Protein 3A35 (pdb70)

Nearest PDB structures (foldseek):
  3a3g-assembly1_A  TM=1.003E+00  e=9.585E-31  Photobacterium kishitanii
  3a35-assembly2_B  TM=9.709E-01  e=2.350E-29  Photobacterium kishitanii
  3a3b-assembly2_A  TM=9.967E-01  e=9.154E-27  Photobacterium kishitanii
  4g6i-assembly1_B  TM=9.218E-01  e=4.914E-13  Brucella abortus
  4fxu-assembly1_A  TM=9.292E-01  e=1.108E-12  Brucella abortus

CATH classification: 2.40.30.20 (+1 more: 2.40.30.20)

B-factor: mean 23.28, std 11.61, range [8.49, 69.64]

Organism: NCBI:txid318456

Solvent-accessible surface area: 18138 Å² total; per-residue (Å²): 118,6,67,2,112,18,85,15,34,0,75,2,109,103,34,52,127,72,124,53,10,10,86,0,0,1,42,4,46,138,111,5,11,123,64,14,120,152,44,23,57,0,2,0,4,1,5,41,12,67,3,52,105,56,47,66,63,8,0,9,0,35,1,47,59,14,6,60,13,7,11,0,102,125,29,110,92,44,54,50,0,2,0,3,18,97,25,144,195,53,66,181,60,71,126,4,6,0,59,4,64,10,56,8,43,1,49,2,40,57,32,44,115,85,153,121,78,2,42,0,49,0,95,16,63,204,122,15,66,136,54,34,84,58,119,38,69,1,1,0,6,4,5,21,38,42,8,80,95,64,65,146,68,30,2,20,0,25,0,41,68,83,39,22,140,69,1,6,1,44,78,21,119,151,47,25,70,0,0,0,3,7,20,133,150,14,78,2,100,14,37,6,25,0,69,1,129,109,30,48,122,123,114,110,37,14,80,0,0,0,42,6,48,80,21,1,17,80,41,15,120,142,46,23,75,0,2,0,4,2,6,42,14,63,2,46,109,56,56,63,68,12,0,25,0,44,0,70,172,14,18,99,75,4,9,0,105,129,32,118,93,47,50,74,0,2,0,6,15,79,30,129,133,48,83,134,104,30,158,4,16,0,71,3,81,17,89,11,50,1,45,1,51,54,36,60,115,69,151,100,90,7,60,0,73,0,104,1,36,162,122,27,32,171,108,9,126,50,141,48,51,2,1,0,6,4,7,20,46,39,2,92,96,48,73,131,16,31,0,14,0,25,0,36,52,104,43,40,140,54,2,6,0,49,77,20,124,146,48,29,60,0,0,0,3,26,24,178

Secondary structure (DSSP, 8-state):
-B-S---EEEEEEEEEE-SS-EEEEEE--HHHHHT--TT-EEEETTEEEEEEEEETTEEEEEESTTTTTSSGGG--TT-EEEEEPPPSS-----SS-B-S---EEEEEEEEEEETTEEEEEEEPPTTS-S---TTSEEEETTEEEE--EEETTEEEEEEETTHHHHSGGGG--TT-EEEEEE--/-B-----EEEEEEEEEE-SS-EEEEEE--HHHHHT--TT-EEEETTEEEEEEEEETTEEEEEESTTTTTSSGGG--TT-EEEEE---S------SS-B-S---EEEEEEEEEE-SSEEEEEEE--HHHHTT--TT-EEEETTEEEE--EEETTEEEEEEEGGGGGTSSGGG--TT-EEEEEE--

InterPro domains:
  IPR001783 Lumazine-binding protein [PTHR21098] (3-174)
  IPR017938 Riboflavin synthase-like beta-barrel [SSF63380] (2-80)
  IPR017938 Riboflavin synthase-like beta-barrel [SSF63380] (89-175)
  IPR023366 ATP synthase subunit alpha, N-terminal domain-like superfamily [G3DSA:2.40.30.20] (1-85)
  IPR023366 ATP synthase subunit alpha, N-terminal domain-like superfamily [G3DSA:2.40.30.20] (86-177)
  IPR026017 Lumazine-binding domain [PF00677] (3-78)
  IPR026017 Lumazine-binding domain [PF00677] (92-175)
  IPR026017 Lumazine-binding domain [PS51177] (1-89)
  IPR026017 Lumazine-binding domain [PS51177] (90-177)

Structure (mmCIF, N/CA/C/O backbone):
data_3A35
#
_entry.id   3A35
#
_cell.length_a   46.288
_cell.length_b   46.582
_cell.length_c   161.053
_cell.angle_alpha   90.00
_cell.angle_beta   90.00
_cell.angle_gamma   90.00
#
_symmetry.space_group_name_H-M   'P 21 21 21'
#
loop_
_entity.id
_entity.type
_entity.pdbx_description
1 polymer 'Lumazine protein'
2 non-polymer RIBOFLAVIN
3 water water
#
loop_
_atom_site.group_PDB
_atom_site.id
_atom_site.type_symbol
_atom_site.label_atom_id
_atom_site.label_alt_id
_atom_site.label_comp_id
_atom_site.label_asym_id
_atom_site.label_entity_id
_atom_site.label_seq_id
_atom_site.pdbx_PDB_ins_code
_atom_site.Cartn_x
_atom_site.Cartn_y
_atom_site.Cartn_z
_atom_site.occupancy
_atom_site.B_iso_or_equiv
_atom_site.auth_seq_id
_atom_site.auth_comp_id
_atom_site.auth_asym_id
_atom_site.auth_atom_id
_atom_site.pdbx_PDB_model_num
ATOM 1 N N . MET A 1 1 ? 25.064 11.863 27.406 1.00 34.48 1 MET A N 1
ATOM 2 C CA . MET A 1 1 ? 23.970 11.521 28.377 1.00 33.73 1 MET A CA 1
ATOM 3 C C . MET A 1 1 ? 23.333 12.685 29.164 1.00 27.50 1 MET A C 1
ATOM 4 O O . MET A 1 1 ? 23.485 13.801 28.767 1.00 26.65 1 MET A O 1
ATOM 9 N N . PHE A 1 2 ? 22.487 12.364 30.132 1.00 18.95 2 PHE A N 1
ATOM 10 C CA . PHE A 1 2 ? 21.424 13.290 30.623 1.00 16.29 2 PHE A CA 1
ATOM 11 C C . PHE A 1 2 ? 21.458 13.378 32.146 1.00 14.74 2 PHE A C 1
ATOM 12 O O . PHE A 1 2 ? 22.052 12.537 32.798 1.00 16.65 2 PHE A O 1
ATOM 20 N N . LYS A 1 3 ? 20.875 14.448 32.661 1.00 17.08 3 LYS A N 1
ATOM 21 C CA . LYS A 1 3 ? 20.957 14.653 34.129 1.00 19.93 3 LYS A CA 1
ATOM 22 C C . LYS A 1 3 ? 19.895 13.904 34.880 1.00 17.18 3 LYS A C 1
ATOM 23 O O . LYS A 1 3 ? 19.945 13.670 36.095 1.00 19.49 3 LYS A O 1
ATOM 29 N N . GLY A 1 4 ? 18.822 13.510 34.176 1.00 16.36 4 GLY A N 1
ATOM 30 C CA . GLY A 1 4 ? 17.713 13.106 34.977 1.00 15.99 4 GLY A CA 1
ATOM 31 C C . GLY A 1 4 ? 16.998 14.154 35.813 1.00 12.56 4 GLY A C 1
ATOM 32 O O . GLY A 1 4 ? 16.441 13.880 36.810 1.00 13.35 4 GLY A O 1
ATOM 33 N N . ILE A 1 5 ? 16.998 15.342 35.258 1.00 14.68 5 ILE A N 1
ATOM 34 C CA . ILE A 1 5 ? 16.276 16.475 35.725 1.00 14.11 5 ILE A CA 1
ATOM 35 C C . ILE A 1 5 ? 15.376 16.937 34.607 1.00 13.87 5 ILE A C 1
ATOM 36 O O . ILE A 1 5 ? 15.820 17.375 33.528 1.00 15.05 5 ILE A O 1
ATOM 41 N N . VAL A 1 6 ? 14.118 16.693 34.906 1.00 13.87 6 VAL A N 1
ATOM 42 C CA . VAL A 1 6 ? 13.057 17.009 33.903 1.00 13.64 6 VAL A CA 1
ATOM 43 C C . VAL A 1 6 ? 12.892 18.466 33.678 1.00 14.65 6 VAL A C 1
ATOM 44 O O . VAL A 1 6 ? 12.705 19.252 34.666 1.00 16.46 6 VAL A O 1
ATOM 48 N N . GLN A 1 7 ? 12.924 18.900 32.463 1.00 13.20 7 GLN A N 1
ATOM 49 C CA . GLN A 1 7 ? 12.879 20.319 32.118 1.00 13.93 7 GLN A CA 1
ATOM 50 C C . GLN A 1 7 ? 11.508 20.796 31.786 1.00 16.18 7 GLN A C 1
ATOM 51 O O . GLN A 1 7 ? 11.226 22.015 31.865 1.00 17.96 7 GLN A O 1
ATOM 57 N N . GLY A 1 8 ? 10.550 19.916 31.492 1.00 14.80 8 GLY A N 1
ATOM 58 C CA . GLY A 1 8 ? 9.134 20.381 31.269 1.00 16.32 8 GLY A CA 1
ATOM 59 C C . GLY A 1 8 ? 8.305 19.139 30.942 1.00 11.81 8 GLY A C 1
ATOM 60 O O . GLY A 1 8 ? 8.827 18.029 30.865 1.00 13.07 8 GLY A O 1
ATOM 61 N N . ALA A 1 9 ? 7.066 19.401 30.684 1.00 14.05 9 ALA A N 1
ATOM 62 C CA . ALA A 1 9 ? 6.097 18.319 30.481 1.00 15.60 9 ALA A CA 1
ATOM 63 C C . ALA A 1 9 ? 5.569 18.538 29.067 1.00 14.01 9 ALA A C 1
ATOM 64 O O . ALA A 1 9 ? 5.253 19.655 28.648 1.00 15.74 9 ALA A O 1
ATOM 66 N N . GLY A 1 10 ? 5.462 17.417 28.332 1.00 10.93 10 GLY A N 1
ATOM 67 C CA . GLY A 1 10 ? 4.742 17.396 27.087 1.00 11.42 10 GLY A CA 1
ATOM 68 C C . GLY A 1 10 ? 3.344 16.752 27.259 1.00 11.59 10 GLY A C 1
ATOM 69 O O . GLY A 1 10 ? 3.167 15.993 28.221 1.00 12.62 10 GLY A O 1
ATOM 70 N N . ILE A 1 11 ? 2.406 17.083 26.376 1.00 11.41 11 ILE A N 1
ATOM 71 C CA . ILE A 1 11 ? 1.105 16.470 26.450 1.00 11.87 11 ILE A CA 1
ATOM 72 C C . ILE A 1 11 ? 0.876 15.705 25.123 1.00 10.99 11 ILE A C 1
ATOM 73 O O . ILE A 1 11 ? 1.012 16.290 24.035 1.00 12.69 11 ILE A O 1
ATOM 78 N N . ILE A 1 12 ? 0.575 14.434 25.214 1.00 9.94 12 ILE A N 1
ATOM 79 C CA . ILE A 1 12 ? 0.397 13.651 23.953 1.00 10.78 12 ILE A CA 1
ATOM 80 C C . ILE A 1 12 ? -0.834 14.180 23.195 1.00 11.28 12 ILE A C 1
ATOM 81 O O . ILE A 1 12 ? -1.949 14.326 23.810 1.00 13.23 12 ILE A O 1
ATOM 86 N N . LYS A 1 13 ? -0.649 14.573 21.955 1.00 12.62 13 LYS A N 1
ATOM 87 C CA . LYS A 1 13 ? -1.728 15.193 21.126 1.00 13.56 13 LYS A CA 1
ATOM 88 C C . LYS A 1 13 ? -2.285 14.141 20.161 1.00 13.19 13 LYS A C 1
ATOM 89 O O . LYS A 1 13 ? -3.528 14.131 19.886 1.00 15.70 13 LYS A O 1
ATOM 95 N N . LYS A 1 14 ? -1.472 13.219 19.684 1.00 12.97 14 LYS A N 1
ATOM 96 C CA . LYS A 1 14 ? -1.874 12.315 18.604 1.00 15.05 14 LYS A CA 1
ATOM 97 C C . LYS A 1 14 ? -1.095 11.007 18.784 1.00 14.48 14 LYS A C 1
ATOM 98 O O . LYS A 1 14 ? 0.072 11.031 19.173 1.00 13.26 14 LYS A O 1
ATOM 104 N N . ILE A 1 15 ? -1.697 9.847 18.548 1.00 13.30 15 ILE A N 1
ATOM 105 C CA . ILE A 1 15 ? -1.016 8.558 18.561 1.00 13.19 15 ILE A CA 1
ATOM 106 C C . ILE A 1 15 ? -1.458 7.812 17.297 1.00 14.67 15 ILE A C 1
ATOM 107 O O . ILE A 1 15 ? -2.662 7.603 17.077 1.00 15.75 15 ILE A O 1
ATOM 112 N N . SER A 1 16 ? -0.504 7.336 16.529 1.00 16.46 16 SER A N 1
ATOM 113 C CA . SER A 1 16 ? -0.761 6.450 15.341 1.00 18.64 16 SER A CA 1
ATOM 114 C C . SER A 1 16 ? -0.396 5.085 15.699 1.00 20.29 16 SER A C 1
ATOM 115 O O . SER A 1 16 ? 0.822 4.871 16.131 1.00 19.43 16 SER A O 1
ATOM 118 N N . LYS A 1 17 ? -1.391 4.156 15.652 1.00 19.88 17 LYS A N 1
ATOM 119 C CA . LYS A 1 17 ? -1.104 2.832 16.021 1.00 23.40 17 LYS A CA 1
ATOM 120 C C . LYS A 1 17 ? -0.653 2.008 14.857 1.00 24.84 17 LYS A C 1
ATOM 121 O O . LYS A 1 17 ? -1.533 1.585 14.045 1.00 22.32 17 LYS A O 1
ATOM 127 N N . ASN A 1 18 ? 0.623 1.603 14.805 1.00 24.63 18 ASN A N 1
ATOM 128 C CA . ASN A 1 18 ? 1.126 0.872 13.693 1.00 29.26 18 ASN A CA 1
ATOM 129 C C . ASN A 1 18 ? 1.582 -0.457 14.111 1.00 30.92 18 ASN A C 1
ATOM 130 O O . ASN A 1 18 ? 2.548 -0.952 13.557 1.00 31.04 18 ASN A O 1
ATOM 135 N N . ASP A 1 19 ? 0.921 -1.013 15.110 1.00 31.39 19 ASP A N 1
ATOM 136 C CA . ASP A 1 19 ? 1.195 -2.388 15.595 1.00 32.78 19 ASP A CA 1
ATOM 137 C C . ASP A 1 19 ? 2.604 -2.689 16.295 1.00 33.12 19 ASP A C 1
ATOM 138 O O . ASP A 1 19 ? 2.705 -2.787 17.558 1.00 34.70 19 ASP A O 1
ATOM 143 N N . ASP A 1 20 ? 3.678 -2.879 15.547 1.00 29.22 20 ASP A N 1
ATOM 144 C CA . ASP A 1 20 ? 4.944 -2.971 16.283 1.00 28.14 20 ASP A CA 1
ATOM 145 C C . ASP A 1 20 ? 5.646 -1.600 16.300 1.00 25.69 20 ASP A C 1
ATOM 146 O O . ASP A 1 20 ? 6.834 -1.464 16.649 1.00 23.14 20 ASP A O 1
ATOM 151 N N . THR A 1 21 ? 4.928 -0.537 15.973 1.00 23.20 21 THR A N 1
ATOM 152 C CA . THR A 1 21 ? 5.545 0.795 16.112 1.00 21.08 21 THR A CA 1
ATOM 153 C C . THR A 1 21 ? 4.350 1.670 16.441 1.00 20.18 21 THR A C 1
ATOM 154 O O . THR A 1 21 ? 3.135 1.322 16.142 1.00 22.12 21 THR A O 1
ATOM 158 N N . GLN A 1 22 ? 4.661 2.831 17.017 1.00 16.12 22 GLN A N 1
ATOM 159 C CA . GLN A 1 22 ? 3.649 3.881 17.146 1.00 15.98 22 GLN A CA 1
ATOM 160 C C . GLN A 1 22 ? 4.282 5.192 16.876 1.00 13.42 22 GLN A C 1
ATOM 161 O O . GLN A 1 22 ? 5.445 5.432 17.284 1.00 15.93 22 GLN A O 1
ATOM 167 N N . ARG A 1 23 ? 3.554 6.157 16.344 1.00 12.66 23 ARG A N 1
ATOM 168 C CA . ARG A 1 23 ? 4.053 7.527 16.232 1.00 13.50 23 ARG A CA 1
ATOM 169 C C . ARG A 1 23 ? 3.261 8.397 17.158 1.00 13.29 23 ARG A C 1
ATOM 170 O O . ARG A 1 23 ? 2.012 8.439 17.082 1.00 13.83 23 ARG A O 1
ATOM 178 N N . HIS A 1 24 ? 3.974 9.065 18.080 1.00 11.72 24 HIS A N 1
ATOM 179 C CA . HIS A 1 24 ? 3.346 9.922 19.015 1.00 11.69 24 HIS A CA 1
ATOM 180 C C . HIS A 1 24 ? 3.689 11.388 18.688 1.00 11.94 24 HIS A C 1
ATOM 181 O O . HIS A 1 24 ? 4.910 11.741 18.510 1.00 12.10 24 HIS A O 1
ATOM 188 N N . GLY A 1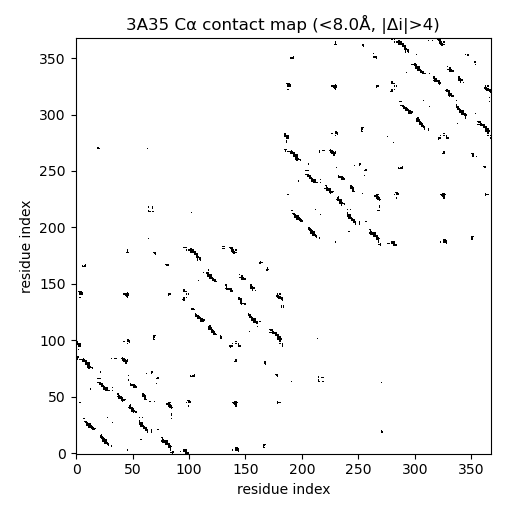 25 ? 2.649 12.265 18.598 1.00 11.64 25 GLY A N 1
ATOM 189 C CA . GLY A 1 25 ? 2.837 13.674 18.450 1.00 11.26 25 GLY A CA 1
ATOM 190 C C . GLY A 1 25 ? 2.621 14.310 19.811 1.00 11.98 25 GLY A C 1
ATOM 191 O O . GLY A 1 25 ? 1.496 14.107 20.362 1.00 13.40 25 GLY A O 1
ATOM 192 N N . ILE A 1 26 ? 3.566 15.051 20.289 1.00 11.30 26 ILE A N 1
ATOM 193 C CA . ILE A 1 26 ? 3.553 15.548 21.681 1.00 11.16 26 ILE A CA 1
ATOM 194 C C . ILE A 1 26 ? 3.614 17.056 21.614 1.00 11.44 26 ILE A C 1
ATOM 195 O O . ILE A 1 26 ? 4.564 17.652 21.094 1.00 12.09 26 ILE A O 1
ATOM 200 N N . THR A 1 27 ? 2.636 17.760 22.237 1.00 11.00 27 THR A N 1
ATOM 201 C CA . THR A 1 27 ? 2.734 19.224 22.388 1.00 12.52 27 THR A CA 1
ATOM 202 C C . THR A 1 27 ? 3.773 19.584 23.388 1.00 12.08 27 THR A C 1
ATOM 203 O O . THR A 1 27 ? 3.791 19.117 24.568 1.00 13.43 27 THR A O 1
ATOM 207 N N . PHE A 1 28 ? 4.708 20.438 22.954 1.00 12.01 28 PHE A N 1
ATOM 208 C CA . PHE A 1 28 ? 5.814 20.846 23.784 1.00 12.30 28 PHE A CA 1
ATOM 209 C C . PHE A 1 28 ? 5.638 22.259 24.288 1.00 13.26 28 PHE A C 1
ATOM 210 O O . PHE A 1 28 ? 5.133 23.058 23.549 1.00 16.45 28 PHE A O 1
ATOM 218 N N . PRO A 1 29 ? 6.124 22.510 25.496 1.00 13.88 29 PRO A N 1
ATOM 219 C CA . PRO A 1 29 ? 6.146 23.921 25.950 1.00 13.77 29 PRO A CA 1
ATOM 220 C C . PRO A 1 29 ? 7.131 24.705 25.120 1.00 16.29 29 PRO A C 1
ATOM 221 O O . PRO A 1 29 ? 8.136 24.159 24.611 1.00 15.54 29 PRO A O 1
ATOM 225 N N . LYS A 1 30 ? 6.922 26.024 25.048 1.00 18.05 30 LYS A N 1
ATOM 226 C CA . LYS A 1 30 ? 7.693 26.795 24.096 1.00 20.31 30 LYS A CA 1
ATOM 227 C C . LYS A 1 30 ? 9.198 26.779 24.330 1.00 17.51 30 LYS A C 1
ATOM 228 O O . LYS A 1 30 ? 9.932 26.656 23.323 1.00 18.31 30 LYS A O 1
ATOM 234 N N . ASP A 1 31 ? 9.664 26.816 25.574 1.00 17.32 31 ASP A N 1
ATOM 235 C CA . ASP A 1 31 ? 11.122 26.795 25.830 1.00 19.40 31 ASP A CA 1
ATOM 236 C C . ASP A 1 31 ? 11.790 25.530 25.382 1.00 20.19 31 ASP A C 1
ATOM 237 O O . ASP A 1 31 ? 12.885 25.493 24.878 1.00 22.31 31 ASP A O 1
ATOM 242 N N . ILE A 1 32 ? 11.133 24.407 25.566 1.00 16.03 32 ILE A N 1
ATOM 243 C CA . ILE A 1 32 ? 11.743 23.179 25.100 1.00 15.28 32 ILE A CA 1
ATOM 244 C C . ILE A 1 32 ? 11.535 23.083 23.615 1.00 13.87 32 ILE A C 1
ATOM 245 O O . ILE A 1 32 ? 12.428 22.608 22.928 1.00 14.31 32 ILE A O 1
ATOM 250 N N . LEU A 1 33 ? 10.354 23.377 23.093 1.00 14.32 33 LEU A N 1
ATOM 251 C CA . LEU A 1 33 ? 10.096 23.286 21.635 1.00 14.49 33 LEU A CA 1
ATOM 252 C C . LEU A 1 33 ? 11.214 23.987 20.811 1.00 14.60 33 LEU A C 1
ATOM 253 O O . LEU A 1 33 ? 11.662 23.468 19.799 1.00 16.19 33 LEU A O 1
ATOM 258 N N A GLU A 1 34 ? 11.560 25.188 21.168 0.50 14.31 34 GLU A N 1
ATOM 259 N N B GLU A 1 34 ? 11.586 25.172 21.314 0.50 15.46 34 GLU A N 1
ATOM 260 C CA A GLU A 1 34 ? 12.527 25.915 20.307 0.50 12.96 34 GLU A CA 1
ATOM 261 C CA B GLU A 1 34 ? 12.503 26.164 20.629 0.50 16.44 34 GLU A CA 1
ATOM 262 C C A GLU A 1 34 ? 13.977 25.358 20.501 0.50 12.83 34 GLU A C 1
ATOM 263 C C B GLU A 1 34 ? 13.900 25.605 20.580 0.50 15.80 34 GLU A C 1
ATOM 264 O O A GLU A 1 34 ? 14.826 25.608 19.581 0.50 12.01 34 GLU A O 1
ATOM 265 O O B GLU A 1 34 ? 14.706 26.081 19.797 0.50 16.59 34 GLU A O 1
ATOM 276 N N A SER A 1 35 ? 14.250 24.565 21.584 0.50 10.30 35 SER A N 1
ATOM 277 N N B SER A 1 35 ? 14.130 24.500 21.306 0.50 14.99 35 SER A N 1
ATOM 278 C CA A SER A 1 35 ? 15.529 23.917 21.733 0.50 11.85 35 SER A CA 1
ATOM 279 C CA B SER A 1 35 ? 15.439 23.970 21.527 0.50 14.83 35 SER A CA 1
ATOM 280 C C A SER A 1 35 ? 15.666 22.572 20.992 0.50 11.49 35 SER A C 1
ATOM 281 C C B SER A 1 35 ? 15.683 22.665 20.802 0.50 14.20 35 SER A C 1
ATOM 282 O O A SER A 1 35 ? 16.739 21.961 21.167 0.50 12.35 35 SER A O 1
ATOM 283 O O B SER A 1 35 ? 16.799 22.187 20.762 0.50 13.90 35 SER A O 1
ATOM 288 N N . VAL A 1 36 ? 14.639 22.140 20.209 1.00 13.05 36 VAL A N 1
ATOM 289 C CA . VAL A 1 36 ? 14.784 20.845 19.524 1.00 13.02 36 VAL A CA 1
ATOM 290 C C . VAL A 1 36 ? 14.529 21.009 18.025 1.00 14.63 36 VAL A C 1
ATOM 291 O O . VAL A 1 36 ? 13.961 22.067 17.541 1.00 15.97 36 VAL A O 1
ATOM 295 N N . GLU A 1 37 ? 15.002 19.991 17.300 1.00 14.51 37 GLU A N 1
ATOM 296 C CA . GLU A 1 37 ? 14.872 20.024 15.881 1.00 16.40 37 GLU A CA 1
ATOM 297 C C . GLU A 1 37 ? 14.676 18.579 15.366 1.00 17.71 37 GLU A C 1
ATOM 298 O O . GLU A 1 37 ? 14.801 17.592 16.133 1.00 15.54 37 GLU A O 1
ATOM 304 N N . LYS A 1 38 ? 14.360 18.417 14.049 1.00 17.76 38 LYS A N 1
ATOM 305 C CA . LYS A 1 38 ? 14.448 17.073 13.501 1.00 17.30 38 LYS A CA 1
ATOM 306 C C . LYS A 1 38 ? 15.741 16.450 13.763 1.00 17.56 38 LYS A C 1
ATOM 307 O O . LYS A 1 38 ? 16.761 17.073 13.533 1.00 20.19 38 LYS A O 1
ATOM 313 N N . GLY A 1 39 ? 15.733 15.185 14.248 1.00 16.14 39 GLY A N 1
ATOM 314 C CA . GLY A 1 39 ? 16.914 14.487 14.558 1.00 15.54 39 GLY A CA 1
ATOM 315 C C . GLY A 1 39 ? 17.482 14.626 15.950 1.00 12.09 39 GLY A C 1
ATOM 316 O O . GLY A 1 39 ? 18.384 13.937 16.416 1.00 17.20 39 GLY A O 1
ATOM 317 N N . THR A 1 40 ? 16.927 15.583 16.759 1.00 12.59 40 THR A N 1
ATOM 318 C CA . THR A 1 40 ? 17.273 15.666 18.159 1.00 13.21 40 THR A CA 1
ATOM 319 C C . THR A 1 40 ? 16.961 14.365 18.848 1.00 11.42 40 THR A C 1
ATOM 320 O O . THR A 1 40 ? 15.893 13.765 18.647 1.00 12.82 40 THR A O 1
ATOM 324 N N . VAL A 1 41 ? 17.900 13.900 19.656 1.00 12.04 41 VAL A N 1
ATOM 325 C CA . VAL A 1 41 ? 17.729 12.697 20.463 1.00 12.05 41 VAL A CA 1
ATOM 326 C C . VAL A 1 41 ? 17.628 13.236 21.879 1.00 11.55 41 VAL A C 1
ATOM 327 O O . VAL A 1 41 ? 18.516 13.875 22.420 1.00 12.58 41 VAL A O 1
ATOM 331 N N . MET A 1 42 ? 16.512 13.023 22.560 1.00 9.49 42 MET A N 1
ATOM 332 C CA . MET A 1 42 ? 16.219 13.573 23.895 1.00 10.80 42 MET A CA 1
ATOM 333 C C . MET A 1 42 ? 15.473 12.562 24.669 1.00 10.40 42 MET A C 1
ATOM 334 O O . MET A 1 42 ? 15.055 11.450 24.113 1.00 10.65 42 MET A O 1
ATOM 339 N N . LEU A 1 43 ? 15.327 12.808 25.963 1.00 10.03 43 LEU A N 1
ATOM 340 C CA . LEU A 1 43 ? 14.534 11.870 26.810 1.00 10.80 43 LEU A CA 1
ATOM 341 C C . LEU A 1 43 ? 13.072 12.245 26.926 1.00 11.17 43 LEU A C 1
ATOM 342 O O . LEU A 1 43 ? 12.714 13.362 27.277 1.00 11.16 43 LEU A O 1
ATOM 347 N N . VAL A 1 44 ? 12.247 11.235 26.639 1.00 10.09 44 VAL A N 1
ATOM 348 C CA . VAL A 1 44 ? 10.804 11.389 26.829 1.00 9.71 44 VAL A CA 1
ATOM 349 C C . VAL A 1 44 ? 10.401 10.289 27.823 1.00 8.97 44 VAL A C 1
ATOM 350 O O . VAL A 1 44 ? 10.641 9.085 27.596 1.00 8.49 44 VAL A O 1
ATOM 354 N N . ASN A 1 45 ? 9.923 10.725 29.001 1.00 8.76 45 ASN A N 1
ATOM 355 C CA . ASN A 1 45 ? 9.782 9.750 30.064 1.00 9.10 45 ASN A CA 1
ATOM 356 C C . ASN A 1 45 ? 10.986 8.893 30.290 1.00 9.69 45 ASN A C 1
ATOM 357 O O . ASN A 1 45 ? 10.957 7.683 30.646 1.00 9.53 45 ASN A O 1
ATOM 362 N N . GLY A 1 46 ? 12.177 9.552 30.231 1.00 9.05 46 GLY A N 1
ATOM 363 C CA . GLY A 1 46 ? 13.452 8.858 30.520 1.00 10.18 46 GLY A CA 1
ATOM 364 C C . GLY A 1 46 ? 13.931 8.010 29.393 1.00 9.29 46 GLY A C 1
ATOM 365 O O . GLY A 1 46 ? 15.082 7.445 29.492 1.00 11.08 46 GLY A O 1
ATOM 366 N N . CYS A 1 47 ? 13.219 7.926 28.251 1.00 8.78 47 CYS A N 1
ATOM 367 C CA . CYS A 1 47 ? 13.669 7.061 27.153 1.00 8.76 47 CYS A CA 1
ATOM 368 C C . CYS A 1 47 ? 14.272 7.931 26.034 1.00 9.54 47 CYS A C 1
ATOM 369 O O . CYS A 1 47 ? 13.644 8.858 25.570 1.00 9.89 47 CYS A O 1
ATOM 372 N N . SER A 1 48 ? 15.461 7.515 25.549 1.00 10.14 48 SER A N 1
ATOM 373 C CA . SER A 1 48 ? 16.015 8.205 24.409 1.00 8.93 48 SER A CA 1
ATOM 374 C C . SER A 1 48 ? 15.125 7.924 23.163 1.00 9.31 48 SER A C 1
ATOM 375 O O . SER A 1 48 ? 14.984 6.773 22.747 1.00 11.00 48 SER A O 1
ATOM 378 N N . LEU A 1 49 ? 14.692 9.003 22.516 1.00 9.38 49 LEU A N 1
ATOM 379 C CA . LEU A 1 49 ? 13.903 8.982 21.258 1.00 9.96 49 LEU A CA 1
ATOM 380 C C . LEU A 1 49 ? 14.395 10.080 20.358 1.00 9.26 49 LEU A C 1
ATOM 381 O O . LEU A 1 49 ? 14.921 11.109 20.797 1.00 9.44 49 LEU A O 1
ATOM 386 N N . THR A 1 50 ? 14.183 9.866 19.076 1.00 10.21 50 THR A N 1
ATOM 387 C CA . THR A 1 50 ? 14.645 10.820 18.028 1.00 9.30 50 THR A CA 1
ATOM 388 C C . THR A 1 50 ? 13.473 11.612 17.446 1.00 10.12 50 THR A C 1
ATOM 389 O O . THR A 1 50 ? 12.504 11.003 16.999 1.00 10.74 50 THR A O 1
ATOM 393 N N . VAL A 1 51 ? 13.607 12.917 17.382 1.00 10.00 51 VAL A N 1
ATOM 394 C CA . VAL A 1 51 ? 12.491 13.659 16.761 1.00 11.52 51 VAL A CA 1
ATOM 395 C C . VAL A 1 51 ? 12.397 13.361 15.258 1.00 11.78 51 VAL A C 1
ATOM 396 O O . VAL A 1 51 ? 13.451 13.500 14.570 1.00 12.58 51 VAL A O 1
ATOM 400 N N . VAL A 1 52 ? 11.200 13.042 14.814 1.00 12.54 52 VAL A N 1
ATOM 401 C CA . VAL A 1 52 ? 11.003 12.729 13.385 1.00 13.67 52 VAL A CA 1
ATOM 402 C C . VAL A 1 52 ? 10.426 13.960 12.667 1.00 14.87 52 VAL A C 1
ATOM 403 O O . VAL A 1 52 ? 10.678 14.059 11.465 1.00 15.83 52 VAL A O 1
ATOM 407 N N . ARG A 1 53 ? 9.654 14.830 13.305 1.00 12.96 53 ARG A N 1
ATOM 408 C CA . ARG A 1 53 ? 8.964 15.898 12.554 1.00 13.56 53 ARG A CA 1
ATOM 409 C C . ARG A 1 53 ? 8.582 16.908 13.621 1.00 13.66 53 ARG A C 1
ATOM 410 O O . ARG A 1 53 ? 8.285 16.490 14.771 1.00 12.92 53 ARG A O 1
ATOM 418 N N . ILE A 1 54 ? 8.515 18.163 13.322 1.00 12.70 54 ILE A N 1
ATOM 419 C CA . ILE A 1 54 ? 7.909 19.194 14.168 1.00 14.08 54 ILE A CA 1
ATOM 420 C C . ILE A 1 54 ? 6.930 20.027 13.380 1.00 15.81 54 ILE A C 1
ATOM 421 O O . ILE A 1 54 ? 7.255 20.507 12.265 1.00 15.91 54 ILE A O 1
ATOM 426 N N . SER A 1 55 ? 5.738 20.140 13.932 1.00 15.51 55 SER A N 1
ATOM 427 C CA . SER A 1 55 ? 4.742 20.971 13.197 1.00 16.43 55 SER A CA 1
ATOM 428 C C . SER A 1 55 ? 4.156 21.889 14.290 1.00 17.05 55 SER A C 1
ATOM 429 O O . SER A 1 55 ? 3.425 21.367 15.195 1.00 16.48 55 SER A O 1
ATOM 432 N N . GLY A 1 56 ? 4.459 23.204 14.197 1.00 16.88 56 GLY A N 1
ATOM 433 C CA . GLY A 1 56 ? 3.960 24.072 15.223 1.00 17.10 56 GLY A CA 1
ATOM 434 C C . GLY A 1 56 ? 4.560 23.659 16.555 1.00 16.67 56 GLY A C 1
ATOM 435 O O . GLY A 1 56 ? 5.765 23.574 16.579 1.00 18.28 56 GLY A O 1
ATOM 436 N N . ASP A 1 57 ? 3.729 23.419 17.565 1.00 16.59 57 ASP A N 1
ATOM 437 C CA . ASP A 1 57 ? 4.290 23.048 18.870 1.00 14.56 57 ASP A CA 1
ATOM 438 C C . ASP A 1 57 ? 4.191 21.511 19.078 1.00 14.53 57 ASP A C 1
ATOM 439 O O . ASP A 1 57 ? 4.351 21.063 20.188 1.00 14.26 57 ASP A O 1
ATOM 444 N N . VAL A 1 58 ? 3.905 20.734 18.005 1.00 13.55 58 VAL A N 1
ATOM 445 C CA . VAL A 1 58 ? 3.764 19.278 18.116 1.00 14.18 58 VAL A CA 1
ATOM 446 C C . VAL A 1 58 ? 5.068 18.643 17.591 1.00 14.79 58 VAL A C 1
ATOM 447 O O . VAL A 1 58 ? 5.453 18.829 16.419 1.00 14.13 58 VAL A O 1
ATOM 451 N N . VAL A 1 59 ? 5.688 17.857 18.490 1.00 11.70 59 VAL A N 1
ATOM 452 C CA . VAL A 1 59 ? 6.917 17.179 18.160 1.00 11.53 59 VAL A CA 1
ATOM 453 C C . VAL A 1 59 ? 6.633 15.723 18.094 1.00 10.66 59 VAL A C 1
ATOM 454 O O . VAL A 1 59 ? 6.005 15.128 18.974 1.00 12.02 59 VAL A O 1
ATOM 458 N N . TYR A 1 60 ? 7.041 15.089 16.995 1.00 10.55 60 TYR A N 1
ATOM 459 C CA . TYR A 1 60 ? 6.723 13.718 16.722 1.00 10.20 60 TYR A CA 1
ATOM 460 C C . TYR A 1 60 ? 7.911 12.734 16.890 1.00 10.17 60 TYR A C 1
ATOM 461 O O . TYR A 1 60 ? 9.071 13.055 16.537 1.00 12.29 60 TYR A O 1
ATOM 470 N N . PHE A 1 61 ? 7.563 11.566 17.425 1.00 11.70 61 PHE A N 1
ATOM 471 C CA . PHE A 1 61 ? 8.541 10.498 17.644 1.00 9.62 61 PHE A CA 1
ATOM 472 C C . PHE A 1 61 ? 7.961 9.222 17.172 1.00 11.81 61 PHE A C 1
ATOM 473 O O . PHE A 1 61 ? 6.782 8.929 17.383 1.00 12.00 61 PHE A O 1
ATOM 481 N N . ASP A 1 62 ? 8.793 8.346 16.586 1.00 11.93 62 ASP A N 1
ATOM 482 C CA . ASP A 1 62 ? 8.404 6.945 16.407 1.00 12.20 62 ASP A CA 1
ATOM 483 C C . ASP A 1 62 ? 8.913 6.022 17.498 1.00 12.58 62 ASP A C 1
ATOM 484 O O . ASP A 1 62 ? 10.186 6.115 17.795 1.00 16.46 62 ASP A O 1
ATOM 489 N N . ILE A 1 63 ? 8.056 5.244 18.081 1.00 11.70 63 ILE A N 1
ATOM 490 C CA . ILE A 1 63 ? 8.467 4.325 19.113 1.00 12.11 63 ILE A CA 1
ATOM 491 C C . ILE A 1 63 ? 8.428 2.968 18.394 1.00 13.01 63 ILE A C 1
ATOM 492 O O . ILE A 1 63 ? 7.377 2.484 18.004 1.00 14.05 63 ILE A O 1
ATOM 497 N N . ASP A 1 64 ? 9.613 2.359 18.299 1.00 13.07 64 ASP A N 1
ATOM 498 C CA . ASP A 1 64 ? 9.783 1.067 17.548 1.00 12.06 64 ASP A CA 1
ATOM 499 C C . ASP A 1 64 ? 10.723 0.206 18.382 1.00 11.32 64 ASP A C 1
ATOM 500 O O . ASP A 1 64 ? 10.313 -0.706 19.031 1.00 13.66 64 ASP A O 1
ATOM 505 N N . GLN A 1 65 ? 12.032 0.623 18.350 1.00 10.99 65 GLN A N 1
ATOM 506 C CA . GLN A 1 65 ? 12.965 -0.133 19.147 1.00 12.03 65 GLN A CA 1
ATOM 507 C C . GLN A 1 65 ? 12.604 -0.233 20.604 1.00 11.45 65 GLN A C 1
ATOM 508 O O . GLN A 1 65 ? 12.824 -1.177 21.306 1.00 12.72 65 GLN A O 1
ATOM 514 N N . ALA A 1 66 ? 11.971 0.890 21.125 1.00 10.88 66 ALA A N 1
ATOM 515 C CA . ALA A 1 66 ? 11.628 0.942 22.497 1.00 10.83 66 ALA A CA 1
ATOM 516 C C . ALA A 1 66 ? 10.266 0.377 22.904 1.00 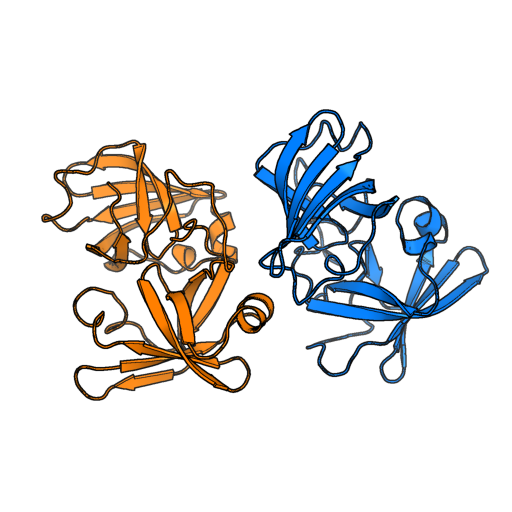10.57 66 ALA A C 1
ATOM 517 O O . ALA A 1 66 ? 9.907 0.340 24.073 1.00 10.88 66 ALA A O 1
ATOM 519 N N . ILE A 1 67 ? 9.560 -0.175 21.887 1.00 11.43 67 ILE A N 1
ATOM 520 C CA . ILE A 1 67 ? 8.078 -0.428 22.120 1.00 11.95 67 ILE A CA 1
ATOM 521 C C . ILE A 1 67 ? 7.801 -1.546 23.133 1.00 13.56 67 ILE A C 1
ATOM 522 O O . ILE A 1 67 ? 6.720 -1.589 23.746 1.00 13.76 67 ILE A O 1
ATOM 527 N N . ASN A 1 68 ? 8.730 -2.482 23.296 1.00 12.51 68 ASN A N 1
ATOM 528 C CA . ASN A 1 68 ? 8.520 -3.650 24.173 1.00 14.41 68 ASN A CA 1
ATOM 529 C C . ASN A 1 68 ? 9.014 -3.502 25.555 1.00 15.17 68 ASN A C 1
ATOM 530 O O . ASN A 1 68 ? 8.831 -4.412 26.417 1.00 15.20 68 ASN A O 1
ATOM 535 N N . THR A 1 69 ? 9.746 -2.363 25.868 1.00 13.25 69 THR A N 1
ATOM 536 C CA . THR A 1 69 ? 10.373 -2.245 27.218 1.00 12.05 69 THR A CA 1
ATOM 537 C C . THR A 1 69 ? 10.058 -0.880 27.881 1.00 12.46 69 THR A C 1
ATOM 538 O O . THR A 1 69 ? 10.672 -0.511 28.853 1.00 13.63 69 THR A O 1
ATOM 542 N N . THR A 1 70 ? 8.995 -0.241 27.372 1.00 10.77 70 THR A N 1
ATOM 543 C CA . THR A 1 70 ? 8.562 1.087 27.902 1.00 10.73 70 THR A CA 1
ATOM 544 C C . THR A 1 70 ? 7.051 1.184 27.962 1.00 11.22 70 THR A C 1
ATOM 545 O O . THR A 1 70 ? 6.342 0.303 27.429 1.00 13.34 70 THR A O 1
ATOM 549 N N . THR A 1 71 ? 6.554 2.278 28.537 1.00 10.31 71 THR A N 1
ATOM 550 C CA . THR A 1 71 ? 5.100 2.475 28.671 1.00 11.17 71 THR A CA 1
ATOM 551 C C . THR A 1 71 ? 4.434 3.005 27.452 1.00 11.72 71 THR A C 1
ATOM 552 O O . THR A 1 71 ? 3.158 3.154 27.451 1.00 13.06 71 THR A O 1
ATOM 556 N N . PHE A 1 72 ? 5.199 3.457 26.430 1.00 11.20 72 PHE A N 1
ATOM 557 C CA . PHE A 1 72 ? 4.550 4.202 25.339 1.00 11.81 72 PHE A CA 1
ATOM 558 C C . PHE A 1 72 ? 3.336 3.487 24.674 1.00 11.72 72 PHE A C 1
ATOM 559 O O . PHE A 1 72 ? 2.329 4.167 24.422 1.00 12.49 72 PHE A O 1
ATOM 567 N N A ARG A 1 73 ? 3.410 2.172 24.620 0.50 11.48 73 ARG A N 1
ATOM 568 N N B ARG A 1 73 ? 3.461 2.203 24.381 0.50 12.64 73 ARG A N 1
ATOM 569 C CA A ARG A 1 73 ? 2.427 1.386 23.845 0.50 13.36 73 ARG A CA 1
ATOM 570 C CA B ARG A 1 73 ? 2.360 1.563 23.634 0.50 14.16 73 ARG A CA 1
ATOM 571 C C A ARG A 1 73 ? 1.095 1.653 24.434 0.50 12.35 73 ARG A C 1
ATOM 572 C C B ARG A 1 73 ? 1.073 1.495 24.464 0.50 14.07 73 ARG A C 1
ATOM 573 O O A ARG A 1 73 ? 0.079 1.702 23.625 0.50 12.10 73 ARG A O 1
ATOM 574 O O B ARG A 1 73 ? 0.049 1.070 23.872 0.50 15.54 73 ARG A O 1
ATOM 589 N N . GLU A 1 74 ? 1.036 1.846 25.761 1.00 13.08 74 GLU A N 1
ATOM 590 C CA . GLU A 1 74 ? -0.278 1.993 26.462 1.00 16.61 74 GLU A CA 1
ATOM 591 C C . GLU A 1 74 ? -0.599 3.365 26.829 1.00 16.15 74 GLU A C 1
ATOM 592 O O . GLU A 1 74 ? -1.595 3.577 27.493 1.00 18.05 74 GLU A O 1
ATOM 598 N N . LEU A 1 75 ? 0.186 4.350 2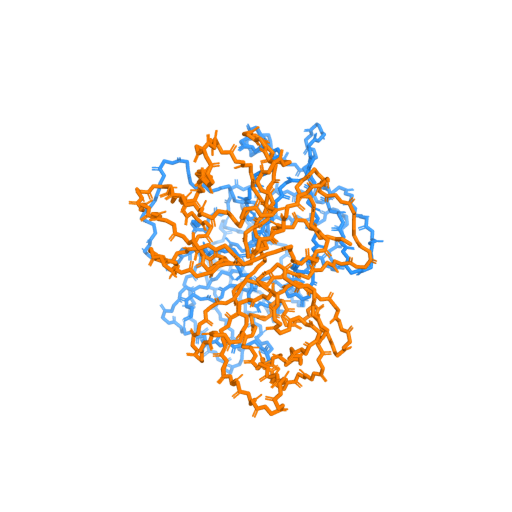6.452 1.00 13.30 75 LEU A N 1
ATOM 599 C CA . LEU A 1 75 ? -0.225 5.693 26.783 1.00 12.95 75 LEU A CA 1
ATOM 600 C C . LEU A 1 75 ? -1.386 6.145 25.849 1.00 15.57 75 LEU A C 1
ATOM 601 O O . LEU A 1 75 ? -1.670 5.568 24.808 1.00 16.62 75 LEU A O 1
ATOM 606 N N . GLU A 1 76 ? -2.001 7.243 26.289 1.00 14.50 76 GLU A N 1
ATOM 607 C CA . GLU A 1 76 ? -3.212 7.782 25.682 1.00 14.12 76 GLU A CA 1
ATOM 608 C C . GLU A 1 76 ? -3.063 9.227 25.377 1.00 13.05 76 GLU A C 1
ATOM 609 O O . GLU A 1 76 ? -2.362 10.006 26.059 1.00 13.91 76 GLU A O 1
ATOM 615 N N . VAL A 1 77 ? -3.865 9.700 24.432 1.00 15.18 77 VAL A N 1
ATOM 616 C CA . VAL A 1 77 ? -3.945 11.079 24.129 1.00 15.43 77 VAL A CA 1
ATOM 617 C C . VAL A 1 77 ? -4.276 11.872 25.419 1.00 16.03 77 VAL A C 1
ATOM 618 O O . VAL A 1 77 ? -5.196 11.401 26.154 1.00 17.56 77 VAL A O 1
ATOM 622 N N . GLY A 1 78 ? -3.637 12.976 25.657 1.00 15.02 78 GLY A N 1
ATOM 623 C CA . GLY A 1 78 ? -3.771 13.823 26.853 1.00 13.75 78 GLY A CA 1
ATOM 624 C C . GLY A 1 78 ? -2.779 13.502 27.978 1.00 13.36 78 GLY A C 1
ATOM 625 O O . GLY A 1 78 ? -2.678 14.336 28.918 1.00 14.78 78 GLY A O 1
ATOM 626 N N . ASN A 1 79 ? -2.150 12.291 27.957 1.00 11.68 79 ASN A N 1
ATOM 627 C CA . ASN A 1 79 ? -1.204 11.980 29.025 1.00 12.71 79 ASN A CA 1
ATOM 628 C C . ASN A 1 79 ? 0.009 12.944 28.937 1.00 12.55 79 ASN A C 1
ATOM 629 O O . ASN A 1 79 ? 0.413 13.456 27.895 1.00 12.11 79 ASN A O 1
ATOM 634 N N . LYS A 1 80 ? 0.606 13.139 30.109 1.00 13.45 80 LYS A N 1
ATOM 635 C CA . LYS A 1 80 ? 1.716 14.076 30.306 1.00 12.64 80 LYS A CA 1
ATOM 636 C C . LYS A 1 80 ? 2.969 13.213 30.371 1.00 12.20 80 LYS A C 1
ATOM 637 O O . LYS A 1 80 ? 3.090 12.237 31.108 1.00 12.70 80 LYS A O 1
ATOM 643 N N . VAL A 1 81 ? 3.980 13.648 29.582 1.00 11.16 81 VAL A N 1
ATOM 644 C CA . VAL A 1 81 ? 5.285 12.952 29.494 1.00 11.82 81 VAL A CA 1
ATOM 645 C C . VAL A 1 81 ? 6.386 13.897 29.984 1.00 10.88 81 VAL A C 1
ATOM 646 O O . VAL A 1 81 ? 6.340 15.098 29.757 1.00 12.67 81 VAL A O 1
ATOM 650 N N . ASN A 1 82 ? 7.415 13.361 30.625 1.00 10.40 82 ASN A N 1
ATOM 651 C CA . ASN A 1 82 ? 8.572 14.197 31.039 1.00 10.21 82 ASN A CA 1
ATOM 652 C C . ASN A 1 82 ? 9.467 14.420 29.872 1.00 9.97 82 ASN A C 1
ATOM 653 O O . ASN A 1 82 ? 9.759 13.474 29.129 1.00 12.12 82 ASN A O 1
ATOM 658 N N . LEU A 1 83 ? 10.034 15.616 29.758 1.00 9.45 83 LEU A N 1
ATOM 659 C CA . LEU A 1 83 ? 10.988 15.970 28.668 1.00 9.56 83 LEU A CA 1
ATOM 660 C C . LEU A 1 83 ? 12.332 16.415 29.221 1.00 10.19 83 LEU A C 1
ATOM 661 O O . LEU A 1 83 ? 12.350 17.238 30.165 1.00 11.23 83 LEU A O 1
ATOM 666 N N . GLU A 1 84 ? 13.421 15.961 28.610 1.00 9.64 84 GLU A N 1
ATOM 667 C CA . GLU A 1 84 ? 14.762 16.486 28.980 1.00 9.28 84 GLU A CA 1
ATOM 668 C C . GLU A 1 84 ? 15.634 16.483 27.716 1.00 11.09 84 GLU A C 1
ATOM 669 O O . GLU A 1 84 ? 15.824 15.453 27.042 1.00 12.35 84 GLU A O 1
ATOM 675 N N . VAL A 1 85 ? 16.117 17.683 27.371 1.00 13.29 85 VAL A N 1
ATOM 676 C CA . VAL A 1 85 ? 17.088 17.846 26.247 1.00 13.56 85 VAL A CA 1
ATOM 677 C C . VAL A 1 85 ? 18.483 17.746 26.828 1.00 12.76 85 VAL A C 1
ATOM 678 O O . VAL A 1 85 ? 18.720 18.083 27.964 1.00 16.70 85 VAL A O 1
ATOM 682 N N . ARG A 1 86 ? 19.387 17.189 26.096 1.00 15.56 86 ARG A N 1
ATOM 683 C CA . ARG A 1 86 ? 20.761 17.002 26.590 1.00 17.64 86 ARG A CA 1
ATOM 684 C C . ARG A 1 86 ? 21.405 18.322 27.013 1.00 18.79 86 ARG A C 1
ATOM 685 O O . ARG A 1 86 ? 21.099 19.353 26.395 1.00 18.34 86 ARG A O 1
ATOM 693 N N . PRO A 1 87 ? 22.301 18.260 28.039 1.00 21.21 87 PRO A N 1
ATOM 694 C CA . PRO A 1 87 ? 22.989 19.487 28.404 1.00 23.16 87 PRO A CA 1
ATOM 695 C C . PRO A 1 87 ? 23.699 20.150 27.248 1.00 23.39 87 PRO A C 1
ATOM 696 O O . PRO A 1 87 ? 24.292 19.510 26.364 1.00 20.74 87 PRO A O 1
ATOM 700 N N . GLU A 1 88 ? 23.581 21.473 27.264 1.00 24.45 88 GLU A N 1
ATOM 701 C CA . GLU A 1 88 ? 24.059 22.331 26.186 1.00 27.81 88 GLU A CA 1
ATOM 702 C C . GLU A 1 88 ? 25.654 22.444 26.068 1.00 27.70 88 GLU A C 1
ATOM 703 O O . GLU A 1 88 ? 26.285 22.365 24.994 1.00 27.41 88 GLU A O 1
ATOM 709 N N . PHE A 1 89 ? 26.288 22.571 27.225 1.00 26.81 89 PHE A N 1
ATOM 710 C CA . PHE A 1 89 ? 27.722 22.975 27.304 1.00 25.87 89 PHE A CA 1
ATOM 711 C C . PHE A 1 89 ? 28.278 22.060 28.345 1.00 26.93 89 PHE A C 1
ATOM 712 O O . PHE A 1 89 ? 29.196 22.463 29.086 1.00 28.93 89 PHE A O 1
ATOM 720 N N . GLY A 1 90 ? 27.707 20.841 28.451 1.00 26.22 90 GLY A N 1
ATOM 721 C CA . GLY A 1 90 ? 28.373 19.755 29.189 1.00 29.10 90 GLY A CA 1
ATOM 722 C C . GLY A 1 90 ? 27.814 19.595 30.591 1.00 29.87 90 GLY A C 1
ATOM 723 O O . GLY A 1 90 ? 27.062 20.448 31.037 1.00 27.86 90 GLY A O 1
ATOM 724 N N . SER A 1 91 ? 28.265 18.553 31.328 1.00 31.00 91 SER A N 1
ATOM 725 C CA . SER A 1 91 ? 27.892 18.404 32.738 1.00 34.49 91 SER A CA 1
ATOM 726 C C . SER A 1 91 ? 28.811 17.393 33.421 1.00 34.45 91 SER A C 1
ATOM 727 O O . SER A 1 91 ? 29.461 16.657 32.743 1.00 33.78 91 SER A O 1
ATOM 730 N N . LEU A 1 92 ? 28.958 17.496 34.748 1.00 37.57 92 LEU A N 1
ATOM 731 C CA . LEU A 1 92 ? 29.545 16.458 35.646 1.00 40.26 92 LEU A CA 1
ATOM 732 C C . LEU A 1 92 ? 28.238 16.182 36.298 1.00 43.18 92 LEU A C 1
ATOM 733 O O . LEU A 1 92 ? 28.002 16.649 37.422 1.00 45.31 92 LEU A O 1
ATOM 738 N N . LEU A 1 93 ? 27.414 15.318 35.740 1.00 45.45 93 LEU A N 1
ATOM 739 C CA . LEU A 1 93 ? 27.159 14.002 36.297 1.00 46.94 93 LEU A CA 1
ATOM 740 C C . LEU A 1 93 ? 28.117 12.964 36.863 1.00 47.42 93 LEU A C 1
ATOM 741 O O . LEU A 1 93 ? 29.093 12.458 36.242 1.00 48.93 93 LEU A O 1
ATOM 746 N N . GLY A 1 94 ? 27.717 12.659 38.087 1.00 46.33 94 GLY A N 1
ATOM 747 C CA . GLY A 1 94 ? 28.428 11.849 38.987 1.00 47.14 94 GLY A CA 1
ATOM 748 C C . GLY A 1 94 ? 27.506 12.040 40.157 1.00 46.55 94 GLY A C 1
ATOM 749 O O . GLY A 1 94 ? 27.570 13.092 40.826 1.00 48.05 94 GLY A O 1
ATOM 750 N N . LYS A 1 95 ? 26.540 11.121 40.275 1.00 44.27 95 LYS A N 1
ATOM 751 C CA . LYS A 1 95 ? 26.078 10.388 39.107 1.00 41.48 95 LYS A CA 1
ATOM 752 C C . LYS A 1 95 ? 24.797 9.528 39.197 1.00 37.32 95 LYS A C 1
ATOM 753 O O . LYS A 1 95 ? 24.777 8.273 39.182 1.00 39.55 95 LYS A O 1
ATOM 759 N N . GLY A 1 96 ? 23.712 10.230 39.306 1.00 32.92 96 GLY A N 1
ATOM 760 C CA . GLY A 1 96 ? 22.475 9.609 38.875 1.00 27.44 96 GLY A CA 1
ATOM 761 C C . GLY A 1 96 ? 22.411 9.973 37.386 1.00 25.71 96 GLY A C 1
ATOM 762 O O . GLY A 1 96 ? 21.326 10.209 36.886 1.00 24.06 96 GLY A O 1
ATOM 763 N N . ALA A 1 97 ? 23.481 10.187 36.657 1.00 20.14 97 ALA A N 1
ATOM 764 C CA . ALA A 1 97 ? 23.306 10.427 35.211 1.00 20.89 97 ALA A CA 1
ATOM 765 C C . ALA A 1 97 ? 22.516 9.364 34.538 1.00 19.09 97 ALA A C 1
ATOM 766 O O . ALA A 1 97 ? 22.647 8.240 34.843 1.00 21.17 97 ALA A O 1
ATOM 768 N N . LEU A 1 98 ? 21.713 9.796 33.589 1.00 14.76 98 LEU A N 1
ATOM 769 C CA . LEU A 1 98 ? 20.897 8.741 32.838 1.00 13.22 98 LEU A CA 1
ATOM 770 C C . LEU A 1 98 ? 21.348 8.606 31.457 1.00 11.89 98 LEU A C 1
ATOM 771 O O . LEU A 1 98 ? 21.770 9.592 30.827 1.00 14.96 98 LEU A O 1
ATOM 776 N N . THR A 1 99 ? 21.316 7.380 30.936 1.00 14.63 99 THR A N 1
ATOM 777 C CA . THR A 1 99 ? 21.631 7.133 29.554 1.00 13.36 99 THR A CA 1
ATOM 778 C C . THR A 1 99 ? 20.458 7.193 28.558 1.00 13.42 99 THR A C 1
ATOM 779 O O . THR A 1 99 ? 20.664 7.403 27.375 1.00 16.21 99 THR A O 1
ATOM 783 N N . GLY A 1 100 ? 19.239 7.070 29.152 1.00 12.19 100 GLY A N 1
ATOM 784 C CA . GLY A 1 100 ? 18.049 7.011 28.213 1.00 12.64 100 GLY A CA 1
ATOM 785 C C . GLY A 1 100 ? 17.721 5.583 27.809 1.00 11.39 100 GLY A C 1
ATOM 786 O O . GLY A 1 100 ? 16.788 5.377 27.013 1.00 10.91 100 GLY A O 1
ATOM 787 N N . ASN A 1 101 ? 18.433 4.565 28.244 1.00 11.44 101 ASN A N 1
ATOM 788 C CA . ASN A 1 101 ? 18.159 3.141 27.901 1.00 11.94 101 ASN A CA 1
ATOM 789 C C . ASN A 1 101 ? 17.292 2.633 29.024 1.00 12.49 101 ASN A C 1
ATOM 790 O O . ASN A 1 101 ? 17.759 2.324 30.133 1.00 13.77 101 ASN A O 1
ATOM 795 N N . ILE A 1 102 ? 15.935 2.595 28.818 1.00 11.49 102 ILE A N 1
ATOM 796 C CA . ILE A 1 102 ? 15.089 2.091 29.854 1.00 12.33 102 ILE A CA 1
ATOM 797 C C . ILE A 1 102 ? 15.225 0.533 29.935 1.00 11.39 102 ILE A C 1
ATOM 798 O O . ILE A 1 102 ? 15.160 -0.157 28.947 1.00 12.61 102 ILE A O 1
ATOM 803 N N . LYS A 1 103 ? 15.373 0.111 31.142 1.00 12.80 103 LYS A N 1
ATOM 804 C CA . LYS A 1 103 ? 15.524 -1.359 31.433 1.00 14.39 103 LYS A CA 1
ATOM 805 C C . LYS A 1 103 ? 14.218 -2.065 31.347 1.00 16.43 103 LYS A C 1
ATOM 806 O O . LYS A 1 103 ? 14.216 -3.287 31.016 1.00 19.14 103 LYS A O 1
ATOM 812 N N . GLY A 1 104 ? 13.106 -1.461 31.718 1.00 13.76 104 GLY A N 1
ATOM 813 C CA . GLY A 1 104 ? 11.829 -2.131 31.511 1.00 15.12 104 GLY A CA 1
ATOM 814 C C . GLY A 1 104 ? 10.776 -1.346 32.289 1.00 12.50 104 GLY A C 1
ATOM 815 O O . GLY A 1 104 ? 11.032 -0.266 32.873 1.00 14.57 104 GLY A O 1
ATOM 816 N N . VAL A 1 105 ? 9.539 -1.815 32.248 1.00 13.83 105 VAL A N 1
ATOM 817 C CA . VAL A 1 105 ? 8.429 -1.225 32.919 1.00 14.09 105 VAL A CA 1
ATOM 818 C C . VAL A 1 105 ? 8.270 -1.773 34.317 1.00 14.77 105 VAL A C 1
ATOM 819 O O . VAL A 1 105 ? 8.394 -2.990 34.564 1.00 17.02 105 VAL A O 1
ATOM 823 N N . ALA A 1 106 ? 7.936 -0.909 35.214 1.00 13.71 106 ALA A N 1
ATOM 824 C CA . ALA A 1 106 ? 7.476 -1.320 36.612 1.00 14.27 106 ALA A CA 1
ATOM 825 C C . ALA A 1 106 ? 6.196 -0.655 36.981 1.00 14.85 106 ALA A C 1
ATOM 826 O O . ALA A 1 106 ? 5.635 0.164 36.204 1.00 15.72 106 ALA A O 1
ATOM 828 N N . THR A 1 107 ? 5.602 -0.888 38.177 1.00 14.88 107 THR A N 1
ATOM 829 C CA . THR A 1 107 ? 4.251 -0.420 38.424 1.00 15.06 107 THR A CA 1
ATOM 830 C C . THR A 1 107 ? 4.202 0.168 39.809 1.00 15.05 107 THR A C 1
ATOM 831 O O . THR A 1 107 ? 4.706 -0.457 40.775 1.00 17.12 107 THR A O 1
ATOM 835 N N . VAL A 1 108 ? 3.585 1.284 39.957 1.00 14.70 108 VAL A N 1
ATOM 836 C CA . VAL A 1 108 ? 3.440 2.005 41.266 1.00 15.19 108 VAL A CA 1
ATOM 837 C C . VAL A 1 108 ? 2.566 1.093 42.172 1.00 16.37 108 VAL A C 1
ATOM 838 O O . VAL A 1 108 ? 1.414 0.782 41.854 1.00 18.77 108 VAL A O 1
ATOM 842 N N . ASP A 1 109 ? 3.118 0.773 43.343 1.00 17.40 109 ASP A N 1
ATOM 843 C CA . ASP A 1 109 ? 2.395 -0.035 44.359 1.00 19.76 109 ASP A CA 1
ATOM 844 C C . ASP A 1 109 ? 1.569 0.932 45.228 1.00 18.55 109 ASP A C 1
ATOM 845 O O . ASP A 1 109 ? 0.483 0.553 45.760 1.00 23.26 109 ASP A O 1
ATOM 850 N N . ASN A 1 110 ? 2.058 2.119 45.557 1.00 19.15 110 ASN A N 1
ATOM 851 C CA . ASN A 1 110 ? 1.486 3.013 46.531 1.00 21.43 110 ASN A CA 1
ATOM 852 C C . ASN A 1 110 ? 2.136 4.403 46.361 1.00 21.60 110 ASN A C 1
ATOM 853 O O . ASN A 1 110 ? 3.376 4.514 45.969 1.00 20.38 110 ASN A O 1
ATOM 858 N N . ILE A 1 111 ? 1.391 5.450 46.671 1.00 20.36 111 ILE A N 1
ATOM 859 C CA . ILE A 1 111 ? 1.921 6.815 46.770 1.00 23.86 111 ILE A CA 1
ATOM 860 C C . ILE A 1 111 ? 1.400 7.375 48.082 1.00 26.48 111 ILE A C 1
ATOM 861 O O . ILE A 1 111 ? 0.201 7.226 48.430 1.00 29.19 111 ILE A O 1
ATOM 866 N N . THR A 1 112 ? 2.223 8.126 48.763 1.00 27.73 112 THR A N 1
ATOM 867 C CA . THR A 1 112 ? 1.704 8.892 49.878 1.00 32.31 112 THR A CA 1
ATOM 868 C C . THR A 1 112 ? 2.332 10.255 49.786 1.00 34.00 112 THR A C 1
ATOM 869 O O . THR A 1 112 ? 3.549 10.392 49.549 1.00 32.82 112 THR A O 1
ATOM 873 N N . GLU A 1 113 ? 1.496 11.287 49.885 1.00 35.81 113 GLU A N 1
ATOM 874 C CA . GLU A 1 113 ? 2.000 12.648 50.010 1.00 39.25 113 GLU A CA 1
ATOM 875 C C . GLU A 1 113 ? 1.983 13.099 51.457 1.00 40.19 113 GLU A C 1
ATOM 876 O O . GLU A 1 113 ? 0.886 13.316 51.981 1.00 41.01 113 GLU A O 1
ATOM 882 N N . GLU A 1 114 ? 3.154 13.192 52.111 1.00 41.47 114 GLU A N 1
ATOM 883 C CA . GLU A 1 114 ? 3.271 13.754 53.489 1.00 42.77 114 GLU A CA 1
ATOM 884 C C . GLU A 1 114 ? 4.521 14.537 53.786 1.00 43.00 114 GLU A C 1
ATOM 885 O O . GLU A 1 114 ? 5.610 14.193 53.309 1.00 41.66 114 GLU A O 1
ATOM 891 N N . GLU A 1 115 ? 4.392 15.546 54.650 1.00 42.94 115 GLU A N 1
ATOM 892 C CA . GLU A 1 115 ? 5.578 16.196 55.237 1.00 42.09 115 GLU A CA 1
ATOM 893 C C . GLU A 1 115 ? 6.455 16.801 54.170 1.00 39.91 115 GLU A C 1
ATOM 894 O O . GLU A 1 115 ? 7.704 16.723 54.283 1.00 40.02 115 GLU A O 1
ATOM 900 N N . ASP A 1 116 ? 5.827 17.368 53.120 1.00 36.84 116 ASP A N 1
ATOM 901 C CA . ASP A 1 116 ? 6.542 18.003 51.973 1.00 36.21 116 ASP A CA 1
ATOM 902 C C . ASP A 1 116 ? 7.288 17.034 51.048 1.00 31.48 116 ASP A C 1
ATOM 903 O O . ASP A 1 116 ? 8.211 17.462 50.337 1.00 31.10 116 ASP A O 1
ATOM 908 N N . ARG A 1 117 ? 6.934 15.767 51.175 1.00 28.76 117 ARG A N 1
ATOM 909 C CA . ARG A 1 117 ? 7.587 14.658 50.400 1.00 24.43 117 ARG A CA 1
ATOM 910 C C . ARG A 1 117 ? 6.469 13.966 49.563 1.00 25.66 117 ARG A C 1
ATOM 911 O O . ARG A 1 117 ? 5.293 13.901 49.955 1.00 23.85 117 ARG A O 1
ATOM 919 N N . LEU A 1 118 ? 6.858 13.464 48.373 1.00 21.45 118 LEU A N 1
ATOM 920 C CA . LEU A 1 118 ? 6.051 12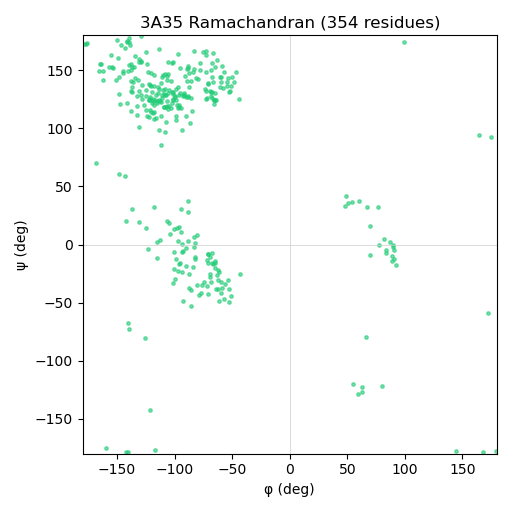.570 47.527 1.00 22.50 118 LEU A CA 1
ATOM 921 C C . LEU A 1 118 ? 6.776 11.197 47.686 1.00 21.27 118 LEU A C 1
ATOM 922 O O . LEU A 1 118 ? 7.889 11.005 47.169 1.00 21.32 118 LEU A O 1
ATOM 927 N N . LYS A 1 119 ? 6.175 10.281 48.453 1.00 19.45 119 LYS A N 1
ATOM 928 C CA . LYS A 1 119 ? 6.721 8.987 48.728 1.00 19.24 119 LYS A CA 1
ATOM 929 C C . LYS A 1 119 ? 6.129 8.035 47.708 1.00 19.41 119 LYS A C 1
ATOM 930 O O . LYS A 1 119 ? 4.950 7.773 47.712 1.00 20.02 119 LYS A O 1
ATOM 936 N N . VAL A 1 120 ? 6.960 7.437 46.863 1.00 17.52 120 VAL A N 1
ATOM 937 C CA . VAL A 1 120 ? 6.511 6.576 45.763 1.00 15.77 120 VAL A CA 1
ATOM 938 C C . VAL A 1 120 ? 7.117 5.234 46.004 1.00 16.52 120 VAL A C 1
ATOM 939 O O . VAL A 1 120 ? 8.349 5.108 46.147 1.00 18.65 120 VAL A O 1
ATOM 943 N N . TYR A 1 121 ? 6.303 4.198 45.922 1.00 15.06 121 TYR A N 1
ATOM 944 C CA . TYR A 1 121 ? 6.645 2.780 46.092 1.00 17.58 121 TYR A CA 1
ATOM 945 C C . TYR A 1 121 ? 6.370 2.029 44.818 1.00 17.18 121 TYR A C 1
ATOM 946 O O . TYR A 1 121 ? 5.233 2.039 44.341 1.00 17.02 121 TYR A O 1
ATOM 955 N N . ILE A 1 122 ? 7.408 1.428 44.278 1.00 16.93 122 ILE A N 1
ATOM 956 C CA . ILE A 1 122 ? 7.324 0.899 42.940 1.00 18.37 122 ILE A CA 1
ATOM 957 C C . ILE A 1 122 ? 7.622 -0.586 43.011 1.00 19.11 122 ILE A C 1
ATOM 958 O O . ILE A 1 122 ? 8.666 -0.948 43.509 1.00 18.34 122 ILE A O 1
ATOM 963 N N . LYS A 1 123 ? 6.751 -1.441 42.503 1.00 18.73 123 LYS A N 1
ATOM 964 C CA . LYS A 1 123 ? 6.988 -2.873 42.514 1.00 20.07 123 LYS A CA 1
ATOM 965 C C . LYS A 1 123 ? 7.752 -3.287 41.263 1.00 18.12 123 LYS A C 1
ATOM 966 O O . LYS A 1 123 ? 7.264 -3.038 40.113 1.00 18.95 123 LYS A O 1
ATOM 972 N N . ILE A 1 124 ? 8.862 -3.999 41.418 1.00 19.04 124 ILE A N 1
ATOM 973 C CA . ILE A 1 124 ? 9.771 -4.338 40.340 1.00 19.34 124 ILE A CA 1
ATOM 974 C C . ILE A 1 124 ? 9.379 -5.742 39.869 1.00 22.41 124 ILE A C 1
ATOM 975 O O . ILE A 1 124 ? 9.302 -6.649 40.738 1.00 23.75 124 ILE A O 1
ATOM 980 N N . PRO A 1 125 ? 8.991 -5.966 38.609 1.00 23.80 125 PRO A N 1
ATOM 981 C CA . PRO A 1 125 ? 8.618 -7.350 38.249 1.00 25.63 125 PRO A CA 1
ATOM 982 C C . PRO A 1 125 ? 9.880 -8.215 38.176 1.00 30.30 125 PRO A C 1
ATOM 983 O O . PRO A 1 125 ? 10.996 -7.664 38.162 1.00 29.78 125 PRO A O 1
ATOM 987 N N . LYS A 1 126 ? 9.703 -9.558 38.217 1.00 35.04 126 LYS A N 1
ATOM 988 C CA . LYS A 1 126 ? 10.851 -10.442 38.475 1.00 40.80 126 LYS A CA 1
ATOM 989 C C . LYS A 1 126 ? 11.821 -10.420 37.283 1.00 42.14 126 LYS A C 1
ATOM 990 O O . LYS A 1 126 ? 13.039 -10.542 37.452 1.00 42.80 126 LYS A O 1
ATOM 996 N N . ASP A 1 127 ? 11.285 -10.256 36.088 1.00 44.09 127 ASP A N 1
ATOM 997 C CA . ASP A 1 127 ? 12.181 -10.244 34.968 1.00 46.67 127 ASP A CA 1
ATOM 998 C C . ASP A 1 127 ? 12.640 -8.876 34.526 1.00 46.94 127 ASP A C 1
ATOM 999 O O . ASP A 1 127 ? 12.901 -8.656 33.341 1.00 47.81 127 ASP A O 1
ATOM 1004 N N . LEU A 1 128 ? 12.725 -7.966 35.494 1.00 46.25 128 LEU A N 1
ATOM 1005 C CA . LEU A 1 128 ? 13.560 -6.803 35.403 1.00 47.02 128 LEU A CA 1
ATOM 1006 C C . LEU A 1 128 ? 14.561 -7.014 36.532 1.00 49.37 128 LEU A C 1
ATOM 1007 O O . LEU A 1 128 ? 14.193 -6.951 37.692 1.00 51.21 128 LEU A O 1
ATOM 1012 N N . ILE A 1 129 ? 15.822 -7.309 36.260 1.00 51.88 129 ILE A N 1
ATOM 1013 C CA . ILE A 1 129 ? 16.440 -7.503 34.953 1.00 53.15 129 ILE A CA 1
ATOM 1014 C C . ILE A 1 129 ? 17.877 -7.579 35.510 1.00 54.09 129 ILE A C 1
ATOM 1015 O O . ILE A 1 129 ? 18.524 -8.616 35.399 1.00 55.64 129 ILE A O 1
ATOM 1020 N N . GLU A 1 130 ? 18.323 -6.517 36.188 1.00 55.20 130 GLU A N 1
ATOM 1021 C CA . GLU A 1 130 ? 19.439 -6.583 37.145 1.00 55.77 130 GLU A CA 1
ATOM 1022 C C . GLU A 1 130 ? 19.451 -5.408 38.131 1.00 55.18 130 GLU A C 1
ATOM 1023 O O . GLU A 1 130 ? 18.544 -4.555 38.115 1.00 55.03 130 GLU A O 1
ATOM 1029 N N . ASN A 1 131 ? 20.509 -5.382 38.946 1.00 54.02 131 ASN A N 1
ATOM 1030 C CA . ASN A 1 131 ? 20.690 -4.496 40.136 1.00 53.68 131 ASN A CA 1
ATOM 1031 C C . ASN A 1 131 ? 19.939 -5.009 41.412 1.00 52.74 131 ASN A C 1
ATOM 1032 O O . ASN A 1 131 ? 20.248 -6.138 41.889 1.00 52.80 131 ASN A O 1
ATOM 1037 N N . ILE A 1 132 ? 19.018 -4.256 42.027 1.00 50.04 132 ILE A N 1
ATOM 1038 C CA . ILE A 1 132 ? 18.872 -2.807 42.051 1.00 46.77 132 ILE A CA 1
ATOM 1039 C C . ILE A 1 132 ? 19.415 -2.497 43.449 1.00 44.74 132 ILE A C 1
ATOM 1040 O O . ILE A 1 132 ? 19.187 -3.281 44.404 1.00 43.99 132 ILE A O 1
ATOM 1045 N N . LEU A 1 133 ? 20.174 -1.411 43.595 1.00 41.58 133 LEU A N 1
ATOM 1046 C CA . LEU A 1 133 ? 20.819 -1.244 44.882 1.00 39.89 133 LEU A CA 1
ATOM 1047 C C . LEU A 1 133 ? 20.346 0.018 45.593 1.00 37.44 133 LEU A C 1
ATOM 1048 O O . LEU A 1 133 ? 20.295 1.070 44.968 1.00 34.49 133 LEU A O 1
ATOM 1053 N N . SER A 1 134 ? 20.074 -0.079 46.897 1.00 36.32 134 SER A N 1
ATOM 1054 C CA . SER A 1 134 ? 19.564 1.070 47.664 1.00 36.90 134 SER A CA 1
ATOM 1055 C C . SER A 1 134 ? 20.558 2.210 47.815 1.00 35.86 134 SER A C 1
ATOM 1056 O O . SER A 1 134 ? 20.177 3.309 48.139 1.00 36.30 134 SER A O 1
ATOM 1059 N N . GLU A 1 135 ? 21.839 1.948 47.562 1.00 35.72 135 GLU A N 1
ATOM 1060 C CA . GLU A 1 135 ? 22.836 3.013 47.561 1.00 36.27 135 GLU A CA 1
ATOM 1061 C C . GLU A 1 135 ? 22.852 3.758 46.218 1.00 35.66 135 GLU A C 1
ATOM 1062 O O . GLU A 1 135 ? 23.445 4.835 46.100 1.00 36.35 135 GLU A O 1
ATOM 1068 N N . ASP A 1 136 ? 22.181 3.195 45.208 1.00 33.05 136 ASP A N 1
ATOM 1069 C CA . ASP A 1 136 ? 22.286 3.761 43.897 1.00 31.28 136 ASP A CA 1
ATOM 1070 C C . ASP A 1 136 ? 21.076 4.680 43.645 1.00 27.24 136 ASP A C 1
ATOM 1071 O O . ASP A 1 136 ? 20.116 4.671 44.397 1.00 27.53 136 ASP A O 1
ATOM 1076 N N . HIS A 1 137 ? 21.223 5.505 42.637 1.00 24.57 137 HIS A N 1
ATOM 1077 C CA . HIS A 1 137 ? 20.146 6.285 42.136 1.00 22.64 137 HIS A CA 1
ATOM 1078 C C . HIS A 1 137 ? 19.392 5.347 41.190 1.00 20.74 137 HIS A C 1
ATOM 1079 O O . HIS A 1 137 ? 19.792 4.227 40.836 1.00 21.31 137 HIS A O 1
ATOM 1086 N N . ILE A 1 138 ? 18.199 5.810 40.843 1.00 16.39 138 ILE A N 1
ATOM 1087 C CA . ILE A 1 138 ? 17.392 5.080 39.855 1.00 17.55 138 ILE A CA 1
ATOM 1088 C C . ILE A 1 138 ? 16.671 6.213 39.093 1.00 12.23 138 ILE A C 1
ATOM 1089 O O . ILE A 1 138 ? 16.277 7.250 39.602 1.00 12.80 138 ILE A O 1
ATOM 1094 N N . GLY A 1 139 ? 16.424 5.907 37.811 1.00 12.97 139 GLY A N 1
ATOM 1095 C CA . GLY A 1 139 ? 15.550 6.784 36.947 1.00 13.52 139 GLY A CA 1
ATOM 1096 C C . GLY A 1 139 ? 14.129 6.198 36.860 1.00 11.82 139 GLY A C 1
ATOM 1097 O O . GLY A 1 139 ? 13.954 5.062 36.480 1.00 13.01 139 GLY A O 1
ATOM 1098 N N . ILE A 1 140 ? 13.175 7.066 37.162 1.00 11.55 140 ILE A N 1
ATOM 1099 C CA . ILE A 1 140 ? 11.730 6.692 37.055 1.00 10.57 140 ILE A CA 1
ATOM 1100 C C . ILE A 1 140 ? 11.156 7.784 36.116 1.00 9.85 140 ILE A C 1
ATOM 1101 O O . ILE A 1 140 ? 11.138 8.979 36.448 1.00 10.71 140 ILE A O 1
ATOM 1106 N N . ASN A 1 141 ? 10.696 7.337 34.927 1.00 9.51 141 ASN A N 1
ATOM 1107 C CA . ASN A 1 141 ? 10.255 8.299 33.935 1.00 10.70 141 ASN A CA 1
ATOM 1108 C C . ASN A 1 141 ? 11.183 9.488 33.662 1.00 9.03 141 ASN A C 1
ATOM 1109 O O . ASN A 1 141 ? 10.724 10.594 33.358 1.00 10.21 141 ASN A O 1
ATOM 1114 N N . GLY A 1 142 ? 12.489 9.178 33.784 1.00 9.72 142 GLY A N 1
ATOM 1115 C CA . GLY A 1 142 ? 13.434 10.239 33.481 1.00 10.36 142 GLY A CA 1
ATOM 1116 C C . GLY A 1 142 ? 13.802 11.106 34.664 1.00 11.24 142 GLY A C 1
ATOM 1117 O O . GLY A 1 142 ? 14.617 12.048 34.509 1.00 12.01 142 GLY A O 1
ATOM 1118 N N . VAL A 1 143 ? 13.218 10.875 35.850 1.00 11.86 143 VAL A N 1
ATOM 1119 C CA . VAL A 1 143 ? 13.660 11.602 37.074 1.00 11.34 143 VAL A CA 1
ATOM 1120 C C . VAL A 1 143 ? 14.642 10.688 37.801 1.00 11.22 143 VAL A C 1
ATOM 1121 O O . VAL A 1 143 ? 14.376 9.560 38.159 1.00 12.40 143 VAL A O 1
ATOM 1125 N N . SER A 1 144 ? 15.863 11.234 37.873 1.00 12.81 144 SER A N 1
ATOM 1126 C CA . SER A 1 144 ? 16.932 10.517 38.618 1.00 13.12 144 SER A CA 1
ATOM 1127 C C . SER A 1 144 ? 16.962 10.899 40.158 1.00 15.20 144 SER A C 1
ATOM 1128 O O . SER A 1 144 ? 16.912 12.106 40.473 1.00 18.60 144 SER A O 1
ATOM 1131 N N . HIS A 1 145 ? 16.919 9.896 41.050 1.00 15.30 145 HIS A N 1
ATOM 1132 C CA . HIS A 1 145 ? 16.905 10.224 42.490 1.00 14.76 145 HIS A CA 1
ATOM 1133 C C . HIS A 1 145 ? 17.423 8.975 43.175 1.00 16.39 145 HIS A C 1
ATOM 1134 O O . HIS A 1 145 ? 17.287 7.842 42.669 1.00 16.40 145 HIS A O 1
ATOM 1141 N N . SER A 1 146 ? 18.025 9.209 44.360 1.00 18.33 146 SER A N 1
ATOM 1142 C CA . SER A 1 146 ? 18.418 8.069 45.213 1.00 20.07 146 SER A CA 1
ATOM 1143 C C . SER A 1 146 ? 17.243 7.206 45.627 1.00 18.93 146 SER A C 1
ATOM 1144 O O . SER A 1 146 ? 16.173 7.737 45.865 1.00 18.86 146 SER A O 1
ATOM 1147 N N . ILE A 1 147 ? 17.480 5.889 45.706 1.00 20.12 147 ILE A N 1
ATOM 1148 C CA . ILE A 1 147 ? 16.547 4.915 46.324 1.00 19.12 147 ILE A CA 1
ATOM 1149 C C . ILE A 1 147 ? 16.578 5.146 47.833 1.00 19.51 147 ILE A C 1
ATOM 1150 O O . ILE A 1 147 ? 17.690 5.404 48.420 1.00 21.83 147 ILE A O 1
ATOM 1155 N N . GLU A 1 148 ? 15.432 5.129 48.543 1.00 17.90 148 GLU A N 1
ATOM 1156 C CA . GLU A 1 148 ? 15.391 5.282 49.979 1.00 18.51 148 GLU A CA 1
ATOM 1157 C C . GLU A 1 148 ? 15.585 3.949 50.674 1.00 21.62 148 GLU A C 1
ATOM 1158 O O . GLU A 1 148 ? 16.365 3.812 51.629 1.00 20.89 148 GLU A O 1
ATOM 1164 N N . GLU A 1 149 ? 14.785 2.971 50.292 1.00 18.14 149 GLU A N 1
ATOM 1165 C CA . GLU A 1 149 ? 14.765 1.632 50.839 1.00 21.26 149 GLU A CA 1
ATOM 1166 C C . GLU A 1 149 ? 14.235 0.608 49.824 1.00 21.78 149 GLU A C 1
ATOM 1167 O O . GLU A 1 149 ? 13.493 0.999 48.873 1.00 18.91 149 GLU A O 1
ATOM 1173 N N . ILE A 1 150 ? 14.646 -0.663 49.917 1.00 21.51 150 ILE A N 1
ATOM 1174 C CA . ILE A 1 150 ? 14.089 -1.738 49.127 1.00 22.18 150 ILE A CA 1
ATOM 1175 C C . ILE A 1 150 ? 13.559 -2.779 50.098 1.00 23.97 150 ILE A C 1
ATOM 1176 O O . ILE A 1 150 ? 14.296 -3.198 51.009 1.00 24.00 150 ILE A O 1
ATOM 1181 N N . SER A 1 151 ? 12.297 -3.130 49.990 1.00 22.93 151 SER A N 1
ATOM 1182 C CA . SER A 1 151 ? 11.708 -4.207 50.798 1.00 25.36 151 SER A CA 1
ATOM 1183 C C . SER A 1 151 ? 11.047 -5.199 49.849 1.00 25.92 151 SER A C 1
ATOM 1184 O O . SER A 1 151 ? 10.158 -4.795 49.087 1.00 24.72 151 SER A O 1
ATOM 1187 N N . ASP A 1 152 ? 11.493 -6.458 49.857 1.00 25.59 152 ASP A N 1
ATOM 1188 C CA . ASP A 1 152 ? 11.045 -7.523 48.942 1.00 26.62 152 ASP A CA 1
ATOM 1189 C C . ASP A 1 152 ? 11.264 -6.938 47.515 1.00 27.87 152 ASP A C 1
ATOM 1190 O O . ASP A 1 152 ? 12.380 -6.653 47.092 1.00 30.68 152 ASP A O 1
ATOM 1195 N N . ASP A 1 153 ? 10.194 -6.828 46.756 1.00 26.85 153 ASP A N 1
ATOM 1196 C CA . ASP A 1 153 ? 10.387 -6.380 45.380 1.00 25.05 153 ASP A CA 1
ATOM 1197 C C . ASP A 1 153 ? 9.955 -4.915 45.201 1.00 24.50 153 ASP A C 1
ATOM 1198 O O . ASP A 1 153 ? 9.735 -4.532 44.043 1.00 21.70 153 ASP A O 1
ATOM 1203 N N . ILE A 1 154 ? 9.833 -4.151 46.289 1.00 22.26 154 ILE A N 1
ATOM 1204 C CA . ILE A 1 154 ? 9.324 -2.810 46.247 1.00 20.65 154 ILE A CA 1
ATOM 1205 C C . ILE A 1 154 ? 10.373 -1.821 46.582 1.00 22.42 154 ILE A C 1
ATOM 1206 O O . ILE A 1 154 ? 11.095 -1.951 47.583 1.00 22.42 154 ILE A O 1
ATOM 1211 N N . ILE A 1 155 ? 10.574 -0.888 45.665 1.00 19.74 155 ILE A N 1
ATOM 1212 C CA . ILE A 1 155 ? 11.551 0.190 45.912 1.00 18.96 155 ILE A CA 1
ATOM 1213 C C . ILE A 1 155 ? 10.833 1.452 46.377 1.00 19.11 155 ILE A C 1
ATOM 1214 O O . ILE A 1 155 ? 9.790 1.822 45.803 1.00 21.39 155 ILE A O 1
ATOM 1219 N N . PHE A 1 156 ? 11.298 2.118 47.420 1.00 17.41 156 PHE A N 1
ATOM 1220 C CA . PHE A 1 156 ? 10.748 3.292 47.972 1.00 19.16 156 PHE A CA 1
ATOM 1221 C C . PHE A 1 156 ? 11.628 4.454 47.620 1.00 18.09 156 PHE A C 1
ATOM 1222 O O . PHE A 1 156 ? 12.828 4.506 47.939 1.00 17.96 156 PHE A O 1
ATOM 1230 N N . ILE A 1 157 ? 11.094 5.427 46.899 1.00 16.25 157 ILE A N 1
ATOM 1231 C CA . ILE A 1 157 ? 11.756 6.641 46.562 1.00 16.13 157 ILE A CA 1
ATOM 1232 C C . ILE A 1 157 ? 11.048 7.810 47.186 1.00 17.55 157 ILE A C 1
ATOM 1233 O O . ILE A 1 157 ? 9.852 7.957 47.108 1.00 18.33 157 ILE A O 1
ATOM 1238 N N . ASN A 1 158 ? 11.819 8.657 47.901 1.00 18.24 158 ASN A N 1
ATOM 1239 C CA . ASN A 1 158 ? 11.193 9.704 48.674 1.00 18.59 158 ASN A CA 1
ATOM 1240 C C . ASN A 1 158 ? 11.615 11.024 48.013 1.00 20.52 158 ASN A C 1
ATOM 1241 O O . ASN A 1 158 ? 12.769 11.514 48.167 1.00 22.22 158 ASN A O 1
ATOM 1246 N N . TYR A 1 159 ? 10.701 11.520 47.184 1.00 18.59 159 TYR A N 1
ATOM 1247 C CA . TYR A 1 159 ? 10.948 12.715 46.394 1.00 19.18 159 TYR A CA 1
ATOM 1248 C C . TYR A 1 159 ? 10.553 13.996 47.136 1.00 21.62 159 TYR A C 1
ATOM 1249 O O . TYR A 1 159 ? 9.563 13.949 47.861 1.00 24.06 159 TYR A O 1
ATOM 1258 N N . PRO A 1 160 ? 11.210 15.112 46.856 1.00 22.97 160 PRO A N 1
ATOM 1259 C CA . PRO A 1 160 ? 10.666 16.368 47.368 1.00 24.46 160 PRO A CA 1
ATOM 1260 C C . PRO A 1 160 ? 9.339 16.597 46.643 1.00 24.84 160 PRO A C 1
ATOM 1261 O O . PRO A 1 160 ? 9.267 16.427 45.418 1.00 25.00 160 PRO A O 1
ATOM 1265 N N . LYS A 1 161 ? 8.303 17.088 47.359 1.00 27.23 161 LYS A N 1
ATOM 1266 C CA . LYS A 1 161 ? 6.939 17.216 46.768 1.00 27.82 161 LYS A CA 1
ATOM 1267 C C . LYS A 1 161 ? 6.868 18.161 45.537 1.00 28.41 161 LYS A C 1
ATOM 1268 O O . LYS A 1 161 ? 6.005 17.988 44.712 1.00 28.10 161 LYS A O 1
ATOM 1274 N N . ASN A 1 162 ? 7.775 19.106 45.377 1.00 28.25 162 ASN A N 1
ATOM 1275 C CA . ASN A 1 162 ? 7.630 19.984 44.240 1.00 29.18 162 ASN A CA 1
ATOM 1276 C C . ASN A 1 162 ? 7.927 19.303 42.913 1.00 27.20 162 ASN A C 1
ATOM 1277 O O . ASN A 1 162 ? 7.647 19.887 41.919 1.00 25.79 162 ASN A O 1
ATOM 1282 N N . LEU A 1 163 ? 8.577 18.136 42.937 1.00 25.44 163 LEU A N 1
ATOM 1283 C CA . LEU A 1 163 ? 8.626 17.313 41.698 1.00 26.22 163 LEU A CA 1
ATOM 1284 C C . LEU A 1 163 ? 7.255 16.722 41.328 1.00 28.73 163 LEU A C 1
ATOM 1285 O O . LEU A 1 163 ? 7.070 16.154 40.211 1.00 26.60 163 LEU A O 1
ATOM 1290 N N . SER A 1 164 ? 6.293 16.834 42.239 1.00 28.53 164 SER A N 1
ATOM 1291 C CA . SER A 1 164 ? 4.913 16.542 41.915 1.00 29.54 164 SER A CA 1
ATOM 1292 C C . SER A 1 164 ? 4.464 17.520 40.873 1.00 28.88 164 SER A C 1
ATOM 1293 O O . SER A 1 164 ? 3.485 17.238 40.157 1.00 31.48 164 SER A O 1
ATOM 1296 N N . ILE A 1 165 ? 5.113 18.691 40.859 1.00 28.66 165 ILE A N 1
ATOM 1297 C CA . ILE A 1 165 ? 4.658 19.867 40.071 1.00 26.90 165 ILE A CA 1
ATOM 1298 C C . ILE A 1 165 ? 5.300 19.877 38.744 1.00 26.74 165 ILE A C 1
ATOM 1299 O O . ILE A 1 165 ? 4.608 19.904 37.728 1.00 27.77 165 ILE A O 1
ATOM 1304 N N . THR A 1 166 ? 6.631 19.705 38.729 1.00 25.34 166 THR A N 1
ATOM 1305 C CA . THR A 1 166 ? 7.408 19.954 37.553 1.00 22.44 166 THR A CA 1
ATOM 1306 C C . THR A 1 166 ? 7.625 18.642 36.695 1.00 23.62 166 THR A C 1
ATOM 1307 O O . THR A 1 166 ? 8.244 18.671 35.602 1.00 23.73 166 THR A O 1
ATOM 1311 N N . THR A 1 167 ? 7.070 17.524 37.156 1.00 21.08 167 THR A N 1
ATOM 1312 C CA . THR A 1 167 ? 7.191 16.264 36.308 1.00 18.74 167 THR A CA 1
ATOM 1313 C C . THR A 1 167 ? 5.886 15.516 36.402 1.00 16.94 167 THR A C 1
ATOM 1314 O O . THR A 1 167 ? 5.037 15.878 37.364 1.00 21.15 167 THR A O 1
ATOM 1318 N N . ASN A 1 168 ? 5.705 14.435 35.687 1.00 14.22 168 ASN A N 1
ATOM 1319 C CA . ASN A 1 168 ? 4.467 13.697 35.795 1.00 15.39 168 ASN A CA 1
ATOM 1320 C C . ASN A 1 168 ? 4.410 12.772 37.013 1.00 16.73 168 ASN A C 1
ATOM 1321 O O . ASN A 1 168 ? 3.484 11.972 37.143 1.00 16.61 168 ASN A O 1
ATOM 1326 N N . LEU A 1 169 ? 5.410 12.871 37.908 1.00 18.45 169 LEU A N 1
ATOM 1327 C CA . LEU A 1 169 ? 5.349 12.096 39.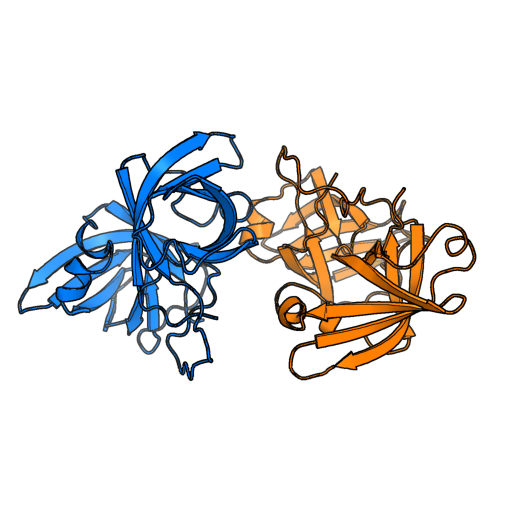172 1.00 18.52 169 LEU A CA 1
ATOM 1328 C C . LEU A 1 169 ? 4.051 12.358 39.918 1.00 16.34 169 LEU A C 1
ATOM 1329 O O . LEU A 1 169 ? 3.536 11.442 40.594 1.00 17.02 169 LEU A O 1
ATOM 1334 N N . GLY A 1 170 ? 3.487 13.550 39.785 1.00 19.56 170 GLY A N 1
ATOM 1335 C CA . GLY A 1 170 ? 2.292 13.892 40.495 1.00 22.86 170 GLY A CA 1
ATOM 1336 C C . GLY A 1 170 ? 1.023 13.378 39.812 1.00 24.84 170 GLY A C 1
ATOM 1337 O O . GLY A 1 170 ? -0.090 13.672 40.286 1.00 28.08 170 GLY A O 1
ATOM 1338 N N . THR A 1 171 ? 1.137 12.675 38.689 1.00 23.69 171 THR A N 1
ATOM 1339 C CA . THR A 1 171 ? -0.040 12.002 37.998 1.00 22.89 171 THR A CA 1
ATOM 1340 C C . THR A 1 171 ? -0.034 10.471 38.420 1.00 22.36 171 THR A C 1
ATOM 1341 O O . THR A 1 171 ? -1.013 9.749 38.159 1.00 24.98 171 THR A O 1
ATOM 1345 N N . LEU A 1 172 ? 1.042 9.967 39.037 1.00 18.88 172 LEU A N 1
ATOM 1346 C CA . LEU A 1 172 ? 1.159 8.582 39.332 1.00 19.98 172 LEU A CA 1
ATOM 1347 C C . LEU A 1 172 ? 0.093 8.272 40.398 1.00 21.07 172 LEU A C 1
ATOM 1348 O O . LEU A 1 172 ? -0.162 9.081 41.267 1.00 20.98 172 LEU A O 1
ATOM 1353 N N . GLU A 1 173 ? -0.470 7.065 40.277 1.00 21.54 173 GLU A N 1
ATOM 1354 C CA . GLU A 1 173 ? -1.348 6.482 41.347 1.00 22.95 173 GLU A CA 1
ATOM 1355 C C . GLU A 1 173 ? -1.002 5.022 41.439 1.00 20.89 173 GLU A C 1
ATOM 1356 O O . GLU A 1 173 ? -0.261 4.464 40.587 1.00 20.21 173 GLU A O 1
ATOM 1362 N N . LYS A 1 174 ? -1.574 4.269 42.417 1.00 19.93 174 LYS A N 1
ATOM 1363 C CA . LYS A 1 174 ? -1.428 2.878 42.429 1.00 20.22 174 LYS A CA 1
ATOM 1364 C C . LYS A 1 174 ? -1.794 2.278 41.046 1.00 19.49 174 LYS A C 1
ATOM 1365 O O . LYS A 1 174 ? -2.877 2.611 40.524 1.00 19.45 174 LYS A O 1
ATOM 1371 N N . GLY A 1 175 ? -1.013 1.340 40.546 1.00 19.91 175 GLY A N 1
ATOM 1372 C CA . GLY A 1 175 ? -1.212 0.759 39.257 1.00 18.62 175 GLY A CA 1
ATOM 1373 C C . GLY A 1 175 ? -0.641 1.491 38.035 1.00 18.68 175 GLY A C 1
ATOM 1374 O O . GLY A 1 175 ? -0.699 0.942 36.940 1.00 18.09 175 GLY A O 1
ATOM 1375 N N . SER A 1 176 ? -0.133 2.708 38.261 1.00 16.54 176 SER A N 1
ATOM 1376 C CA . SER A 1 176 ? 0.546 3.429 37.151 1.00 14.94 176 SER A CA 1
ATOM 1377 C C . SER A 1 176 ? 1.787 2.670 36.746 1.00 15.74 176 SER A C 1
ATOM 1378 O O . SER A 1 176 ? 2.633 2.349 37.563 1.00 18.51 176 SER A O 1
ATOM 1381 N N . ASP A 1 177 ? 1.952 2.423 35.464 1.00 14.67 177 ASP A N 1
ATOM 1382 C CA . ASP A 1 177 ? 3.201 1.931 34.884 1.00 14.50 177 ASP A CA 1
ATOM 1383 C C . ASP A 1 177 ? 4.169 3.056 34.654 1.00 14.30 177 ASP A C 1
ATOM 1384 O O . ASP A 1 177 ? 3.830 4.179 34.330 1.00 13.91 177 ASP A O 1
ATOM 1389 N N . VAL A 1 178 ? 5.464 2.726 34.885 1.00 12.75 178 VAL A N 1
ATOM 1390 C CA . VAL A 1 178 ? 6.602 3.713 34.757 1.00 11.51 178 VAL A CA 1
ATOM 1391 C C . VAL A 1 178 ? 7.756 3.049 34.045 1.00 12.93 178 VAL A C 1
ATOM 1392 O O . VAL A 1 178 ? 7.951 1.847 34.093 1.00 12.42 178 VAL A O 1
ATOM 1396 N N . ASN A 1 179 ? 8.544 3.906 33.382 1.00 10.71 179 ASN A N 1
ATOM 1397 C CA . ASN A 1 179 ? 9.834 3.469 32.762 1.00 10.09 179 ASN A CA 1
ATOM 1398 C C . ASN A 1 179 ? 10.920 3.525 33.803 1.00 10.54 179 ASN A C 1
ATOM 1399 O O . ASN A 1 179 ? 11.146 4.576 34.426 1.00 12.33 179 ASN A O 1
ATOM 1404 N N . VAL A 1 180 ? 11.620 2.387 33.974 1.00 12.19 180 VAL A N 1
ATOM 1405 C CA . VAL A 1 180 ? 12.771 2.373 34.970 1.00 11.89 180 VAL A CA 1
ATOM 1406 C C . VAL A 1 180 ? 14.081 2.268 34.250 1.00 11.24 180 VAL A C 1
ATOM 1407 O O . VAL A 1 180 ? 14.244 1.443 33.285 1.00 13.22 180 VAL A O 1
ATOM 1411 N N . GLU A 1 181 ? 15.007 3.136 34.689 1.00 11.88 181 GLU A N 1
ATOM 1412 C CA . GLU A 1 181 ? 16.404 3.054 34.207 1.00 13.60 181 GLU A CA 1
ATOM 1413 C C . GLU A 1 181 ? 17.213 2.758 35.472 1.00 13.08 181 GLU A C 1
ATOM 1414 O O . GLU A 1 181 ? 17.288 3.545 36.406 1.00 15.18 181 GLU A O 1
ATOM 1420 N N . THR A 1 182 ? 17.810 1.558 35.515 1.00 18.38 182 THR A N 1
ATOM 1421 C CA . THR A 1 182 ? 18.735 1.242 36.609 1.00 19.34 182 THR A CA 1
ATOM 1422 C C . THR A 1 182 ? 20.146 1.711 36.199 1.00 21.60 182 THR A C 1
ATOM 1423 O O . THR A 1 182 ? 20.540 1.698 35.020 1.00 23.31 182 THR A O 1
ATOM 1427 N N . LEU A 1 183 ? 20.938 1.995 37.255 1.00 24.63 183 LEU A N 1
ATOM 1428 C CA . LEU A 1 183 ? 22.151 2.841 37.216 1.00 28.76 183 LEU A CA 1
ATOM 1429 C C . LEU A 1 183 ? 23.193 2.269 38.134 1.00 34.74 183 LEU A C 1
ATOM 1430 O O . LEU A 1 183 ? 23.688 3.020 39.039 1.00 37.68 183 LEU A O 1
ATOM 1435 N N . ASN A 1 184 ? 23.600 1.020 37.897 1.00 37.81 184 ASN A N 1
ATOM 1436 C CA . ASN A 1 184 ? 23.429 0.240 36.637 1.00 41.95 184 ASN A CA 1
ATOM 1437 C C . ASN A 1 184 ? 23.893 -1.210 36.812 1.00 43.68 184 ASN A C 1
ATOM 1438 O O . ASN A 1 184 ? 24.949 -1.470 37.446 1.00 46.69 184 ASN A O 1
ATOM 1443 N N . MET B 1 1 ? 14.011 -3.623 3.498 1.00 32.62 1 MET B N 1
ATOM 1444 C CA . MET B 1 1 ? 15.181 -2.700 3.616 1.00 32.82 1 MET B CA 1
ATOM 1445 C C . MET B 1 1 ? 15.279 -2.045 4.998 1.00 27.29 1 MET B C 1
ATOM 1446 O O . MET B 1 1 ? 14.333 -2.045 5.796 1.00 28.47 1 MET B O 1
ATOM 1451 N N . PHE B 1 2 ? 16.437 -1.480 5.312 1.00 19.11 2 PHE B N 1
ATOM 1452 C CA . PHE B 1 2 ? 16.854 -1.079 6.641 1.00 19.23 2 PHE B CA 1
ATOM 1453 C C . PHE B 1 2 ? 17.388 0.371 6.561 1.00 20.64 2 PHE B C 1
ATOM 1454 O O . PHE B 1 2 ? 17.821 0.792 5.520 1.00 20.85 2 PHE B O 1
ATOM 1462 N N . LYS B 1 3 ? 17.371 1.060 7.681 1.00 19.82 3 LYS B N 1
ATOM 1463 C CA . LYS B 1 3 ? 17.894 2.438 7.745 1.00 20.11 3 LYS B CA 1
ATOM 1464 C C . LYS B 1 3 ? 19.397 2.539 7.725 1.00 20.39 3 LYS B C 1
ATOM 1465 O O . LYS B 1 3 ? 19.936 3.575 7.390 1.00 23.21 3 LYS B O 1
ATOM 1471 N N . GLY B 1 4 ? 20.074 1.571 8.287 1.00 18.28 4 GLY B N 1
ATOM 1472 C CA . GLY B 1 4 ? 21.515 1.658 8.430 1.00 16.61 4 GLY B CA 1
ATOM 1473 C C . GLY B 1 4 ? 21.867 2.585 9.569 1.00 17.33 4 GLY B C 1
ATOM 1474 O O . GLY B 1 4 ? 22.874 3.285 9.639 1.00 17.49 4 GLY B O 1
ATOM 1475 N N . ILE B 1 5 ? 20.964 2.544 10.543 1.00 16.75 5 ILE B N 1
ATOM 1476 C CA . ILE B 1 5 ? 21.196 3.113 11.836 1.00 17.49 5 ILE B CA 1
ATOM 1477 C C . ILE B 1 5 ? 21.284 1.947 12.806 1.00 15.37 5 ILE B C 1
ATOM 1478 O O . ILE B 1 5 ? 20.262 1.221 13.045 1.00 17.42 5 ILE B O 1
ATOM 1483 N N . VAL B 1 6 ? 22.457 1.710 13.311 1.00 13.56 6 VAL B N 1
ATOM 1484 C CA . VAL B 1 6 ? 22.712 0.588 14.211 1.00 13.62 6 VAL B CA 1
ATOM 1485 C C . VAL B 1 6 ? 21.984 0.801 15.516 1.00 14.64 6 VAL B C 1
ATOM 1486 O O . VAL B 1 6 ? 22.052 1.900 16.096 1.00 14.41 6 VAL B O 1
ATOM 1490 N N . GLN B 1 7 ? 21.268 -0.210 15.967 1.00 12.39 7 GLN B N 1
ATOM 1491 C CA . GLN B 1 7 ? 20.463 -0.071 17.177 1.00 13.93 7 GLN B CA 1
ATOM 1492 C C . GLN B 1 7 ? 21.158 -0.507 18.403 1.00 13.36 7 GLN B C 1
ATOM 1493 O O . GLN B 1 7 ? 20.769 -0.120 19.534 1.00 14.62 7 GLN B O 1
ATOM 1499 N N . GLY B 1 8 ? 22.132 -1.360 18.324 1.00 11.92 8 GLY B N 1
ATOM 1500 C CA . GLY B 1 8 ? 22.915 -1.820 19.437 1.00 13.32 8 GLY B CA 1
ATOM 1501 C C . GLY B 1 8 ? 23.998 -2.783 19.062 1.00 13.72 8 GLY B C 1
ATOM 1502 O O . GLY B 1 8 ? 24.095 -3.100 17.849 1.00 13.43 8 GLY B O 1
ATOM 1503 N N . ALA B 1 9 ? 24.873 -3.160 19.986 1.00 16.19 9 ALA B N 1
ATOM 1504 C CA . ALA B 1 9 ? 25.998 -4.011 19.718 1.00 16.50 9 ALA B CA 1
ATOM 1505 C C . ALA B 1 9 ? 25.684 -5.320 20.340 1.00 16.57 9 ALA B C 1
ATOM 1506 O O . ALA B 1 9 ? 25.197 -5.506 21.490 1.00 18.91 9 ALA B O 1
ATOM 1508 N N . GLY B 1 10 ? 25.918 -6.356 19.596 1.00 13.48 10 GLY B N 1
ATOM 1509 C CA . GLY B 1 10 ? 25.901 -7.675 20.125 1.00 15.32 10 GLY B CA 1
ATOM 1510 C C . GLY B 1 10 ? 27.333 -8.208 20.378 1.00 13.87 10 GLY B C 1
ATOM 1511 O O . GLY B 1 10 ? 28.326 -7.637 19.835 1.00 15.01 10 GLY B O 1
ATOM 1512 N N . ILE B 1 11 ? 27.556 -9.190 21.269 1.00 13.19 11 ILE B N 1
ATOM 1513 C CA . ILE B 1 11 ? 28.924 -9.740 21.525 1.00 14.88 11 ILE B CA 1
ATOM 1514 C C . ILE B 1 11 ? 28.912 -11.195 21.179 1.00 13.46 11 ILE B C 1
ATOM 1515 O O . ILE B 1 11 ? 28.010 -11.894 21.675 1.00 14.25 11 ILE B O 1
ATOM 1520 N N . ILE B 1 12 ? 29.814 -11.615 20.255 1.00 13.64 12 ILE B N 1
ATOM 1521 C CA . ILE B 1 12 ? 29.907 -13.020 19.846 1.00 13.98 12 ILE B CA 1
ATOM 1522 C C . ILE B 1 12 ? 30.190 -13.864 21.091 1.00 16.60 12 ILE B C 1
ATOM 1523 O O . ILE B 1 12 ? 31.218 -13.640 21.693 1.00 17.79 12 ILE B O 1
ATOM 1528 N N A LYS B 1 13 ? 29.356 -14.829 21.428 0.50 15.55 13 LYS B N 1
ATOM 1529 N N B LYS B 1 13 ? 29.282 -14.763 21.466 0.50 15.47 13 LYS B N 1
ATOM 1530 C CA A LYS B 1 13 ? 29.639 -15.693 22.567 0.50 17.66 13 LYS B CA 1
ATOM 1531 C CA B LYS B 1 13 ? 29.464 -15.681 22.601 0.50 17.56 13 LYS B CA 1
ATOM 1532 C C A LYS B 1 13 ? 30.137 -17.057 22.113 0.50 18.91 13 LYS B C 1
ATOM 1533 C C B LYS B 1 13 ? 29.967 -17.070 22.175 0.50 18.19 13 LYS B C 1
ATOM 1534 O O A LYS B 1 13 ? 30.908 -17.706 22.824 0.50 21.68 13 LYS B O 1
ATOM 1535 O O B LYS B 1 13 ? 30.601 -17.753 22.968 0.50 19.66 13 LYS B O 1
ATOM 1546 N N . LYS B 1 14 ? 29.685 -17.493 20.947 1.00 18.77 14 LYS B N 1
ATOM 1547 C CA . LYS B 1 14 ? 30.067 -18.840 20.473 1.00 19.44 14 LYS B CA 1
ATOM 1548 C C . LYS B 1 14 ? 30.138 -18.862 18.952 1.00 19.64 14 LYS B C 1
ATOM 1549 O O . LYS B 1 14 ? 29.267 -18.293 18.306 1.00 17.94 14 LYS B O 1
ATOM 1555 N N . ILE B 1 15 ? 31.118 -19.651 18.435 1.00 18.63 15 ILE B N 1
ATOM 1556 C CA . ILE B 1 15 ? 31.274 -19.850 17.015 1.00 18.27 15 ILE B CA 1
ATOM 1557 C C . ILE B 1 15 ? 31.446 -21.378 16.801 1.00 20.17 15 ILE B C 1
ATOM 1558 O O . ILE B 1 15 ? 32.360 -21.919 17.489 1.00 21.71 15 ILE B O 1
ATOM 1563 N N . SER B 1 16 ? 30.552 -22.019 16.054 1.00 20.26 16 SER B N 1
ATOM 1564 C CA . SER B 1 16 ? 30.703 -23.476 15.744 1.00 23.87 16 SER B CA 1
ATOM 1565 C C . SER B 1 16 ? 30.909 -23.653 14.293 1.00 27.26 16 SER B C 1
ATOM 1566 O O . SER B 1 16 ? 30.085 -23.203 13.497 1.00 26.41 16 SER B O 1
ATOM 1569 N N . LYS B 1 17 ? 32.036 -24.305 13.934 1.00 32.04 17 LYS B N 1
ATOM 1570 C CA . LYS B 1 17 ? 32.535 -24.270 12.561 1.00 35.45 17 LYS B CA 1
ATOM 1571 C C . LYS B 1 17 ? 32.394 -25.690 12.061 1.00 38.68 17 LYS B C 1
ATOM 1572 O O . LYS B 1 17 ? 32.875 -26.622 12.696 1.00 39.87 17 LYS B O 1
ATOM 1578 N N . ASN B 1 18 ? 31.695 -25.844 10.957 1.00 43.14 18 ASN B N 1
ATOM 1579 C CA . ASN B 1 18 ? 31.387 -27.170 10.394 1.00 47.49 18 ASN B CA 1
ATOM 1580 C C . ASN B 1 18 ? 30.270 -26.953 9.381 1.00 49.13 18 ASN B C 1
ATOM 1581 O O . ASN B 1 18 ? 29.060 -26.989 9.708 1.00 50.04 18 ASN B O 1
ATOM 1586 N N . ASP B 1 19 ? 30.654 -26.774 8.128 1.00 49.64 19 ASP B N 1
ATOM 1587 C CA . ASP B 1 19 ? 31.852 -27.314 7.569 1.00 50.53 19 ASP B CA 1
ATOM 1588 C C . ASP B 1 19 ? 32.562 -26.123 6.989 1.00 49.84 19 ASP B C 1
ATOM 1589 O O . ASP B 1 19 ? 33.482 -25.561 7.604 1.00 52.02 19 ASP B O 1
ATOM 1594 N N . ASP B 1 20 ? 32.102 -25.735 5.800 1.00 47.35 20 ASP B N 1
ATOM 1595 C CA . ASP B 1 20 ? 32.213 -24.390 5.255 1.00 45.24 20 ASP B CA 1
ATOM 1596 C C . ASP B 1 20 ? 30.977 -23.569 5.717 1.00 42.21 20 ASP B C 1
ATOM 1597 O O . ASP B 1 20 ? 30.395 -22.794 4.950 1.00 40.27 20 ASP B O 1
ATOM 1602 N N . THR B 1 21 ? 30.549 -23.795 6.950 1.00 38.44 21 THR B N 1
ATOM 1603 C CA . THR B 1 21 ? 29.357 -23.144 7.527 1.00 33.94 21 THR B CA 1
ATOM 1604 C C . THR B 1 21 ? 29.815 -22.792 8.925 1.00 29.55 21 THR B C 1
ATOM 1605 O O . THR B 1 21 ? 30.696 -23.460 9.528 1.00 28.35 21 THR B O 1
ATOM 1609 N N . GLN B 1 22 ? 29.251 -21.699 9.477 1.00 24.24 22 GLN B N 1
ATOM 1610 C CA . GLN B 1 22 ? 29.570 -21.439 10.855 1.00 22.37 22 GLN B CA 1
ATOM 1611 C C . GLN B 1 22 ? 28.288 -21.010 11.523 1.00 20.43 22 GLN B C 1
ATOM 1612 O O . GLN B 1 22 ? 27.575 -20.254 10.927 1.00 23.07 22 GLN B O 1
ATOM 1618 N N . ARG B 1 23 ? 28.070 -21.452 12.752 1.00 18.03 23 ARG B N 1
ATOM 1619 C CA . ARG B 1 23 ? 26.942 -20.909 13.523 1.00 16.97 23 ARG B CA 1
ATOM 1620 C C . ARG B 1 23 ? 27.505 -19.997 14.581 1.00 14.87 23 ARG B C 1
ATOM 1621 O O . ARG B 1 23 ? 28.367 -20.353 15.336 1.00 15.38 23 ARG B O 1
ATOM 1629 N N . HIS B 1 24 ? 27.012 -18.717 14.529 1.00 14.22 24 HIS B N 1
ATOM 1630 C CA . HIS B 1 24 ? 27.471 -17.716 15.612 1.00 14.58 24 HIS B CA 1
ATOM 1631 C C . HIS B 1 24 ? 26.323 -17.449 16.589 1.00 14.74 24 HIS B C 1
ATOM 1632 O O . HIS B 1 24 ? 25.178 -17.185 16.101 1.00 14.43 24 HIS B O 1
ATOM 1639 N N . GLY B 1 25 ? 26.612 -17.597 17.877 1.00 14.51 25 GLY B N 1
ATOM 1640 C CA . GLY B 1 25 ? 25.702 -17.229 18.897 1.00 15.85 25 GLY B CA 1
ATOM 1641 C C . GLY B 1 25 ? 26.126 -15.902 19.465 1.00 15.53 25 GLY B C 1
ATOM 1642 O O . GLY B 1 25 ? 27.265 -15.728 19.833 1.00 15.39 25 GLY B O 1
ATOM 1643 N N . ILE B 1 26 ? 25.200 -14.970 19.440 1.00 13.42 26 ILE B N 1
ATOM 1644 C CA . ILE B 1 26 ? 25.503 -13.537 19.808 1.00 13.68 26 ILE B CA 1
ATOM 1645 C C . ILE B 1 26 ? 24.658 -13.062 20.949 1.00 13.23 26 ILE B C 1
ATOM 1646 O O . ILE B 1 26 ? 23.413 -13.160 20.850 1.00 13.53 26 ILE B O 1
ATOM 1651 N N . THR B 1 27 ? 25.299 -12.522 21.988 1.00 14.04 27 THR B N 1
ATOM 1652 C CA . THR B 1 27 ? 24.519 -11.956 23.137 1.00 13.50 27 THR B CA 1
ATOM 1653 C C . THR B 1 27 ? 23.871 -10.631 22.704 1.00 13.66 27 THR B C 1
ATOM 1654 O O . THR B 1 27 ? 24.630 -9.773 22.217 1.00 14.75 27 THR B O 1
ATOM 1658 N N . PHE B 1 28 ? 22.570 -10.420 22.816 1.00 13.68 28 PHE B N 1
ATOM 1659 C CA . PHE B 1 28 ? 21.839 -9.252 22.391 1.00 13.62 28 PHE B CA 1
ATOM 1660 C C . PHE B 1 28 ? 21.410 -8.396 23.607 1.00 14.23 28 PHE B C 1
ATOM 1661 O O . PHE B 1 28 ? 21.121 -8.997 24.652 1.00 15.79 28 PHE B O 1
ATOM 1669 N N . PRO B 1 29 ? 21.420 -7.109 23.413 1.00 13.48 29 PRO B N 1
ATOM 1670 C CA . PRO B 1 29 ? 20.792 -6.268 24.416 1.00 15.93 29 PRO B CA 1
ATOM 1671 C C . PRO B 1 29 ? 19.292 -6.585 24.475 1.00 17.14 29 PRO B C 1
ATOM 1672 O O . PRO B 1 29 ? 18.670 -7.023 23.535 1.00 15.39 29 PRO B O 1
ATOM 1676 N N . LYS B 1 30 ? 18.645 -6.240 25.595 1.00 15.92 30 LYS B N 1
ATOM 1677 C CA . LYS B 1 30 ? 17.282 -6.634 25.888 1.00 14.77 30 LYS B CA 1
ATOM 1678 C C . LYS B 1 30 ? 16.211 -6.144 24.918 1.00 14.86 30 LYS B C 1
ATOM 1679 O O . LYS B 1 30 ? 15.299 -6.794 24.428 1.00 15.72 30 LYS B O 1
ATOM 1685 N N . ASP B 1 31 ? 16.314 -4.820 24.653 1.00 14.28 31 ASP B N 1
ATOM 1686 C CA . ASP B 1 31 ? 15.407 -4.244 23.688 1.00 15.55 31 ASP B CA 1
ATOM 1687 C C . ASP B 1 31 ? 15.490 -4.921 22.328 1.00 12.78 31 ASP B C 1
ATOM 1688 O O . ASP B 1 31 ? 14.379 -5.235 21.737 1.00 17.01 31 ASP B O 1
ATOM 1693 N N . ILE B 1 32 ? 16.700 -5.147 21.791 1.00 14.66 32 ILE B N 1
ATOM 1694 C CA . ILE B 1 32 ? 16.740 -5.714 20.446 1.00 15.90 32 ILE B CA 1
ATOM 1695 C C . ILE B 1 32 ? 16.290 -7.212 20.602 1.00 15.16 32 ILE B C 1
ATOM 1696 O O . ILE B 1 32 ? 15.546 -7.665 19.747 1.00 16.01 32 ILE B O 1
ATOM 1701 N N . LEU B 1 33 ? 16.667 -7.854 21.696 1.00 14.13 33 LEU B N 1
ATOM 1702 C CA . LEU B 1 33 ? 16.232 -9.290 21.968 1.00 14.74 33 LEU B CA 1
ATOM 1703 C C . LEU B 1 33 ? 14.720 -9.360 21.840 1.00 15.14 33 LEU B C 1
ATOM 1704 O O . LEU B 1 33 ? 14.163 -10.288 21.207 1.00 16.56 33 LEU B O 1
ATOM 1709 N N . GLU B 1 34 ? 13.980 -8.445 22.491 1.00 15.09 34 GLU B N 1
ATOM 1710 C CA . GLU B 1 34 ? 12.505 -8.493 22.438 1.00 16.37 34 GLU B CA 1
ATOM 1711 C C . GLU B 1 34 ? 11.861 -8.198 21.107 1.00 15.15 34 GLU B C 1
ATOM 1712 O O . GLU B 1 34 ? 10.602 -8.489 20.848 1.00 18.71 34 GLU B O 1
ATOM 1718 N N . SER B 1 35 ? 12.613 -7.610 20.167 1.00 14.65 35 SER B N 1
ATOM 1719 C CA . SER B 1 35 ? 12.115 -7.312 18.867 1.00 15.22 35 SER B CA 1
ATOM 1720 C C . SER B 1 35 ? 12.340 -8.454 17.868 1.00 15.03 35 SER B C 1
ATOM 1721 O O . SER B 1 35 ? 11.949 -8.274 16.729 1.00 17.49 35 SER B O 1
ATOM 1724 N N . VAL B 1 36 ? 13.005 -9.541 18.303 1.00 16.35 36 VAL B N 1
ATOM 1725 C CA . VAL B 1 36 ? 13.248 -10.635 17.290 1.00 16.62 36 VAL B CA 1
ATOM 1726 C C . VAL B 1 36 ? 12.701 -11.940 17.841 1.00 14.62 36 VAL B C 1
ATOM 1727 O O . VAL B 1 36 ? 12.396 -12.133 19.025 1.00 17.68 36 VAL B O 1
ATOM 1731 N N . GLU B 1 37 ? 12.614 -12.816 16.879 1.00 16.29 37 GLU B N 1
ATOM 1732 C CA . GLU B 1 37 ? 12.142 -14.209 17.164 1.00 16.50 37 GLU B CA 1
ATOM 1733 C C . GLU B 1 37 ? 12.831 -15.132 16.150 1.00 15.79 37 GLU B C 1
ATOM 1734 O O . GLU B 1 37 ? 13.456 -14.662 15.196 1.00 14.80 37 GLU B O 1
ATOM 1740 N N . LYS B 1 38 ? 12.590 -16.464 16.306 1.00 15.99 38 LYS B N 1
ATOM 1741 C CA . LYS B 1 38 ? 13.117 -17.342 15.268 1.00 15.52 38 LYS B CA 1
ATOM 1742 C C . LYS B 1 38 ? 12.499 -16.925 13.946 1.00 15.88 38 LYS B C 1
ATOM 1743 O O . LYS B 1 38 ? 11.265 -16.662 13.820 1.00 15.75 38 LYS B O 1
ATOM 1749 N N . GLY B 1 39 ? 13.332 -16.933 12.891 1.00 13.96 39 GLY B N 1
ATOM 1750 C CA . GLY B 1 39 ? 12.863 -16.507 11.598 1.00 14.83 39 GLY B CA 1
ATOM 1751 C C . GLY B 1 39 ? 12.980 -15.018 11.243 1.00 14.94 39 GLY B C 1
ATOM 1752 O O . GLY B 1 39 ? 12.869 -14.674 10.096 1.00 17.14 39 GLY B O 1
ATOM 1753 N N . THR B 1 40 ? 13.243 -14.203 12.269 1.00 15.80 40 THR B N 1
ATOM 1754 C CA . THR B 1 40 ? 13.507 -12.782 11.982 1.00 16.33 40 THR B CA 1
ATOM 1755 C C . THR B 1 40 ? 14.765 -12.640 11.054 1.00 14.31 40 THR B C 1
ATOM 1756 O O . THR B 1 40 ? 15.779 -13.291 11.282 1.00 15.49 40 THR B O 1
ATOM 1760 N N . VAL B 1 41 ? 14.581 -11.784 10.078 1.00 14.53 41 VAL B N 1
ATOM 1761 C CA . VAL B 1 41 ? 15.682 -11.452 9.188 1.00 15.44 41 VAL B CA 1
ATOM 1762 C C . VAL B 1 41 ? 16.116 -10.022 9.547 1.00 15.87 41 VAL B C 1
ATOM 1763 O O . VAL B 1 41 ? 15.329 -9.112 9.467 1.00 16.30 41 VAL B O 1
ATOM 1767 N N . MET B 1 42 ? 17.363 -9.912 9.978 1.00 12.93 42 MET B N 1
ATOM 1768 C CA . MET B 1 42 ? 17.839 -8.610 10.484 1.00 13.43 42 MET B CA 1
ATOM 1769 C C . MET B 1 42 ? 19.250 -8.410 9.982 1.00 13.93 42 MET B C 1
ATOM 1770 O O . MET B 1 42 ? 19.868 -9.297 9.365 1.00 14.61 42 MET B O 1
ATOM 1775 N N . LEU B 1 43 ? 19.848 -7.246 10.295 1.00 12.54 43 LEU B N 1
ATOM 1776 C CA . LEU B 1 43 ? 21.246 -6.947 9.926 1.00 13.50 43 LEU B CA 1
ATOM 1777 C C . LEU B 1 43 ? 22.154 -7.166 11.036 1.00 11.54 43 LEU B C 1
ATOM 1778 O O . LEU B 1 43 ? 22.001 -6.633 12.135 1.00 12.80 43 LEU B O 1
ATOM 1783 N N . VAL B 1 44 ? 23.209 -7.963 10.785 1.00 10.41 44 VAL B N 1
ATOM 1784 C CA . VAL B 1 44 ? 24.339 -8.223 11.693 1.00 10.70 44 VAL B CA 1
ATOM 1785 C C . VAL B 1 44 ? 25.616 -7.710 10.937 1.00 12.21 44 VAL B C 1
ATOM 1786 O O . VAL B 1 44 ? 25.952 -8.239 9.871 1.00 11.19 44 VAL B O 1
ATOM 1790 N N . ASN B 1 45 ? 26.253 -6.646 11.438 1.00 11.66 45 ASN B N 1
ATOM 1791 C CA . ASN B 1 45 ? 27.370 -6.013 10.698 1.00 11.76 45 ASN B CA 1
ATOM 1792 C C . ASN B 1 45 ? 26.871 -5.668 9.270 1.00 13.17 45 ASN B C 1
ATOM 1793 O O . ASN B 1 45 ? 27.652 -5.835 8.308 1.00 11.26 45 ASN B O 1
ATOM 1798 N N . GLY B 1 46 ? 25.621 -5.256 9.108 1.00 10.35 46 GLY B N 1
ATOM 1799 C CA . GLY B 1 46 ? 25.142 -4.830 7.794 1.00 11.76 46 GLY B CA 1
ATOM 1800 C C . GLY B 1 46 ? 24.699 -6.006 6.930 1.00 12.87 46 GLY B C 1
ATOM 1801 O O . GLY B 1 46 ? 24.161 -5.719 5.856 1.00 13.64 46 GLY B O 1
ATOM 1802 N N . CYS B 1 47 ? 24.872 -7.241 7.377 1.00 11.44 47 CYS B N 1
ATOM 1803 C CA . CYS B 1 47 ? 24.556 -8.434 6.438 1.00 12.75 47 CYS B CA 1
ATOM 1804 C C . CYS B 1 47 ? 23.155 -9.002 6.864 1.00 12.25 47 CYS B C 1
ATOM 1805 O O . CYS B 1 47 ? 22.934 -9.281 8.076 1.00 11.08 47 CYS B O 1
ATOM 1808 N N . SER B 1 48 ? 22.206 -9.199 5.915 1.00 12.82 48 SER B N 1
ATOM 1809 C CA . SER B 1 48 ? 20.951 -9.874 6.239 1.00 14.13 48 SER B CA 1
ATOM 1810 C C . SER B 1 48 ? 21.158 -11.271 6.594 1.00 15.63 48 SER B C 1
ATOM 1811 O O . SER B 1 48 ? 21.872 -12.072 5.863 1.00 15.77 48 SER B O 1
ATOM 1814 N N . LEU B 1 49 ? 20.735 -11.656 7.842 1.00 13.98 49 LEU B N 1
ATOM 1815 C CA . LEU B 1 49 ? 20.868 -13.008 8.319 1.00 13.23 49 LEU B CA 1
ATOM 1816 C C . LEU B 1 49 ? 19.553 -13.339 9.035 1.00 13.83 49 LEU B C 1
ATOM 1817 O O . LEU B 1 49 ? 18.832 -12.421 9.521 1.00 14.46 49 LEU B O 1
ATOM 1822 N N . THR B 1 50 ? 19.259 -14.654 9.087 1.00 13.85 50 THR B N 1
ATOM 1823 C CA . THR B 1 50 ? 17.969 -15.102 9.688 1.00 14.42 50 THR B CA 1
ATOM 1824 C C . THR B 1 50 ? 18.185 -15.777 11.052 1.00 12.78 50 THR B C 1
ATOM 1825 O O . THR B 1 50 ? 19.061 -16.637 11.215 1.00 14.24 50 THR B O 1
ATOM 1829 N N . VAL B 1 51 ? 17.461 -15.335 12.083 1.00 12.78 51 VAL B N 1
ATOM 1830 C CA . VAL B 1 51 ? 17.655 -15.960 13.369 1.00 13.78 51 VAL B CA 1
ATOM 1831 C C . VAL B 1 51 ? 17.201 -17.456 13.347 1.00 13.19 51 VAL B C 1
ATOM 1832 O O . VAL B 1 51 ? 16.069 -17.654 12.890 1.00 14.95 51 VAL B O 1
ATOM 1836 N N . VAL B 1 52 ? 18.088 -18.355 13.710 1.00 13.03 52 VAL B N 1
ATOM 1837 C CA . VAL B 1 52 ? 17.721 -19.779 13.652 1.00 14.66 52 VAL B CA 1
ATOM 1838 C C . VAL B 1 52 ? 17.358 -20.305 15.011 1.00 14.75 52 VAL B C 1
ATOM 1839 O O . VAL B 1 52 ? 16.694 -21.360 15.140 1.00 16.29 52 VAL B O 1
ATOM 1843 N N . ARG B 1 53 ? 17.782 -19.663 16.120 1.00 13.71 53 ARG B N 1
ATOM 1844 C CA . ARG B 1 53 ? 17.507 -20.179 17.439 1.00 14.34 53 ARG B CA 1
ATOM 1845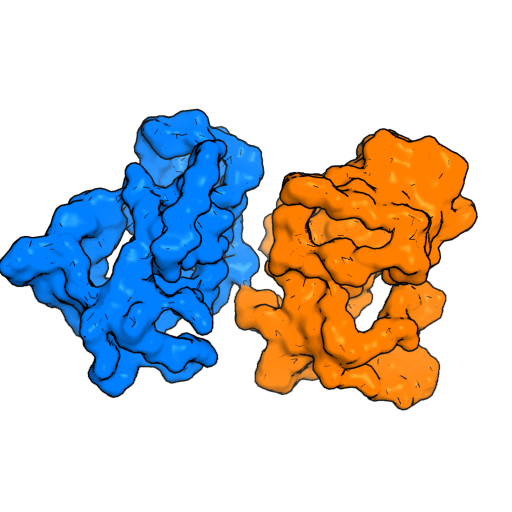 C C . ARG B 1 53 ? 17.745 -19.054 18.429 1.00 14.55 53 ARG B C 1
ATOM 1846 O O . ARG B 1 53 ? 18.650 -18.248 18.161 1.00 14.16 53 ARG B O 1
ATOM 1854 N N . ILE B 1 54 ? 17.117 -19.082 19.589 1.00 13.24 54 ILE B N 1
ATOM 1855 C CA . ILE B 1 54 ? 17.344 -18.083 20.670 1.00 13.01 54 ILE B CA 1
ATOM 1856 C C . ILE B 1 54 ? 17.389 -18.847 21.949 1.00 14.64 54 ILE B C 1
ATOM 1857 O O . ILE B 1 54 ? 16.457 -19.671 22.166 1.00 14.48 54 ILE B O 1
ATOM 1862 N N . SER B 1 55 ? 18.347 -18.630 22.799 1.00 14.18 55 SER B N 1
ATOM 1863 C CA . SER B 1 55 ? 18.305 -19.212 24.169 1.00 14.25 55 SER B CA 1
ATOM 1864 C C . SER B 1 55 ? 18.755 -18.177 25.146 1.00 15.92 55 SER B C 1
ATOM 1865 O O . SER B 1 55 ? 19.892 -17.678 25.046 1.00 15.87 55 SER B O 1
ATOM 1868 N N . GLY B 1 56 ? 17.845 -17.769 25.998 1.00 16.96 56 GLY B N 1
ATOM 1869 C CA . GLY B 1 56 ? 18.083 -16.634 26.868 1.00 17.43 56 GLY B CA 1
ATOM 1870 C C . GLY B 1 56 ? 18.376 -15.395 25.976 1.00 15.84 56 GLY B C 1
ATOM 1871 O O . GLY B 1 56 ? 17.613 -15.043 25.151 1.00 18.53 56 GLY B O 1
ATOM 1872 N N . ASP B 1 57 ? 19.490 -14.740 26.288 1.00 16.12 57 ASP B N 1
ATOM 1873 C CA . ASP B 1 57 ? 19.809 -13.547 25.457 1.00 17.27 57 ASP B CA 1
ATOM 1874 C C . ASP B 1 57 ? 20.808 -13.846 24.348 1.00 17.05 57 ASP B C 1
ATOM 1875 O O . ASP B 1 57 ? 21.382 -12.902 23.758 1.00 15.28 57 ASP B O 1
ATOM 1880 N N . VAL B 1 58 ? 21.042 -15.109 24.073 1.00 14.15 58 VAL B N 1
ATOM 1881 C CA . VAL B 1 58 ? 21.923 -15.494 22.927 1.00 15.04 58 VAL B CA 1
ATOM 1882 C C . VAL B 1 58 ? 21.078 -15.850 21.725 1.00 13.70 58 VAL B C 1
ATOM 1883 O O . VAL B 1 58 ? 20.161 -16.692 21.747 1.00 14.22 58 VAL B O 1
ATOM 1887 N N . VAL B 1 59 ? 21.368 -15.154 20.628 1.00 13.65 59 VAL B N 1
ATOM 1888 C CA . VAL B 1 59 ? 20.666 -15.231 19.370 1.00 12.08 59 VAL B CA 1
ATOM 1889 C C . VAL B 1 59 ? 21.621 -15.896 18.342 1.00 13.30 59 VAL B C 1
ATOM 1890 O O . VAL B 1 59 ? 22.808 -15.457 18.203 1.00 13.37 59 VAL B O 1
ATOM 1894 N N . TYR B 1 60 ? 21.152 -16.994 17.674 1.00 13.17 60 TYR B N 1
ATOM 1895 C CA . TYR B 1 60 ? 22.044 -17.746 16.762 1.00 13.03 60 TYR B CA 1
ATOM 1896 C C . TYR B 1 60 ? 21.692 -17.536 15.360 1.00 12.54 60 TYR B C 1
ATOM 1897 O O . TYR B 1 60 ? 20.504 -17.379 14.950 1.00 13.10 60 TYR B O 1
ATOM 1906 N N . PHE B 1 61 ? 22.751 -17.555 14.507 1.00 13.21 61 PHE B N 1
ATOM 1907 C CA . PHE B 1 61 ? 22.663 -17.371 13.032 1.00 13.24 61 PHE B CA 1
ATOM 1908 C C . PHE B 1 61 ? 23.569 -18.411 12.394 1.00 14.17 61 PHE B C 1
ATOM 1909 O O . PHE B 1 61 ? 24.642 -18.644 12.878 1.00 15.00 61 PHE B O 1
ATOM 1917 N N . ASP B 1 62 ? 23.051 -18.966 11.303 1.00 15.24 62 ASP B N 1
ATOM 1918 C CA . ASP B 1 62 ? 23.926 -19.849 10.460 1.00 15.84 62 ASP B CA 1
ATOM 1919 C C . ASP B 1 62 ? 24.454 -19.047 9.325 1.00 16.21 62 ASP B C 1
ATOM 1920 O O . ASP B 1 62 ? 23.737 -18.494 8.565 1.00 16.77 62 ASP B O 1
ATOM 1925 N N . ILE B 1 63 ? 25.791 -18.972 9.285 1.00 16.49 63 ILE B N 1
ATOM 1926 C CA . ILE B 1 63 ? 26.463 -18.242 8.208 1.00 17.07 63 ILE B CA 1
ATOM 1927 C C . ILE B 1 63 ? 26.914 -19.287 7.148 1.00 16.55 63 ILE B C 1
ATOM 1928 O O . ILE B 1 63 ? 27.820 -20.157 7.453 1.00 19.60 63 ILE B O 1
ATOM 1933 N N . ASP B 1 64 ? 26.244 -19.193 6.048 1.00 17.30 64 ASP B N 1
ATOM 1934 C CA . ASP B 1 64 ? 26.538 -20.248 4.997 1.00 18.00 64 ASP B CA 1
ATOM 1935 C C . ASP B 1 64 ? 26.536 -19.542 3.650 1.00 19.94 64 ASP B C 1
ATOM 1936 O O . ASP B 1 64 ? 27.615 -19.329 3.112 1.00 20.65 64 ASP B O 1
ATOM 1941 N N . GLN B 1 65 ? 25.422 -19.049 3.167 1.00 19.02 65 GLN B N 1
ATOM 1942 C CA . GLN B 1 65 ? 25.387 -18.270 1.979 1.00 19.74 65 GLN B CA 1
ATOM 1943 C C . GLN B 1 65 ? 26.399 -17.114 2.010 1.00 19.62 65 GLN B C 1
ATOM 1944 O O . GLN B 1 65 ? 27.098 -16.788 1.066 1.00 21.32 65 GLN B O 1
ATOM 1950 N N . ALA B 1 66 ? 26.438 -16.447 3.162 1.00 19.30 66 ALA B N 1
ATOM 1951 C CA . ALA B 1 66 ? 27.292 -15.260 3.273 1.00 18.49 66 ALA B CA 1
ATOM 1952 C C . ALA B 1 66 ? 28.739 -15.592 3.590 1.00 17.26 66 ALA B C 1
ATOM 1953 O O . ALA B 1 66 ? 29.550 -14.575 3.725 1.00 18.54 66 ALA B O 1
ATOM 1955 N N . ILE B 1 67 ? 29.184 -16.852 3.787 1.00 17.43 67 ILE B N 1
ATOM 1956 C CA . ILE B 1 67 ? 30.493 -17.113 4.333 1.00 19.69 67 ILE B CA 1
ATOM 1957 C C . ILE B 1 67 ? 31.666 -16.540 3.547 1.00 21.02 67 ILE B C 1
ATOM 1958 O O . ILE B 1 67 ? 32.679 -16.332 4.230 1.00 24.46 67 ILE B O 1
ATOM 1963 N N . ASN B 1 68 ? 31.606 -16.547 2.193 1.00 23.13 68 ASN B N 1
ATOM 1964 C CA . ASN B 1 68 ? 32.848 -16.104 1.499 1.00 24.30 68 ASN B CA 1
ATOM 1965 C C . ASN B 1 68 ? 32.814 -14.686 1.103 1.00 24.49 68 ASN B C 1
ATOM 1966 O O . ASN B 1 68 ? 33.775 -14.251 0.476 1.00 25.74 68 ASN B O 1
ATOM 1971 N N . THR B 1 69 ? 31.752 -13.935 1.446 1.00 19.65 69 THR B N 1
ATOM 1972 C CA . THR B 1 69 ? 31.623 -12.588 1.043 1.00 18.74 69 THR B CA 1
ATOM 1973 C C . THR B 1 69 ? 31.404 -11.550 2.195 1.00 18.11 69 THR B C 1
ATOM 1974 O O . THR B 1 69 ? 31.158 -10.354 1.924 1.00 18.38 69 THR B O 1
ATOM 1978 N N . THR B 1 70 ? 31.667 -12.029 3.407 1.00 15.55 70 THR B N 1
ATOM 1979 C CA . THR B 1 70 ? 31.523 -11.137 4.608 1.00 15.26 70 THR B CA 1
ATOM 1980 C C . THR B 1 70 ? 32.677 -11.474 5.530 1.00 16.83 70 THR B C 1
ATOM 1981 O O . THR B 1 70 ? 33.432 -12.404 5.324 1.00 16.94 70 THR B O 1
ATOM 1985 N N . THR B 1 71 ? 32.704 -10.806 6.676 1.00 12.94 71 THR B N 1
ATOM 1986 C CA . THR B 1 71 ? 33.811 -10.912 7.595 1.00 13.63 71 THR B CA 1
ATOM 1987 C C . THR B 1 71 ? 33.612 -11.995 8.674 1.00 13.90 71 THR B C 1
ATOM 1988 O O . THR B 1 71 ? 34.515 -12.334 9.418 1.00 15.34 71 THR B O 1
ATOM 1992 N N . PHE B 1 72 ? 32.421 -12.608 8.690 1.00 14.07 72 PHE B N 1
ATOM 1993 C CA . PHE B 1 72 ? 32.085 -13.508 9.754 1.00 15.20 72 PHE B CA 1
ATOM 1994 C C . PHE B 1 72 ? 33.100 -14.615 10.007 1.00 15.76 72 PHE B C 1
ATOM 1995 O O . PHE B 1 72 ? 33.412 -14.953 11.116 1.00 15.99 72 PHE B O 1
ATOM 2003 N N . ARG B 1 73 ? 33.633 -15.113 8.892 1.00 17.88 73 ARG B N 1
ATOM 2004 C CA . ARG B 1 73 ? 34.465 -16.310 8.958 1.00 22.58 73 ARG B CA 1
ATOM 2005 C C . ARG B 1 73 ? 35.734 -16.094 9.719 1.00 23.05 73 ARG B C 1
ATOM 2006 O O . ARG B 1 73 ? 36.330 -17.070 10.191 1.00 26.03 73 ARG B O 1
ATOM 2014 N N . GLU B 1 74 ? 36.150 -14.854 9.861 1.00 20.30 74 GLU B N 1
ATOM 2015 C CA . GLU B 1 74 ? 37.371 -14.548 10.568 1.00 25.38 74 GLU B CA 1
ATOM 2016 C C . GLU B 1 74 ? 37.125 -13.781 11.909 1.00 23.22 74 GLU B C 1
ATOM 2017 O O . GLU B 1 74 ? 38.082 -13.497 12.603 1.00 26.82 74 GLU B O 1
ATOM 2023 N N . LEU B 1 75 ? 35.858 -13.542 12.333 1.00 21.31 75 LEU B N 1
ATOM 2024 C CA . LEU B 1 75 ? 35.596 -13.013 13.632 1.00 18.13 75 LEU B CA 1
ATOM 2025 C C . LEU B 1 75 ? 35.843 -14.062 14.747 1.00 20.35 75 LEU B C 1
ATOM 2026 O O . LEU B 1 75 ? 35.940 -15.282 14.478 1.00 20.39 75 LEU B O 1
ATOM 2031 N N . GLU B 1 76 ? 35.900 -13.588 15.986 1.00 19.51 76 GLU B N 1
ATOM 2032 C CA . GLU B 1 76 ? 36.265 -14.408 17.124 1.00 20.40 76 GLU B CA 1
ATOM 2033 C 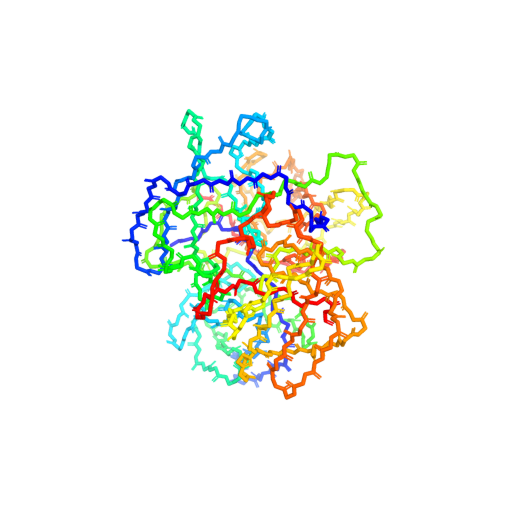C . GLU B 1 76 ? 35.297 -14.132 18.274 1.00 19.88 76 GLU B C 1
ATOM 2034 O O . GLU B 1 76 ? 34.681 -13.046 18.367 1.00 18.11 76 GLU B O 1
ATOM 2040 N N . VAL B 1 77 ? 35.118 -15.110 19.133 1.00 18.68 77 VAL B N 1
ATOM 2041 C CA . VAL B 1 77 ? 34.361 -14.937 20.333 1.00 19.87 77 VAL B CA 1
ATOM 2042 C C . VAL B 1 77 ? 34.856 -13.638 21.032 1.00 18.47 77 VAL B C 1
ATOM 2043 O O . VAL B 1 77 ? 36.099 -13.408 21.204 1.00 19.65 77 VAL B O 1
ATOM 2047 N N . GLY B 1 78 ? 33.911 -12.897 21.561 1.00 17.49 78 GLY B N 1
ATOM 2048 C CA . GLY B 1 78 ? 34.144 -11.624 22.253 1.00 18.44 78 GLY B CA 1
ATOM 2049 C C . GLY B 1 78 ? 34.082 -10.378 21.324 1.00 16.02 78 GLY B C 1
ATOM 2050 O O . GLY B 1 78 ? 34.039 -9.260 21.827 1.00 18.24 78 GLY B O 1
ATOM 2051 N N . ASN B 1 79 ? 34.085 -10.615 20.008 1.00 16.52 79 ASN B N 1
ATOM 2052 C CA . ASN B 1 79 ? 33.995 -9.469 19.101 1.00 15.05 79 ASN B CA 1
ATOM 2053 C C . ASN B 1 79 ? 32.620 -8.803 19.173 1.00 16.57 79 ASN B C 1
ATOM 2054 O O . ASN B 1 79 ? 31.601 -9.495 19.408 1.00 15.83 79 ASN B O 1
ATOM 2059 N N . LYS B 1 80 ? 32.539 -7.527 18.939 1.00 14.91 80 LYS B N 1
ATOM 2060 C CA . LYS B 1 80 ? 31.303 -6.774 18.981 1.00 14.72 80 LYS B CA 1
ATOM 2061 C C . LYS B 1 80 ? 30.797 -6.667 17.553 1.00 13.99 80 LYS B C 1
ATOM 2062 O O . LYS B 1 80 ? 31.555 -6.380 16.583 1.00 14.22 80 LYS B O 1
ATOM 2068 N N . VAL B 1 81 ? 29.494 -6.900 17.374 1.00 13.21 81 VAL B N 1
ATOM 2069 C CA . VAL B 1 81 ? 28.866 -6.816 16.052 1.00 12.84 81 VAL B CA 1
ATOM 2070 C C . VAL B 1 81 ? 27.742 -5.823 16.076 1.00 13.38 81 VAL B C 1
ATOM 2071 O O . VAL B 1 81 ? 27.127 -5.586 17.173 1.00 14.36 81 VAL B O 1
ATOM 2075 N N . ASN B 1 82 ? 27.469 -5.144 14.989 1.00 11.78 82 ASN B N 1
ATOM 2076 C CA . ASN B 1 82 ? 26.362 -4.188 14.962 1.00 9.96 82 ASN B CA 1
ATOM 2077 C C . ASN B 1 82 ? 25.028 -4.859 14.638 1.00 13.20 82 ASN B C 1
ATOM 2078 O O . ASN B 1 82 ? 24.964 -5.787 13.806 1.00 12.65 82 ASN B O 1
ATOM 2083 N N . LEU B 1 83 ? 23.956 -4.427 15.302 1.00 11.02 83 LEU B N 1
ATOM 2084 C CA . LEU B 1 83 ? 22.638 -5.059 15.127 1.00 12.64 83 LEU B CA 1
ATOM 2085 C C . LEU B 1 83 ? 21.605 -4.051 14.676 1.00 12.39 83 LEU B C 1
ATOM 2086 O O . LEU B 1 83 ? 21.561 -2.906 15.234 1.00 13.55 83 LEU B O 1
ATOM 2091 N N . GLU B 1 84 ? 20.728 -4.416 13.718 1.00 11.81 84 GLU B N 1
ATOM 2092 C CA . GLU B 1 84 ? 19.591 -3.569 13.371 1.00 12.10 84 GLU B CA 1
ATOM 2093 C C . GLU B 1 84 ? 18.422 -4.437 12.940 1.00 13.73 84 GLU B C 1
ATOM 2094 O O . GLU B 1 84 ? 18.591 -5.302 12.112 1.00 14.03 84 GLU B O 1
ATOM 2100 N N . VAL B 1 85 ? 17.271 -4.169 13.542 1.00 13.88 85 VAL B N 1
ATOM 2101 C CA . VAL B 1 85 ? 16.067 -4.885 13.240 1.00 16.07 85 VAL B CA 1
ATOM 2102 C C . VAL B 1 85 ? 15.139 -3.906 12.561 1.00 19.82 85 VAL B C 1
ATOM 2103 O O . VAL B 1 85 ? 14.968 -2.731 13.059 1.00 24.42 85 VAL B O 1
ATOM 2107 N N . ARG B 1 86 ? 14.451 -4.342 11.542 1.00 22.87 86 ARG B N 1
ATOM 2108 C CA . ARG B 1 86 ? 13.464 -3.398 10.873 1.00 28.58 86 ARG B CA 1
ATOM 2109 C C . ARG B 1 86 ? 12.053 -3.748 11.362 1.00 30.11 86 ARG B C 1
ATOM 2110 O O . ARG B 1 86 ? 11.663 -4.886 11.244 1.00 31.52 86 ARG B O 1
ATOM 2118 N N . PRO B 1 87 ? 11.210 -2.781 11.812 1.00 34.70 87 PRO B N 1
ATOM 2119 C CA . PRO B 1 87 ? 9.803 -3.179 12.085 1.00 37.97 87 PRO B CA 1
ATOM 2120 C C . PRO B 1 87 ? 9.075 -3.557 10.788 1.00 40.90 87 PRO B C 1
ATOM 2121 O O . PRO B 1 87 ? 9.514 -3.171 9.694 1.00 40.84 87 PRO B O 1
ATOM 2125 N N . GLU B 1 88 ? 7.941 -4.224 10.945 1.00 45.02 88 GLU B N 1
ATOM 2126 C CA . GLU B 1 88 ? 7.157 -4.813 9.844 1.00 49.79 88 GLU B CA 1
ATOM 2127 C C . GLU B 1 88 ? 6.811 -4.191 8.460 1.00 52.94 88 GLU B C 1
ATOM 2128 O O . GLU B 1 88 ? 6.705 -5.004 7.506 1.00 53.68 88 GLU B O 1
ATOM 2134 N N . PHE B 1 89 ? 6.755 -2.860 8.232 1.00 56.26 89 PHE B N 1
ATOM 2135 C CA . PHE B 1 89 ? 7.798 -1.835 8.569 1.00 59.52 89 PHE B CA 1
ATOM 2136 C C . PHE B 1 89 ? 7.476 -0.614 9.517 1.00 61.24 89 PHE B C 1
ATOM 2137 O O . PHE B 1 89 ? 6.718 -0.776 10.498 1.00 61.51 89 PHE B O 1
ATOM 2145 N N . GLY B 1 90 ? 8.016 0.594 9.263 1.00 62.51 90 GLY B N 1
ATOM 2146 C CA . GLY B 1 90 ? 8.678 1.053 8.021 1.00 64.40 90 GLY B CA 1
ATOM 2147 C C . GLY B 1 90 ? 8.268 2.513 7.936 1.00 65.86 90 GLY B C 1
ATOM 2148 O O . GLY B 1 90 ? 7.624 2.974 8.877 1.00 66.29 90 GLY B O 1
ATOM 2149 N N . SER B 1 91 ? 8.635 3.287 6.900 1.00 67.08 91 SER B N 1
ATOM 2150 C CA . SER B 1 91 ? 9.620 2.950 5.852 1.00 67.94 91 SER B CA 1
ATOM 2151 C C . SER B 1 91 ? 10.416 4.166 5.268 1.00 67.83 91 SER B C 1
ATOM 2152 O O . SER B 1 91 ? 10.331 4.431 4.067 1.00 67.86 91 SER B O 1
ATOM 2155 N N . LEU B 1 92 ? 11.172 4.876 6.121 1.00 67.65 92 LEU B N 1
ATOM 2156 C CA . LEU B 1 92 ? 12.221 5.889 5.756 1.00 67.24 92 LEU B CA 1
ATOM 2157 C C . LEU B 1 92 ? 12.877 6.378 7.085 1.00 66.19 92 LEU B C 1
ATOM 2158 O O . LEU B 1 92 ? 12.389 5.977 8.144 1.00 66.62 92 LEU B O 1
ATOM 2163 N N . LEU B 1 93 ? 13.957 7.186 7.109 1.00 64.50 93 LEU B N 1
ATOM 2164 C CA . LEU B 1 93 ? 14.699 7.790 5.986 1.00 62.01 93 LEU B CA 1
ATOM 2165 C C . LEU B 1 93 ? 15.586 6.813 5.144 1.00 60.40 93 LEU B C 1
ATOM 2166 O O . LEU B 1 93 ? 16.172 5.825 5.668 1.00 59.69 93 LEU B O 1
ATOM 2171 N N . GLY B 1 94 ? 15.701 7.136 3.845 1.00 58.41 94 GLY B N 1
ATOM 2172 C CA . GLY B 1 94 ? 16.089 6.155 2.828 1.00 55.26 94 GLY B CA 1
ATOM 2173 C C . GLY B 1 94 ? 16.996 6.479 1.660 1.00 52.54 94 GLY B C 1
ATOM 2174 O O . GLY B 1 94 ? 16.948 5.759 0.667 1.00 53.68 94 GLY B O 1
ATOM 2175 N N . LYS B 1 95 ? 17.790 7.553 1.735 1.00 48.87 95 LYS B N 1
ATOM 2176 C CA . LYS B 1 95 ? 18.897 7.722 0.777 1.00 46.16 95 LYS B CA 1
ATOM 2177 C C . LYS B 1 95 ? 20.055 6.774 1.218 1.00 42.49 95 LYS B C 1
ATOM 2178 O O . LYS B 1 95 ? 20.681 6.085 0.379 1.00 41.72 95 LYS B O 1
ATOM 2184 N N . GLY B 1 96 ? 20.288 6.735 2.538 1.00 37.95 96 GLY B N 1
ATOM 2185 C CA . GLY B 1 96 ? 21.316 5.835 3.119 1.00 32.62 96 GLY B CA 1
ATOM 2186 C C . GLY B 1 96 ? 20.785 4.420 3.333 1.00 29.47 96 GLY B C 1
ATOM 2187 O O . GLY B 1 96 ? 21.478 3.578 3.913 1.00 26.03 96 GLY B O 1
ATOM 2188 N N . ALA B 1 97 ? 19.562 4.134 2.867 1.00 27.05 97 ALA B N 1
ATOM 2189 C CA . ALA B 1 97 ? 18.957 2.844 3.211 1.00 23.82 97 ALA B CA 1
ATOM 2190 C C . ALA B 1 97 ? 19.784 1.664 2.721 1.00 21.15 97 ALA B C 1
ATOM 2191 O O . ALA B 1 97 ? 20.355 1.704 1.621 1.00 22.98 97 ALA B O 1
ATOM 2193 N N . LEU B 1 98 ? 19.799 0.596 3.504 1.00 18.26 98 LEU B N 1
ATOM 2194 C CA . LEU B 1 98 ? 20.604 -0.577 3.199 1.00 19.35 98 LEU B CA 1
ATOM 2195 C C . LEU B 1 98 ? 19.746 -1.767 2.803 1.00 19.27 98 LEU B C 1
ATOM 2196 O O . LEU B 1 98 ? 18.703 -2.003 3.388 1.00 20.37 98 LEU B O 1
ATOM 2201 N N . THR B 1 99 ? 20.279 -2.566 1.890 1.00 18.90 99 THR B N 1
ATOM 2202 C CA . THR B 1 99 ? 19.557 -3.818 1.605 1.00 17.53 99 THR B CA 1
ATOM 2203 C C . THR B 1 99 ? 19.899 -5.023 2.487 1.00 18.09 99 THR B C 1
ATOM 2204 O O . THR B 1 99 ? 19.145 -5.999 2.606 1.00 17.54 99 THR B O 1
ATOM 2208 N N . GLY B 1 100 ? 21.123 -4.976 3.025 1.00 16.18 100 GLY B N 1
ATOM 2209 C CA . GLY B 1 100 ? 21.685 -6.087 3.763 1.00 16.19 100 GLY B CA 1
ATOM 2210 C C . GLY B 1 100 ? 22.404 -7.108 2.876 1.00 14.18 100 GLY B C 1
ATOM 2211 O O . GLY B 1 100 ? 22.925 -8.108 3.331 1.00 14.44 100 GLY B O 1
ATOM 2212 N N . ASN B 1 101 ? 22.436 -6.766 1.569 1.00 17.20 101 ASN B N 1
ATOM 2213 C CA . ASN B 1 101 ? 23.356 -7.521 0.678 1.00 15.70 101 ASN B CA 1
ATOM 2214 C C . ASN B 1 101 ? 24.776 -6.937 0.657 1.00 15.97 101 ASN B C 1
ATOM 2215 O O . ASN B 1 101 ? 25.016 -5.916 -0.029 1.00 16.38 101 ASN B O 1
ATOM 2220 N N . ILE B 1 102 ? 25.702 -7.608 1.348 1.00 15.73 102 ILE B N 1
ATOM 2221 C CA . ILE B 1 102 ? 27.069 -7.093 1.418 1.00 14.41 102 ILE B CA 1
ATOM 2222 C C . ILE B 1 102 ? 27.752 -7.298 0.085 1.00 14.12 102 ILE B C 1
ATOM 2223 O O . ILE B 1 102 ? 27.694 -8.409 -0.462 1.00 15.20 102 ILE B O 1
ATOM 2228 N N . LYS B 1 103 ? 28.386 -6.227 -0.369 1.00 13.84 103 LYS B N 1
ATOM 2229 C CA . LYS B 1 103 ? 29.047 -6.263 -1.764 1.00 13.97 103 LYS B CA 1
ATOM 2230 C C . LYS B 1 103 ? 30.449 -6.587 -1.740 1.00 17.86 103 LYS B C 1
ATOM 2231 O O . LYS B 1 103 ? 31.052 -6.842 -2.822 1.00 18.64 103 LYS B O 1
ATOM 2237 N N . GLY B 1 104 ? 31.126 -6.515 -0.616 1.00 17.08 104 GLY B N 1
ATOM 2238 C CA . GLY B 1 104 ? 32.548 -6.800 -0.503 1.00 18.48 104 GLY B CA 1
ATOM 2239 C C . GLY B 1 104 ? 33.040 -6.738 0.900 1.00 14.53 104 GLY B C 1
ATOM 2240 O O . GLY B 1 104 ? 32.287 -6.255 1.789 1.00 16.52 104 GLY B O 1
ATOM 2241 N N . VAL B 1 105 ? 34.271 -7.117 1.074 1.00 15.50 105 VAL B N 1
ATOM 2242 C CA . VAL B 1 105 ? 34.959 -7.047 2.366 1.00 13.52 105 VAL B CA 1
ATOM 2243 C C . VAL B 1 105 ? 36.039 -6.076 2.133 1.00 15.30 105 VAL B C 1
ATOM 2244 O O . VAL B 1 105 ? 36.984 -6.333 1.277 1.00 17.28 105 VAL B O 1
ATOM 2248 N N . ALA B 1 106 ? 36.074 -4.974 2.908 1.00 14.01 106 ALA B N 1
ATOM 2249 C CA . ALA B 1 106 ? 37.028 -3.860 2.758 1.00 14.74 106 ALA B CA 1
ATOM 2250 C C . ALA B 1 106 ? 37.897 -3.923 4.039 1.00 12.74 106 ALA B C 1
ATOM 2251 O O . ALA B 1 106 ? 37.615 -4.648 4.929 1.00 13.47 106 ALA B O 1
ATOM 2253 N N . THR B 1 107 ? 38.975 -3.165 3.990 1.00 13.92 107 THR B N 1
ATOM 2254 C CA . THR B 1 107 ? 39.970 -3.166 5.092 1.00 17.54 107 THR B CA 1
ATOM 2255 C C . THR B 1 107 ? 40.284 -1.762 5.499 1.00 14.72 107 THR B C 1
ATOM 2256 O O . THR B 1 107 ? 40.481 -0.877 4.696 1.00 15.53 107 THR B O 1
ATOM 2260 N N . VAL B 1 108 ? 40.261 -1.524 6.833 1.00 15.81 108 VAL B N 1
ATOM 2261 C CA . VAL B 1 108 ? 40.562 -0.166 7.389 1.00 15.44 108 VAL B CA 1
ATOM 2262 C C . VAL B 1 108 ? 42.013 0.177 7.067 1.00 14.03 108 VAL B C 1
ATOM 2263 O O . VAL B 1 108 ? 42.884 -0.660 7.407 1.00 16.71 108 VAL B O 1
ATOM 2267 N N . ASP B 1 109 ? 42.240 1.275 6.419 1.00 15.49 109 ASP B N 1
ATOM 2268 C CA . ASP B 1 109 ? 43.575 1.805 6.101 1.00 15.85 109 ASP B CA 1
ATOM 2269 C C . ASP B 1 109 ? 44.088 2.624 7.272 1.00 18.74 109 ASP B C 1
ATOM 2270 O O . ASP B 1 109 ? 45.307 2.584 7.536 1.00 18.56 109 ASP B O 1
ATOM 2275 N N . ASN B 1 110 ? 43.266 3.393 7.936 1.00 16.55 110 ASN B N 1
ATOM 2276 C CA . ASN B 1 110 ? 43.694 4.286 9.033 1.00 17.82 110 ASN B CA 1
ATOM 2277 C C . ASN B 1 110 ? 42.453 4.662 9.843 1.00 16.70 110 ASN B C 1
ATOM 2278 O O . ASN B 1 110 ? 41.330 4.780 9.291 1.00 16.00 110 ASN B O 1
ATOM 2283 N N . ILE B 1 111 ? 42.611 4.730 11.173 1.00 16.68 111 ILE B N 1
ATOM 2284 C CA . ILE B 1 111 ? 41.430 5.167 11.997 1.00 15.96 111 ILE B CA 1
ATOM 2285 C C . ILE B 1 111 ? 42.046 6.051 13.091 1.00 16.00 111 ILE B C 1
ATOM 2286 O O . ILE B 1 111 ? 42.956 5.622 13.832 1.00 16.68 111 ILE B O 1
ATOM 2291 N N . THR B 1 112 ? 41.566 7.256 13.097 1.00 14.36 112 THR B N 1
ATOM 2292 C CA . THR B 1 112 ? 42.111 8.293 14.069 1.00 14.81 112 THR B CA 1
ATOM 2293 C C . THR B 1 112 ? 40.976 8.728 14.920 1.00 15.32 112 THR B C 1
ATOM 2294 O O . THR B 1 112 ? 39.923 9.212 14.406 1.00 16.69 112 THR B O 1
ATOM 2298 N N . GLU B 1 113 ? 41.170 8.537 16.223 1.00 14.24 113 GLU B N 1
ATOM 2299 C CA . GLU B 1 113 ? 40.181 8.946 17.216 1.00 15.16 113 GLU B CA 1
ATOM 2300 C C . GLU B 1 113 ? 40.520 10.354 17.670 1.00 14.82 113 GLU B C 1
ATOM 2301 O O . GLU B 1 113 ? 41.686 10.638 18.049 1.00 15.06 113 GLU B O 1
ATOM 2307 N N . GLU B 1 114 ? 39.559 11.231 17.643 1.00 15.10 114 GLU B N 1
ATOM 2308 C CA . GLU B 1 114 ? 39.731 12.625 18.198 1.00 17.16 114 GLU B CA 1
ATOM 2309 C C . GLU B 1 114 ? 38.729 12.727 19.354 1.00 16.25 114 GLU B C 1
ATOM 2310 O O . GLU B 1 114 ? 38.076 11.770 19.721 1.00 17.81 114 GLU B O 1
ATOM 2316 N N . GLU B 1 115 ? 38.648 13.923 19.964 1.00 17.70 115 GLU B N 1
ATOM 2317 C CA . GLU B 1 115 ? 37.720 14.070 21.069 1.00 19.82 115 GLU B CA 1
ATOM 2318 C C . GLU B 1 115 ? 36.262 13.795 20.705 1.00 18.81 115 GLU B C 1
ATOM 2319 O O . GLU B 1 115 ? 35.590 13.072 21.468 1.00 22.69 115 GLU B O 1
ATOM 2325 N N . ASP B 1 116 ? 35.839 14.280 19.562 1.00 19.05 116 ASP B N 1
ATOM 2326 C CA . ASP B 1 116 ? 34.394 14.058 19.283 1.00 21.18 116 ASP B CA 1
ATOM 2327 C C . ASP B 1 116 ? 34.168 13.333 17.987 1.00 22.51 116 ASP B C 1
ATOM 2328 O O . ASP B 1 116 ? 32.978 13.087 17.656 1.00 21.93 116 ASP B O 1
ATOM 2333 N N . ARG B 1 117 ? 35.221 13.044 17.201 1.00 17.43 117 ARG B N 1
ATOM 2334 C CA . ARG B 1 117 ? 35.077 12.388 15.876 1.00 17.36 117 ARG B CA 1
ATOM 2335 C C . ARG B 1 117 ? 35.913 11.124 15.824 1.00 18.15 117 ARG B C 1
ATOM 2336 O O . ARG B 1 117 ? 36.960 10.962 16.468 1.00 16.58 117 ARG B O 1
ATOM 2344 N N . LEU B 1 118 ? 35.498 10.220 14.965 1.00 15.43 118 LEU B N 1
ATOM 2345 C CA . LEU B 1 118 ? 36.289 9.073 14.576 1.00 14.51 118 LEU B CA 1
ATOM 2346 C C . LEU B 1 118 ? 36.511 9.113 13.066 1.00 14.91 118 LEU B C 1
ATOM 2347 O O . LEU B 1 118 ? 35.521 8.985 12.283 1.00 15.27 118 LEU B O 1
ATOM 2352 N N . LYS B 1 119 ? 37.758 9.303 12.591 1.00 14.41 119 LYS B N 1
ATOM 2353 C CA . LYS B 1 119 ? 38.024 9.588 11.174 1.00 15.28 119 LYS B CA 1
ATOM 2354 C C . LYS B 1 119 ? 38.531 8.278 10.642 1.00 16.61 119 LYS B C 1
ATOM 2355 O O . LYS B 1 119 ? 39.554 7.779 11.092 1.00 15.30 119 LYS B O 1
ATOM 2361 N N . VAL B 1 120 ? 37.807 7.660 9.671 1.00 15.36 120 VAL B N 1
ATOM 2362 C CA . VAL B 1 120 ? 38.100 6.248 9.272 1.00 16.18 120 VAL B CA 1
ATOM 2363 C C . VAL B 1 120 ? 38.337 6.261 7.778 1.00 16.85 120 VAL B C 1
ATOM 2364 O O . VAL B 1 120 ? 37.568 6.853 7.024 1.00 15.89 120 VAL B O 1
ATOM 2368 N N . TYR B 1 121 ? 39.493 5.677 7.400 1.00 16.57 121 TYR B N 1
ATOM 2369 C CA . TYR B 1 121 ? 39.889 5.576 5.976 1.00 15.35 121 TYR B CA 1
ATOM 2370 C C . TYR B 1 121 ? 39.856 4.087 5.726 1.00 15.34 121 TYR B C 1
ATOM 2371 O O . TYR B 1 121 ? 40.373 3.262 6.445 1.00 15.19 121 TYR B O 1
ATOM 2380 N N . ILE B 1 122 ? 39.150 3.763 4.609 1.00 13.96 122 ILE B N 1
ATOM 2381 C CA . ILE B 1 122 ? 38.776 2.358 4.284 1.00 12.45 122 ILE B CA 1
ATOM 2382 C C . ILE B 1 122 ? 39.245 2.071 2.801 1.00 13.91 122 ILE B C 1
ATOM 2383 O O . ILE B 1 122 ? 38.880 2.862 1.910 1.00 14.00 122 ILE B O 1
ATOM 2388 N N . LYS B 1 123 ? 40.029 0.988 2.728 1.00 13.49 123 LYS B N 1
ATOM 2389 C CA . LYS B 1 123 ? 40.413 0.527 1.343 1.00 17.06 123 LYS B CA 1
ATOM 2390 C C . LYS B 1 123 ? 39.272 -0.376 0.845 1.00 14.18 123 LYS B C 1
ATOM 2391 O O . LYS B 1 123 ? 39.019 -1.439 1.341 1.00 15.58 123 LYS B O 1
ATOM 2397 N N . ILE B 1 124 ? 38.670 0.184 -0.206 1.00 17.13 124 ILE B N 1
ATOM 2398 C CA . ILE B 1 124 ? 37.513 -0.452 -0.889 1.00 16.57 124 ILE B CA 1
ATOM 2399 C C . ILE B 1 124 ? 38.011 -1.450 -2.019 1.00 17.01 124 ILE B C 1
ATOM 2400 O O . ILE B 1 124 ? 38.933 -1.078 -2.769 1.00 17.96 124 ILE B O 1
ATOM 2405 N N . PRO B 1 125 ? 37.401 -2.635 -2.062 1.00 16.50 125 PRO B N 1
ATOM 2406 C CA . PRO B 1 125 ? 37.785 -3.615 -3.173 1.00 16.94 125 PRO B CA 1
ATOM 2407 C C . PRO B 1 125 ? 37.742 -2.924 -4.495 1.00 17.68 125 PRO B C 1
ATOM 2408 O O . PRO B 1 125 ? 36.825 -2.069 -4.797 1.00 17.29 125 PRO B O 1
ATOM 2412 N N . LYS B 1 126 ? 38.720 -3.337 -5.367 1.00 16.53 126 LYS B N 1
ATOM 2413 C CA . LYS B 1 126 ? 38.774 -2.718 -6.705 1.00 17.60 126 LYS B CA 1
ATOM 2414 C C . LYS B 1 126 ? 37.529 -2.908 -7.517 1.00 15.96 126 LYS B C 1
ATOM 2415 O O . LYS B 1 126 ? 37.172 -2.042 -8.299 1.00 19.59 126 LYS B O 1
ATOM 2421 N N . ASP B 1 127 ? 36.849 -4.022 -7.338 1.00 17.22 127 ASP B N 1
ATOM 2422 C CA . ASP B 1 127 ? 35.591 -4.279 -8.076 1.00 17.60 127 ASP B CA 1
ATOM 2423 C C . ASP B 1 127 ? 34.398 -3.354 -7.698 1.00 17.39 127 ASP B C 1
ATOM 2424 O O . ASP B 1 127 ? 33.335 -3.358 -8.378 1.00 20.77 127 ASP B O 1
ATOM 2429 N N . LEU B 1 128 ? 34.551 -2.503 -6.634 1.00 14.75 128 LEU B N 1
ATOM 2430 C CA . LEU B 1 128 ? 33.451 -1.556 -6.292 1.00 15.33 128 LEU B CA 1
ATOM 2431 C C . LEU B 1 128 ? 33.817 -0.095 -6.450 1.00 16.93 128 LEU B C 1
ATOM 2432 O O . LEU B 1 128 ? 32.885 0.758 -6.403 1.00 19.15 128 LEU B O 1
ATOM 2437 N N . ILE B 1 129 ? 35.083 0.258 -6.630 1.00 17.40 129 ILE B N 1
ATOM 2438 C CA . ILE B 1 129 ? 35.422 1.648 -6.596 1.00 18.51 129 ILE B CA 1
ATOM 2439 C C . ILE B 1 129 ? 34.926 2.548 -7.766 1.00 16.73 129 ILE B C 1
ATOM 2440 O O . ILE B 1 129 ? 34.692 3.760 -7.598 1.00 16.98 129 ILE B O 1
ATOM 2445 N N . GLU B 1 130 ? 34.754 1.920 -8.942 1.00 15.24 130 GLU B N 1
ATOM 2446 C CA . GLU B 1 130 ? 34.358 2.778 -10.094 1.00 16.64 130 GLU B CA 1
ATOM 2447 C C . GLU B 1 130 ? 33.048 3.503 -10.028 1.00 16.09 130 GLU B C 1
ATOM 2448 O O . GLU B 1 130 ? 32.822 4.537 -10.684 1.00 16.33 130 GLU B O 1
ATOM 2454 N N . ASN B 1 131 ? 32.090 3.010 -9.169 1.00 15.61 131 ASN B N 1
ATOM 2455 C CA . ASN B 1 131 ? 30.767 3.591 -8.973 1.00 17.49 131 ASN B CA 1
ATOM 2456 C C . ASN B 1 131 ? 30.681 4.300 -7.610 1.00 20.23 131 ASN B C 1
ATOM 2457 O O . ASN B 1 131 ? 29.530 4.378 -7.040 1.00 26.22 131 ASN B O 1
ATOM 2462 N N . ILE B 1 132 ? 31.778 4.667 -7.002 1.00 17.09 132 ILE B N 1
ATOM 2463 C CA . ILE B 1 132 ? 31.630 5.400 -5.720 1.00 20.69 132 ILE B CA 1
ATOM 2464 C C . ILE B 1 132 ? 32.157 6.808 -5.925 1.00 21.59 132 ILE B C 1
ATOM 2465 O O . ILE B 1 132 ? 33.244 6.980 -6.454 1.00 21.79 132 ILE B O 1
ATOM 2470 N N . LEU B 1 133 ? 31.447 7.831 -5.447 1.00 20.82 133 LEU B N 1
ATOM 2471 C CA . LEU B 1 133 ? 32.007 9.187 -5.477 1.00 20.23 133 LEU B CA 1
ATOM 2472 C C . LEU B 1 133 ? 31.851 9.751 -4.064 1.00 22.04 133 LEU B C 1
ATOM 2473 O O . LEU B 1 133 ? 30.913 9.370 -3.300 1.00 19.25 133 LEU B O 1
ATOM 2478 N N . SER B 1 134 ? 32.698 10.735 -3.804 1.00 19.13 134 SER B N 1
ATOM 2479 C CA . SER B 1 134 ? 32.448 11.564 -2.568 1.00 21.13 134 SER B CA 1
ATOM 2480 C C . SER B 1 134 ? 30.996 11.976 -2.473 1.00 20.54 134 SER B C 1
ATOM 2481 O O . SER B 1 134 ? 30.285 12.265 -3.497 1.00 22.84 134 SER B O 1
ATOM 2484 N N . GLU B 1 135 ? 30.550 12.096 -1.202 1.00 20.24 135 GLU B N 1
ATOM 2485 C CA . GLU B 1 135 ? 29.199 12.389 -0.806 1.00 23.53 135 GLU B CA 1
ATOM 2486 C C . GLU B 1 135 ? 28.197 11.287 -1.056 1.00 20.32 135 GLU B C 1
ATOM 2487 O O . GLU B 1 135 ? 27.047 11.446 -0.644 1.00 23.45 135 GLU B O 1
ATOM 2493 N N . ASP B 1 136 ? 28.557 10.199 -1.783 1.00 19.81 136 ASP B N 1
ATOM 2494 C CA . ASP B 1 136 ? 27.682 9.012 -1.768 1.00 17.80 136 ASP B CA 1
ATOM 2495 C C . ASP B 1 136 ? 27.547 8.525 -0.315 1.00 16.84 136 ASP B C 1
ATOM 2496 O O . ASP B 1 136 ? 28.506 8.621 0.447 1.00 18.40 136 ASP B O 1
ATOM 2501 N N . HIS B 1 137 ? 26.451 7.870 -0.034 1.00 17.53 137 HIS B N 1
ATOM 2502 C CA . HIS B 1 137 ? 26.273 7.075 1.158 1.00 17.36 137 HIS B CA 1
ATOM 2503 C C . HIS B 1 137 ? 26.833 5.713 0.947 1.00 18.08 137 HIS B C 1
ATOM 2504 O O . HIS B 1 137 ? 26.755 5.134 -0.149 1.00 17.98 137 HIS B O 1
ATOM 2511 N N . ILE B 1 138 ? 27.338 5.102 2.035 1.00 14.95 138 ILE B N 1
ATOM 2512 C CA . ILE B 1 138 ? 27.858 3.787 1.946 1.00 14.61 138 ILE B CA 1
ATOM 2513 C C . ILE B 1 138 ? 27.593 3.121 3.298 1.00 14.71 138 ILE B C 1
ATOM 2514 O O . ILE B 1 138 ? 27.684 3.800 4.337 1.00 14.13 138 ILE B O 1
ATOM 2519 N N . GLY B 1 139 ? 27.305 1.840 3.233 1.00 12.88 139 GLY B N 1
ATOM 2520 C CA . GLY B 1 139 ? 27.229 1.103 4.484 1.00 13.48 139 GLY B CA 1
ATOM 2521 C C . GLY B 1 139 ? 28.503 0.385 4.859 1.00 12.67 139 GLY B C 1
ATOM 2522 O O . GLY B 1 139 ? 29.120 -0.363 4.058 1.00 12.97 139 GLY B O 1
ATOM 2523 N N . ILE B 1 140 ? 28.997 0.549 6.103 1.00 12.66 140 ILE B N 1
ATOM 2524 C CA . ILE B 1 140 ? 30.195 -0.077 6.632 1.00 11.32 140 ILE B CA 1
ATOM 2525 C C . ILE B 1 140 ? 29.734 -0.831 7.915 1.00 12.00 140 ILE B C 1
ATOM 2526 O O . ILE B 1 140 ? 29.329 -0.163 8.893 1.00 12.05 140 ILE B O 1
ATOM 2531 N N . ASN B 1 141 ? 29.729 -2.150 7.911 1.00 11.31 141 ASN B N 1
ATOM 2532 C CA . ASN B 1 141 ? 29.201 -2.905 9.015 1.00 11.72 141 ASN B CA 1
ATOM 2533 C C . ASN B 1 141 ? 27.802 -2.427 9.391 1.00 12.85 141 ASN B C 1
ATOM 2534 O O . ASN B 1 141 ? 27.439 -2.571 10.600 1.00 11.90 141 ASN B O 1
ATOM 2539 N N . GLY B 1 142 ? 26.947 -2.026 8.471 1.00 11.95 142 GLY B N 1
ATOM 2540 C CA . GLY B 1 142 ? 25.561 -1.635 8.760 1.00 12.18 142 GLY B CA 1
ATOM 2541 C C . GLY B 1 142 ? 25.392 -0.267 9.243 1.00 13.06 142 GLY B C 1
ATOM 2542 O O . GLY B 1 142 ? 24.266 0.140 9.421 1.00 13.61 142 GLY B O 1
ATOM 2543 N N . VAL B 1 143 ? 26.491 0.537 9.291 1.00 12.26 143 VAL B N 1
ATOM 2544 C CA . VAL B 1 143 ? 26.318 1.997 9.541 1.00 13.56 143 VAL B CA 1
ATOM 2545 C C . VAL B 1 143 ? 26.321 2.717 8.211 1.00 13.79 143 VAL B C 1
ATOM 2546 O O . VAL B 1 143 ? 27.340 2.665 7.490 1.00 14.17 143 VAL B O 1
ATOM 2550 N N . SER B 1 144 ? 25.257 3.368 7.895 1.00 14.12 144 SER B N 1
ATOM 2551 C CA . SER B 1 144 ? 25.157 4.135 6.607 1.00 16.23 144 SER B CA 1
ATOM 2552 C C . SER B 1 144 ? 25.591 5.549 6.906 1.00 17.09 144 SER B C 1
ATOM 2553 O O . SER B 1 144 ? 25.172 6.180 7.861 1.00 19.34 144 SER B O 1
ATOM 2556 N N . HIS B 1 145 ? 26.534 6.083 6.144 1.00 13.84 145 HIS B N 1
ATOM 2557 C CA . HIS B 1 145 ? 26.959 7.484 6.312 1.00 14.39 145 HIS B CA 1
ATOM 2558 C C . HIS B 1 145 ? 27.539 7.905 4.950 1.00 15.42 145 HIS B C 1
ATOM 2559 O O . HIS B 1 145 ? 27.980 7.088 4.098 1.00 15.55 145 HIS B O 1
ATOM 2566 N N . SER B 1 146 ? 27.632 9.177 4.835 1.00 14.60 146 SER B N 1
ATOM 2567 C CA . SER B 1 146 ? 28.200 9.771 3.591 1.00 16.62 146 SER B CA 1
ATOM 2568 C C . SER B 1 146 ? 29.702 9.662 3.594 1.00 16.53 146 SER B C 1
ATOM 2569 O O . SER B 1 146 ? 30.404 9.772 4.642 1.00 17.70 146 SER B O 1
ATOM 2572 N N . ILE B 1 147 ? 30.272 9.566 2.419 1.00 16.91 147 ILE B N 1
ATOM 2573 C CA . ILE B 1 147 ? 31.693 9.601 2.271 1.00 14.94 147 ILE B CA 1
ATOM 2574 C C . ILE B 1 147 ? 32.261 11.016 2.065 1.00 17.52 147 ILE B C 1
ATOM 2575 O O . ILE B 1 147 ? 31.793 11.745 1.200 1.00 18.50 147 ILE B O 1
ATOM 2580 N N . GLU B 1 148 ? 33.229 11.405 2.875 1.00 19.51 148 GLU B N 1
ATOM 2581 C CA . GLU B 1 148 ? 33.718 12.763 2.781 1.00 20.84 148 GLU B CA 1
ATOM 2582 C C . GLU B 1 148 ? 34.727 12.921 1.612 1.00 20.92 148 GLU B C 1
ATOM 2583 O O . GLU B 1 148 ? 34.652 13.914 0.840 1.00 23.32 148 GLU B O 1
ATOM 2589 N N . GLU B 1 149 ? 35.515 11.885 1.356 1.00 18.74 149 GLU B N 1
ATOM 2590 C CA . GLU B 1 149 ? 36.504 11.995 0.282 1.00 23.05 149 GLU B CA 1
ATOM 2591 C C . GLU B 1 149 ? 36.805 10.654 -0.267 1.00 22.48 149 GLU B C 1
ATOM 2592 O O . GLU B 1 149 ? 36.734 9.618 0.453 1.00 21.67 149 GLU B O 1
ATOM 2598 N N . ILE B 1 150 ? 37.193 10.595 -1.555 1.00 24.08 150 ILE B N 1
ATOM 2599 C CA . ILE B 1 150 ? 37.829 9.425 -2.037 1.00 26.11 150 ILE B CA 1
ATOM 2600 C C . ILE B 1 150 ? 39.182 9.696 -2.788 1.00 26.42 150 ILE B C 1
ATOM 2601 O O . ILE B 1 150 ? 39.342 10.673 -3.538 1.00 27.89 150 ILE B O 1
ATOM 2606 N N . SER B 1 151 ? 40.154 8.863 -2.489 1.00 25.55 151 SER B N 1
ATOM 2607 C CA . SER B 1 151 ? 41.508 8.965 -3.120 1.00 26.72 151 SER B CA 1
ATOM 2608 C C . SER B 1 151 ? 41.835 7.602 -3.584 1.00 27.03 151 SER B C 1
ATOM 2609 O O . SER B 1 151 ? 42.219 6.732 -2.789 1.00 25.35 151 SER B O 1
ATOM 2612 N N . ASP B 1 152 ? 41.657 7.378 -4.885 1.00 28.32 152 ASP B N 1
ATOM 2613 C CA . ASP B 1 152 ? 41.985 6.112 -5.480 1.00 28.73 152 ASP B CA 1
ATOM 2614 C C . ASP B 1 152 ? 41.060 5.068 -4.815 1.00 25.90 152 ASP B C 1
ATOM 2615 O O . ASP B 1 152 ? 39.840 5.177 -4.935 1.00 27.21 152 ASP B O 1
ATOM 2620 N N . ASP B 1 153 ? 41.618 4.052 -4.208 1.00 24.54 153 ASP B N 1
ATOM 2621 C CA . ASP B 1 153 ? 40.730 3.048 -3.600 1.00 23.12 153 ASP B CA 1
ATOM 2622 C C . ASP B 1 153 ? 40.451 3.317 -2.081 1.00 21.16 153 ASP B C 1
ATOM 2623 O O . ASP B 1 153 ? 39.833 2.467 -1.443 1.00 21.54 153 ASP B O 1
ATOM 2628 N N . ILE B 1 154 ? 40.847 4.494 -1.621 1.00 19.50 154 ILE B N 1
ATOM 2629 C CA . ILE B 1 154 ? 40.683 4.765 -0.199 1.00 19.20 154 ILE B CA 1
ATOM 2630 C C . ILE B 1 154 ? 39.599 5.797 0.037 1.00 18.63 154 ILE B C 1
ATOM 2631 O O . ILE B 1 154 ? 39.664 6.927 -0.456 1.00 19.92 154 ILE B O 1
ATOM 2636 N N . ILE B 1 155 ? 38.512 5.388 0.779 1.00 15.81 155 ILE B N 1
ATOM 2637 C CA . ILE B 1 155 ? 37.506 6.357 1.154 1.00 16.01 155 ILE B CA 1
ATOM 2638 C C . ILE B 1 155 ? 37.696 6.958 2.563 1.00 14.37 155 ILE B C 1
ATOM 2639 O O . ILE B 1 155 ? 38.225 6.202 3.404 1.00 16.46 155 ILE B O 1
ATOM 2644 N N . PHE B 1 156 ? 37.241 8.166 2.778 1.00 15.44 156 PHE B N 1
ATOM 2645 C CA . PHE B 1 156 ? 37.312 8.795 4.098 1.00 14.97 156 PHE B CA 1
ATOM 2646 C C . PHE B 1 156 ? 35.908 9.051 4.584 1.00 14.92 156 PHE B C 1
ATOM 2647 O O . PHE B 1 156 ? 35.133 9.688 3.931 1.00 15.42 156 PHE B O 1
ATOM 2655 N N . ILE B 1 157 ? 35.611 8.517 5.784 1.00 14.91 157 ILE B N 1
ATOM 2656 C CA . ILE B 1 157 ? 34.347 8.801 6.437 1.00 15.65 157 ILE B CA 1
ATOM 2657 C C . ILE B 1 157 ? 34.645 9.358 7.864 1.00 16.11 157 ILE B C 1
ATOM 2658 O O . ILE B 1 157 ? 35.459 8.791 8.615 1.00 15.93 157 ILE B O 1
ATOM 2663 N N . ASN B 1 158 ? 33.947 10.455 8.153 1.00 15.50 158 ASN B N 1
ATOM 2664 C CA . ASN B 1 158 ? 34.170 11.191 9.406 1.00 15.99 158 ASN B CA 1
ATOM 2665 C C . ASN B 1 158 ? 32.971 10.960 10.285 1.00 16.44 158 ASN B C 1
ATOM 2666 O O . ASN B 1 158 ? 31.940 11.577 10.065 1.00 19.56 158 ASN B O 1
ATOM 2671 N N . TYR B 1 159 ? 33.067 10.004 11.189 1.00 15.84 159 TYR B N 1
ATOM 2672 C CA . TYR B 1 159 ? 31.962 9.670 12.074 1.00 13.20 159 TYR B CA 1
ATOM 2673 C C . TYR B 1 159 ? 31.911 10.460 13.358 1.00 17.21 159 TYR B C 1
ATOM 2674 O O . TYR B 1 159 ? 32.964 10.688 13.874 1.00 17.48 159 TYR B O 1
ATOM 2683 N N . PRO B 1 160 ? 30.697 10.676 13.984 1.00 18.92 160 PRO B N 1
ATOM 2684 C CA . PRO B 1 160 ? 30.671 11.217 15.372 1.00 18.96 160 PRO B CA 1
ATOM 2685 C C . PRO B 1 160 ? 31.147 10.154 16.291 1.00 22.58 160 PRO B C 1
ATOM 2686 O O . PRO B 1 160 ? 30.739 8.961 16.121 1.00 21.96 160 PRO B O 1
ATOM 2690 N N . LYS B 1 161 ? 31.969 10.477 17.313 1.00 22.51 161 LYS B N 1
ATOM 2691 C CA . LYS B 1 161 ? 32.512 9.385 18.140 1.00 23.70 161 LYS B CA 1
ATOM 2692 C C . LYS B 1 161 ? 31.466 8.728 19.057 1.00 22.89 161 LYS B C 1
ATOM 2693 O O . LYS B 1 161 ? 31.701 7.571 19.566 1.00 24.47 161 LYS B O 1
ATOM 2699 N N . ASN B 1 162 ? 30.313 9.404 19.193 1.00 24.27 162 ASN B N 1
ATOM 2700 C CA . ASN B 1 162 ? 29.208 8.859 19.995 1.00 26.03 162 ASN B CA 1
ATOM 2701 C C . ASN B 1 162 ? 28.661 7.595 19.405 1.00 26.75 162 ASN B C 1
ATOM 2702 O O . ASN B 1 162 ? 28.017 6.835 20.108 1.00 28.66 162 ASN B O 1
ATOM 2707 N N . LEU B 1 163 ? 28.973 7.303 18.148 1.00 25.92 163 LEU B N 1
ATOM 2708 C CA . LEU B 1 163 ? 28.535 6.050 17.568 1.00 27.35 163 LEU B CA 1
ATOM 2709 C C . LEU B 1 163 ? 29.320 4.922 18.194 1.00 28.02 163 LEU B C 1
ATOM 2710 O O . LEU B 1 163 ? 28.904 3.771 18.065 1.00 28.65 163 LEU B O 1
ATOM 2715 N N . SER B 1 164 ? 30.343 5.217 18.990 1.00 26.06 164 SER B N 1
ATOM 2716 C CA . SER B 1 164 ? 31.066 4.140 19.703 1.00 25.98 164 SER B CA 1
ATOM 2717 C C . SER B 1 164 ? 30.145 3.375 20.793 1.00 25.59 164 SER B C 1
ATOM 2718 O O . SER B 1 164 ? 30.462 2.276 21.350 1.00 27.41 164 SER B O 1
ATOM 2721 N N . ILE B 1 165 ? 29.003 3.971 21.116 1.00 28.08 165 ILE B N 1
ATOM 2722 C CA . ILE B 1 165 ? 28.371 3.472 22.322 1.00 29.72 165 ILE B CA 1
ATOM 2723 C C . ILE B 1 165 ? 27.348 2.492 21.826 1.00 28.60 165 ILE B C 1
ATOM 2724 O O . ILE B 1 165 ? 27.008 1.541 22.543 1.00 30.33 165 ILE B O 1
ATOM 2729 N N . THR B 1 166 ? 26.946 2.663 20.562 1.00 26.24 166 THR B N 1
ATOM 2730 C CA . THR B 1 166 ? 25.817 1.866 20.058 1.00 25.50 166 THR B CA 1
ATOM 2731 C C . THR B 1 166 ? 26.316 0.949 18.958 1.00 24.78 166 THR B C 1
ATOM 2732 O O . THR B 1 166 ? 25.500 0.181 18.385 1.00 24.45 166 THR B O 1
ATOM 2736 N N . THR B 1 167 ? 27.612 0.983 18.691 1.00 23.55 167 THR B N 1
ATOM 2737 C CA . THR B 1 167 ? 28.197 0.285 17.461 1.00 23.67 167 THR B CA 1
ATOM 2738 C C . THR B 1 167 ? 29.534 -0.338 17.787 1.00 24.74 167 THR B C 1
ATOM 2739 O O . THR B 1 167 ? 29.994 -0.289 18.980 1.00 25.48 167 THR B O 1
ATOM 2743 N N . ASN B 1 168 ? 30.161 -0.951 16.763 1.00 20.58 168 ASN B N 1
ATOM 2744 C CA . ASN B 1 168 ? 31.514 -1.510 16.911 1.00 16.82 168 ASN B CA 1
ATOM 2745 C C . ASN B 1 168 ? 32.629 -0.671 16.259 1.00 17.75 168 ASN B C 1
ATOM 2746 O O . ASN B 1 168 ? 33.788 -1.094 16.186 1.00 17.27 168 ASN B O 1
ATOM 2751 N N . LEU B 1 169 ? 32.332 0.531 15.789 1.00 20.00 169 LEU B N 1
ATOM 2752 C CA . LEU B 1 169 ? 33.378 1.307 14.984 1.00 20.64 169 LEU B CA 1
ATOM 2753 C C . LEU B 1 169 ? 34.656 1.626 15.848 1.00 22.82 169 LEU B C 1
ATOM 2754 O O . LEU B 1 169 ? 35.762 1.642 15.326 1.00 24.18 169 LEU B O 1
ATOM 2759 N N . GLY B 1 170 ? 34.391 1.766 17.103 1.00 22.53 170 GLY B N 1
ATOM 2760 C CA . GLY B 1 170 ? 35.422 2.034 18.156 1.00 26.74 170 GLY B CA 1
ATOM 2761 C C .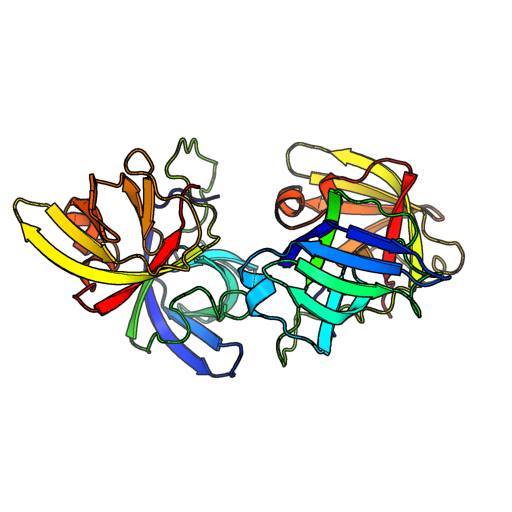 GLY B 1 170 ? 36.346 0.868 18.482 1.00 27.06 170 GLY B C 1
ATOM 2762 O O . GLY B 1 170 ? 37.302 0.972 19.283 1.00 26.65 170 GLY B O 1
ATOM 2763 N N . THR B 1 171 ? 36.029 -0.291 17.925 1.00 23.30 171 THR B N 1
ATOM 2764 C CA . THR B 1 171 ? 36.791 -1.458 18.141 1.00 21.40 171 THR B CA 1
ATOM 2765 C C . THR B 1 171 ? 37.691 -1.647 16.891 1.00 20.16 171 THR B C 1
ATOM 2766 O O . THR B 1 171 ? 38.578 -2.560 16.865 1.00 22.16 171 THR B O 1
ATOM 2770 N N . LEU B 1 172 ? 37.550 -0.850 15.806 1.00 17.72 172 LEU B N 1
ATOM 2771 C CA . LEU B 1 172 ? 38.385 -1.117 14.608 1.00 17.42 172 LEU B CA 1
ATOM 2772 C C . LEU B 1 172 ? 39.807 -0.624 14.723 1.00 19.16 172 LEU B C 1
ATOM 2773 O O . LEU B 1 172 ? 40.016 0.398 15.448 1.00 18.45 172 LEU B O 1
ATOM 2778 N N . GLU B 1 173 ? 40.750 -1.195 13.971 1.00 17.10 173 GLU B N 1
ATOM 2779 C CA . GLU B 1 173 ? 42.140 -0.715 13.884 1.00 20.15 173 GLU B CA 1
ATOM 2780 C C . GLU B 1 173 ? 42.604 -0.786 12.447 1.00 18.81 173 GLU B C 1
ATOM 2781 O O . GLU B 1 173 ? 41.891 -1.456 11.567 1.00 18.47 173 GLU B O 1
ATOM 2787 N N . LYS B 1 174 ? 43.755 -0.255 12.095 1.00 17.63 174 LYS B N 1
ATOM 2788 C CA . LYS B 1 174 ? 44.304 -0.541 10.792 1.00 18.91 174 LYS B CA 1
ATOM 2789 C C . LYS B 1 174 ? 44.375 -2.018 10.561 1.00 18.79 174 LYS B C 1
ATOM 2790 O O . LYS B 1 174 ? 44.772 -2.806 11.441 1.00 19.87 174 LYS B O 1
ATOM 2796 N N . GLY B 1 175 ? 43.874 -2.433 9.380 1.00 17.49 175 GLY B N 1
ATOM 2797 C CA . GLY B 1 175 ? 43.859 -3.912 9.030 1.00 18.68 175 GLY B CA 1
ATOM 2798 C C . GLY B 1 175 ? 42.638 -4.628 9.433 1.00 18.92 175 GLY B C 1
ATOM 2799 O O . GLY B 1 175 ? 42.461 -5.796 9.004 1.00 20.43 175 GLY B O 1
ATOM 2800 N N . SER B 1 176 ? 41.719 -3.989 10.121 1.00 17.25 176 SER B N 1
ATOM 2801 C CA . SER B 1 176 ? 40.468 -4.583 10.429 1.00 18.32 176 SER B CA 1
ATOM 2802 C C . SER B 1 176 ? 39.645 -4.722 9.098 1.00 15.35 176 SER B C 1
ATOM 2803 O O . SER B 1 176 ? 39.515 -3.753 8.373 1.00 16.51 176 SER B O 1
ATOM 2806 N N . ASP B 1 177 ? 39.072 -5.905 8.877 1.00 15.57 177 ASP B N 1
ATOM 2807 C CA . ASP B 1 177 ? 38.153 -6.037 7.735 1.00 16.51 177 ASP B CA 1
ATOM 2808 C C . ASP B 1 177 ? 36.724 -5.645 8.133 1.00 17.61 177 ASP B C 1
ATOM 2809 O O . ASP B 1 177 ? 36.328 -5.827 9.300 1.00 14.65 177 ASP B O 1
ATOM 2814 N N . VAL B 1 178 ? 35.991 -5.081 7.187 1.00 13.43 178 VAL B N 1
ATOM 2815 C CA . VAL B 1 178 ? 34.620 -4.695 7.442 1.00 13.51 178 VAL B CA 1
ATOM 2816 C C . VAL B 1 178 ? 33.695 -5.146 6.283 1.00 11.73 178 VAL B C 1
ATOM 2817 O O . VAL B 1 178 ? 34.164 -5.287 5.090 1.00 13.54 178 VAL B O 1
ATOM 2821 N N . ASN B 1 179 ? 32.419 -5.207 6.473 1.00 13.02 179 ASN B N 1
ATOM 2822 C CA . ASN B 1 179 ? 31.510 -5.567 5.429 1.00 11.82 179 ASN B CA 1
ATOM 2823 C C . ASN B 1 179 ? 31.099 -4.322 4.790 1.00 11.99 179 ASN B C 1
ATOM 2824 O O . ASN B 1 179 ? 30.626 -3.355 5.461 1.00 13.68 179 ASN B O 1
ATOM 2829 N N . VAL B 1 180 ? 31.154 -4.193 3.449 1.00 13.51 180 VAL B N 1
ATOM 2830 C CA . VAL B 1 180 ? 30.779 -2.956 2.796 1.00 13.84 180 VAL B CA 1
ATOM 2831 C C . VAL B 1 180 ? 29.485 -3.176 1.942 1.00 14.22 180 VAL B C 1
ATOM 2832 O O . VAL B 1 180 ? 29.443 -4.231 1.243 1.00 15.53 180 VAL B O 1
ATOM 2836 N N . GLU B 1 181 ? 28.518 -2.276 2.040 1.00 13.20 181 GLU B N 1
ATOM 2837 C CA . GLU B 1 181 ? 27.413 -2.277 1.117 1.00 15.46 181 GLU B CA 1
ATOM 2838 C C . GLU B 1 181 ? 27.440 -0.971 0.362 1.00 16.88 181 GLU B C 1
ATOM 2839 O O . GLU B 1 181 ? 27.192 0.104 0.934 1.00 15.43 181 GLU B O 1
ATOM 2845 N N . THR B 1 182 ? 27.817 -1.028 -0.935 1.00 16.71 182 THR B N 1
ATOM 2846 C CA . THR B 1 182 ? 27.711 0.163 -1.741 1.00 19.31 182 THR B CA 1
ATOM 2847 C C . THR B 1 182 ? 26.244 0.282 -2.260 1.00 20.24 182 THR B C 1
ATOM 2848 O O . THR B 1 182 ? 25.510 -0.696 -2.421 1.00 19.98 182 THR B O 1
ATOM 2852 N N . LEU B 1 183 ? 25.835 1.517 -2.480 1.00 23.19 183 LEU B N 1
ATOM 2853 C CA . LEU B 1 183 ? 24.448 1.853 -2.765 1.00 27.66 183 LEU B CA 1
ATOM 2854 C C . LEU B 1 183 ? 24.296 2.193 -4.275 1.00 31.75 183 LEU B C 1
ATOM 2855 O O . LEU B 1 183 ? 25.304 2.454 -4.957 1.00 31.64 183 LEU B O 1
ATOM 2860 N N . ASN B 1 184 ? 23.074 2.051 -4.792 1.00 35.96 184 ASN B N 1
ATOM 2861 C CA . ASN B 1 184 ? 22.748 2.441 -6.202 1.00 38.65 184 ASN B CA 1
ATOM 2862 C C . ASN B 1 184 ? 23.578 1.745 -7.289 1.00 38.22 184 ASN B C 1
ATOM 2863 O O . ASN B 1 184 ? 23.841 0.535 -7.235 1.00 40.37 184 ASN B O 1
#

Radius of gyration: 22.07 Å; Cα contacts (8 Å, |Δi|>4): 958; chains: 2; bounding box: 48×54×65 Å

Foldseek 3Di:
DFDLDFDAKWFFADWACPPLKIKTWTQDDPVVQVVDDAQFFWAKQLATFGFHDDDPRITMTMGHVPRQFFCVVPDDGGDMITTTGHDDPDDDDPDLGGDNHFQHKWFWAAWDDDDQKTKTKIFADPPSDDDADQQHWKRWRSHTAGFPDQDDRITIDIGRCCCLPRGVSVVGGGGDMTTIDHPD/DFALQFQAKWFFADWDDPDLKIKTKTQDDDVVQVVDDAQFFWAKQLATFGFHDQDDRITMTMGHVCSPFFCVVPDDGGAIITTGGAPVHDDDPPQLGGDNHFDHKKFWAAWDDDPFKIKTKIQADPVPPVPDAFQRWKRWRSHTDTWHHDDRRITIDIGTCVVVGGHRPVVGGGGDITTIGGDD

Sequence (368 aa):
MFKGIVQGAGIIKKISKNDDTQRHGITFPKDILEESSVEKGTVMLVNGCSLTVVRISGDVVYFDIDQAINTTTFRRELEVGNKVNLEVRPEFGSLLGKGALTGNIKGVATVDNITEEEDRLKVYIKIPKDLIENILSEDHIGINGVSHSIEEISDDIIFINYPKNLSITTNLGTLEKGSDVNVETLNMFKGIVQGAGIIKKKISKNDDTQRHGITFPKDILESVEKGTVMLVNGCSLTVVRISGDVVYFDIDQAINTTTFRELEVGNKVNLEVRPEFGSLLGKGALTGNIKGVATVDNITEEEDRLKVYIKIPKDLIENILSEDHIGINGVSHSIEEISDDIIFINYPKNLSITTNLGTLEKGSDVNVETLN